Protein AF-A0A936E7T8-F1 (afdb_monomer_lite)

Secondary structure (DSSP, 8-state):
--SPPPP---TTHHHHHH-SSHHHHHHHHHHHHHHHHHHHHHHHHHHHHHHHTT--GGGG-HHHHHHH--HHHHHHHHHHHHHHTT-SSSS--TT--TTTS-S---HHHHTHHHHHHHHHHHHHHHHHHHHHHHTS---SSEEE-PPTT-TT--SSS-EEE---TT--HHHHHHHHHHHHHHHHHHHHHHHHHHHHH-TTTTTSPPGGG--TT--S---TTHHHHHHHHHHHHHHHHHTS-STT----BGGGTB-S---HHHHHHHHHHHHHHHHHHHHHHHHHHHHHHHHHHHTHHHHHHSS---TTTTS-GGG--HHHHHHHHHHHHHHTTTTTHHHHHHHHHHHHHHHTSPPSS---SSS--SSHHHHHHHHHHHHTSHHHHHHHTTS-----

pLDDT: mean 77.51, std 22.83, range [29.84, 98.88]

Radius of gyration: 27.58 Å; chains: 1; bounding box: 72×61×82 Å

Foldseek 3Di:
DPPDDDDDDDPCRVLLVPFACQLLLVLLVVLLVLLVVLLLLLLLLLLLLQLLQQAALVLLDQVNQVVVPQPLLVVSSVSSCQLCVLADSHPHQPLDDCVVPNRDADCLRSVRSVQSSVLVVLSVVLCVLSVDRNVDSQTPFDKDQDDPPPPPDDPDRIDTHGDHSRACQSLLVSLLSLLVSLLVSLVSLLVSLCQLQPCVNRNHQPHLLDDPPDPDPDNRCVVLSVLSVVLSVVSVVLSPRQQVDFPADDVNPPRGHRSSNSSSVSSLSSSVSSLSSSLSSNVSSVSSLVVCLVCVVVSLVVDPPDPPPVPDPPPDDPVVVVVVVVVSVVCVVSHCPSVCSSVVVLVVVLVPDDPPDDDDDDPDDRNCVSSPVSSCCVVPVCVVVVVVVVPPDDDD

Structure (mmCIF, N/CA/C/O backbone):
data_AF-A0A936E7T8-F1
#
_entry.id   AF-A0A936E7T8-F1
#
loop_
_atom_site.group_PDB
_atom_site.id
_atom_site.type_symbol
_atom_site.label_atom_id
_atom_site.label_alt_id
_atom_site.label_comp_id
_atom_site.label_asym_id
_atom_site.label_entity_id
_atom_site.label_seq_id
_atom_site.pdbx_PDB_ins_code
_atom_site.Cartn_x
_atom_site.Cartn_y
_atom_site.Cartn_z
_atom_site.occupancy
_atom_site.B_iso_or_equiv
_atom_site.auth_seq_id
_atom_site.auth_comp_id
_atom_site.auth_asym_id
_atom_site.auth_atom_id
_atom_site.pdbx_PDB_model_num
ATOM 1 N N . MET A 1 1 ? -20.276 34.354 10.161 1.00 55.53 1 MET A N 1
ATOM 2 C CA . MET A 1 1 ? -20.710 33.038 10.695 1.00 55.53 1 MET A CA 1
ATOM 3 C C . MET A 1 1 ? -21.726 32.450 9.723 1.00 55.53 1 MET A C 1
ATOM 5 O O . MET A 1 1 ? -22.569 33.206 9.267 1.00 55.53 1 MET A O 1
ATOM 9 N N . ARG A 1 2 ? -21.646 31.164 9.352 1.00 80.50 2 ARG A N 1
ATOM 10 C CA . ARG A 1 2 ? -22.436 30.546 8.255 1.00 80.50 2 ARG A CA 1
ATOM 11 C C . ARG A 1 2 ? -23.954 30.368 8.524 1.00 80.50 2 ARG A C 1
ATOM 13 O O . ARG A 1 2 ? -24.572 29.521 7.898 1.00 80.50 2 ARG A O 1
ATOM 20 N N . GLY A 1 3 ? -24.555 31.107 9.461 1.00 91.69 3 GLY A N 1
ATOM 21 C CA . GLY A 1 3 ? -25.994 31.015 9.768 1.00 91.69 3 GLY A CA 1
ATOM 22 C C . GLY A 1 3 ? -26.453 29.717 10.453 1.00 91.69 3 GLY A C 1
ATOM 23 O O . GLY A 1 3 ? -27.650 29.468 10.512 1.00 91.69 3 GLY A O 1
ATOM 24 N N . ILE A 1 4 ? -25.533 28.895 10.971 1.00 90.12 4 ILE A N 1
ATOM 25 C CA . ILE A 1 4 ? -25.863 27.648 11.682 1.00 90.12 4 ILE A CA 1
ATOM 26 C C . ILE A 1 4 ? -26.145 27.972 13.162 1.00 90.12 4 ILE A C 1
ATOM 28 O O . ILE A 1 4 ? -25.254 28.522 13.820 1.00 90.12 4 ILE A O 1
ATOM 32 N N . PRO A 1 5 ? -27.342 27.657 13.700 1.00 90.69 5 PRO A N 1
ATOM 33 C CA . PRO A 1 5 ? -27.671 27.884 15.107 1.00 90.69 5 PRO A CA 1
ATOM 34 C C . PRO A 1 5 ? -26.761 27.096 16.057 1.00 90.69 5 PRO A C 1
ATOM 36 O O . PRO A 1 5 ? -26.344 25.978 15.757 1.00 90.69 5 PRO A O 1
ATOM 39 N N . ARG A 1 6 ? -26.479 27.661 17.237 1.00 89.81 6 ARG A N 1
ATOM 40 C CA . ARG A 1 6 ? -25.717 26.965 18.282 1.00 89.81 6 ARG A CA 1
ATOM 41 C C . ARG A 1 6 ? -26.561 25.845 18.891 1.00 89.81 6 ARG A C 1
ATOM 43 O O . ARG A 1 6 ? -27.668 26.094 19.358 1.00 89.81 6 ARG A O 1
ATOM 50 N N . MET A 1 7 ? -25.988 24.648 18.965 1.00 89.44 7 MET A N 1
ATOM 51 C CA . MET A 1 7 ? -26.572 23.515 19.681 1.00 89.44 7 MET A CA 1
ATOM 52 C C . MET A 1 7 ? -26.259 23.610 21.183 1.00 89.44 7 MET A C 1
ATOM 54 O O . MET A 1 7 ? -25.117 23.885 21.564 1.00 89.44 7 MET A O 1
ATOM 58 N N . VAL A 1 8 ? -27.270 23.410 22.032 1.00 93.88 8 VAL A N 1
ATOM 59 C CA . VAL A 1 8 ? -27.113 23.274 23.489 1.00 93.88 8 VAL A CA 1
ATOM 60 C C . VAL A 1 8 ? -27.222 21.791 23.813 1.00 93.88 8 VAL A C 1
ATOM 62 O O . VAL A 1 8 ? -28.276 21.206 23.599 1.00 93.88 8 VAL A O 1
ATOM 65 N N . LEU A 1 9 ? -26.124 21.199 24.280 1.00 95.06 9 LEU A N 1
ATOM 66 C CA . LEU A 1 9 ? -26.034 19.759 24.515 1.00 95.06 9 LEU A CA 1
ATOM 67 C C . LEU A 1 9 ? -26.742 19.372 25.818 1.00 95.06 9 LEU A C 1
ATOM 69 O O . LEU A 1 9 ? -26.485 19.962 26.870 1.00 95.06 9 LEU A O 1
ATOM 73 N N . GLY A 1 10 ? -27.607 18.367 25.737 1.00 94.69 10 GLY A N 1
ATOM 74 C CA . GLY A 1 10 ? -28.240 17.701 26.863 1.00 94.69 10 GLY A CA 1
ATOM 75 C C . GLY A 1 10 ? -27.358 16.622 27.497 1.00 94.69 10 GLY A C 1
ATOM 76 O O . GLY A 1 10 ? -26.170 16.469 27.199 1.00 94.69 10 GLY A O 1
ATOM 77 N N . ALA A 1 11 ? -27.955 15.846 28.405 1.00 91.69 11 ALA A N 1
ATOM 78 C CA . ALA A 1 11 ? -27.269 14.725 29.041 1.00 91.69 11 ALA A CA 1
ATOM 79 C C . ALA A 1 11 ? -26.809 13.695 27.991 1.00 91.69 11 ALA A C 1
ATOM 81 O O . ALA A 1 11 ? -27.535 13.406 27.044 1.00 91.69 11 ALA A O 1
ATOM 82 N N . LYS A 1 12 ? -25.608 13.129 28.174 1.00 93.50 12 LYS A N 1
ATOM 83 C CA . LYS A 1 12 ? -24.923 12.182 27.266 1.00 93.50 12 LYS A CA 1
ATOM 84 C C . LYS A 1 12 ? -24.497 12.742 25.902 1.00 93.50 12 LYS A C 1
ATOM 86 O O . LYS A 1 12 ? -23.488 12.274 25.390 1.00 93.50 12 LYS A O 1
ATOM 91 N N . GLU A 1 13 ? -25.173 13.735 25.330 1.00 94.12 13 GLU A N 1
ATOM 92 C CA . GLU A 1 13 ? -24.903 14.199 23.956 1.00 94.12 13 GLU A CA 1
ATOM 93 C C . GLU A 1 13 ? -23.453 14.649 23.734 1.00 94.12 13 GLU A C 1
ATOM 95 O O . GLU A 1 13 ? -22.856 14.306 22.719 1.00 94.12 13 GLU A O 1
ATOM 100 N N . GLY A 1 14 ? -22.836 15.328 24.708 1.00 92.69 14 GLY A N 1
ATOM 101 C CA . GLY A 1 14 ? -21.415 15.690 24.617 1.00 92.69 14 GLY A CA 1
ATOM 102 C C . GLY A 1 14 ? -20.478 14.482 24.546 1.00 92.69 14 GLY A C 1
ATOM 103 O O . GLY A 1 14 ? -19.514 14.504 23.788 1.00 92.69 14 GLY A O 1
ATOM 104 N N . LEU A 1 15 ? -20.796 13.416 25.284 1.00 91.00 15 LEU A N 1
ATOM 105 C CA . LEU A 1 15 ? -20.034 12.170 25.267 1.00 91.00 15 LEU A CA 1
ATOM 106 C C . LEU A 1 15 ? -20.297 11.380 23.978 1.00 91.00 15 LEU A C 1
ATOM 108 O O . LEU A 1 15 ? -19.372 10.844 23.390 1.00 91.00 15 LEU A O 1
ATOM 112 N N . GLY A 1 16 ? -21.537 11.379 23.483 1.00 90.00 16 GLY A N 1
ATOM 113 C CA . GLY A 1 16 ? -21.876 10.772 22.193 1.00 90.00 16 GLY A CA 1
ATOM 114 C C . GLY A 1 16 ? -21.180 11.433 20.995 1.00 90.00 16 GLY A C 1
ATOM 115 O O . GLY A 1 16 ? -21.028 10.798 19.960 1.00 90.00 16 GLY A O 1
ATOM 116 N N . LEU A 1 17 ? -20.737 12.689 21.125 1.00 90.31 17 LEU A N 1
ATOM 117 C CA . LEU A 1 17 ? -20.002 13.399 20.073 1.00 90.31 17 LEU A CA 1
ATOM 118 C C . LEU A 1 17 ? -18.492 13.133 20.076 1.00 90.31 17 LEU A C 1
ATOM 120 O O . LEU A 1 17 ? -17.866 13.266 19.026 1.00 90.31 17 LEU A O 1
ATOM 124 N N . ASN A 1 18 ? -17.890 12.836 21.232 1.00 90.50 18 ASN A N 1
ATOM 125 C CA . ASN A 1 18 ? -16.430 12.767 21.370 1.00 90.50 18 ASN A CA 1
ATOM 126 C C . ASN A 1 18 ? -15.887 11.403 21.810 1.00 90.50 18 ASN A C 1
ATOM 128 O O . ASN A 1 18 ? -14.678 11.196 21.729 1.00 90.50 18 ASN A O 1
ATOM 132 N N . ASN A 1 19 ? -16.743 10.496 22.277 1.00 91.38 19 ASN A N 1
ATOM 133 C CA . ASN A 1 19 ? -16.338 9.192 22.774 1.00 91.38 19 ASN A CA 1
ATOM 134 C C . ASN A 1 19 ? -16.397 8.161 21.648 1.00 91.38 19 ASN A C 1
ATOM 136 O O . ASN A 1 19 ? -17.441 7.985 21.022 1.00 91.38 19 ASN A O 1
ATOM 140 N N . GLY A 1 20 ? -15.274 7.493 21.405 1.00 91.06 20 GLY A N 1
ATOM 141 C CA . GLY A 1 20 ? -15.114 6.521 20.333 1.00 91.06 20 GLY A CA 1
ATOM 142 C C . GLY A 1 20 ? -13.840 6.749 19.528 1.00 91.06 20 GLY A C 1
ATOM 143 O O . GLY A 1 20 ? -13.263 7.837 19.513 1.00 91.06 20 GLY A O 1
ATOM 144 N N . ALA A 1 21 ? -13.414 5.723 18.797 1.00 89.50 21 ALA A N 1
ATOM 145 C CA . ALA A 1 21 ? -12.250 5.800 17.915 1.00 89.50 21 ALA A CA 1
ATOM 146 C C . ALA A 1 21 ? -12.571 6.430 16.540 1.00 89.50 21 ALA A C 1
ATOM 148 O O . ALA A 1 21 ? -11.839 6.236 15.572 1.00 89.50 21 ALA A O 1
ATOM 149 N N . THR A 1 22 ? -13.652 7.212 16.441 1.00 92.06 22 THR A N 1
ATOM 150 C CA . THR A 1 22 ? -14.264 7.691 15.189 1.00 92.06 22 THR A CA 1
ATOM 151 C C . THR A 1 22 ? -13.294 8.466 14.296 1.00 92.06 22 THR A C 1
ATOM 153 O O . THR A 1 22 ? -13.295 8.287 13.079 1.00 92.06 22 THR A O 1
ATOM 156 N N . PHE A 1 23 ? -12.424 9.299 14.883 1.00 91.88 23 PHE A N 1
ATOM 157 C CA . PHE A 1 23 ? -11.390 10.017 14.129 1.00 91.88 23 PHE A CA 1
ATOM 158 C C . PHE A 1 23 ? -10.329 9.070 13.562 1.00 91.88 23 PHE A C 1
ATOM 160 O O . PHE A 1 23 ? -9.989 9.185 12.385 1.00 91.88 23 PHE A O 1
ATOM 167 N N . GLY A 1 24 ? -9.855 8.111 14.364 1.00 93.56 24 GLY A N 1
ATOM 168 C CA . GLY A 1 24 ? -8.923 7.077 13.912 1.00 93.56 24 GLY A CA 1
ATOM 169 C C . GLY A 1 24 ? -9.517 6.259 12.766 1.00 93.56 24 GLY A C 1
ATOM 170 O O . GLY A 1 24 ? -8.882 6.120 11.723 1.00 93.56 24 GLY A O 1
ATOM 171 N N . THR A 1 25 ? -10.772 5.819 12.901 1.00 96.25 25 THR A N 1
ATOM 172 C CA . THR A 1 25 ? -11.506 5.090 11.855 1.00 96.25 25 THR A CA 1
ATOM 173 C C . THR A 1 25 ? -11.640 5.906 10.571 1.00 96.25 25 THR A C 1
ATOM 175 O O . THR A 1 25 ? -11.408 5.381 9.483 1.00 96.25 25 THR A O 1
ATOM 178 N N . ALA A 1 26 ? -11.984 7.194 10.667 1.00 95.56 26 ALA A N 1
ATOM 179 C CA . ALA A 1 26 ? -12.134 8.062 9.500 1.00 95.56 26 ALA A CA 1
ATOM 180 C C . ALA A 1 26 ? -10.805 8.253 8.751 1.00 95.56 26 ALA A C 1
ATOM 182 O O . ALA A 1 26 ? -10.755 8.141 7.524 1.00 95.56 26 ALA A O 1
ATOM 183 N N . VAL A 1 27 ? -9.716 8.504 9.485 1.00 95.81 27 VAL A N 1
ATOM 184 C CA . VAL A 1 27 ? -8.368 8.627 8.916 1.00 95.81 27 VAL A CA 1
ATOM 185 C C . VAL A 1 27 ? -7.939 7.311 8.265 1.00 95.81 27 VAL A C 1
ATOM 187 O O . VAL A 1 27 ? -7.452 7.333 7.136 1.00 95.81 27 VAL A O 1
ATOM 190 N N . ALA A 1 28 ? -8.177 6.178 8.928 1.00 97.62 28 ALA A N 1
ATOM 191 C CA . ALA A 1 28 ? -7.857 4.848 8.419 1.00 97.62 28 ALA A CA 1
ATOM 192 C C . ALA A 1 28 ? -8.647 4.487 7.150 1.00 97.62 28 ALA A C 1
ATOM 194 O O . ALA A 1 28 ? -8.080 3.944 6.206 1.00 97.62 28 ALA A O 1
ATOM 195 N N . ALA A 1 29 ? -9.936 4.829 7.081 1.00 97.19 29 ALA A N 1
ATOM 196 C CA . ALA A 1 29 ? -10.766 4.584 5.902 1.00 97.19 29 ALA A CA 1
ATOM 197 C C . ALA A 1 29 ? -10.263 5.349 4.669 1.00 97.19 29 ALA A C 1
ATOM 199 O O . ALA A 1 29 ? -10.174 4.783 3.577 1.00 97.19 29 ALA A O 1
ATOM 200 N N . LEU A 1 30 ? -9.890 6.620 4.852 1.00 93.50 30 LEU A N 1
ATOM 201 C CA . LEU A 1 30 ? -9.292 7.434 3.793 1.00 93.50 30 LEU A CA 1
ATOM 202 C C . LEU A 1 30 ? -7.911 6.903 3.391 1.00 93.50 30 LEU A C 1
ATOM 204 O O . LEU A 1 30 ? -7.630 6.771 2.203 1.00 93.50 30 LEU A O 1
ATOM 208 N N . ALA A 1 31 ? -7.081 6.540 4.372 1.00 92.94 31 ALA A N 1
ATOM 209 C CA . ALA A 1 31 ? -5.768 5.949 4.137 1.00 92.94 31 ALA A CA 1
ATOM 210 C C . ALA A 1 31 ? -5.864 4.649 3.324 1.00 92.94 31 ALA A C 1
ATOM 212 O O . ALA A 1 31 ? -5.157 4.484 2.337 1.00 92.94 31 ALA A O 1
ATOM 213 N N . LEU A 1 32 ? -6.778 3.748 3.687 1.00 97.50 32 LEU A N 1
ATOM 214 C CA . LEU A 1 32 ? -7.019 2.505 2.958 1.00 97.50 32 LEU A CA 1
ATOM 215 C C . LEU A 1 32 ? -7.444 2.766 1.507 1.00 97.50 32 LEU A C 1
ATOM 217 O O . LEU A 1 32 ? -6.936 2.117 0.594 1.00 97.50 32 LEU A O 1
ATOM 221 N N . HIS A 1 33 ? -8.356 3.714 1.283 1.00 92.75 33 HIS A N 1
ATOM 222 C CA . HIS A 1 33 ? -8.770 4.088 -0.069 1.00 92.75 33 HIS A CA 1
ATOM 223 C C . HIS A 1 33 ? -7.583 4.586 -0.908 1.00 92.75 33 HIS A C 1
ATOM 225 O O . HIS A 1 33 ? -7.381 4.122 -2.034 1.00 92.75 33 HIS A O 1
ATOM 231 N N . ASP A 1 34 ? -6.766 5.478 -0.345 1.00 85.56 34 ASP A N 1
ATOM 232 C CA . ASP A 1 34 ? -5.572 5.994 -1.012 1.00 85.56 34 ASP A CA 1
ATOM 233 C C . ASP A 1 34 ? -4.535 4.882 -1.266 1.00 85.56 34 ASP A C 1
ATOM 235 O O . ASP A 1 34 ? -3.957 4.820 -2.349 1.00 85.56 34 ASP A O 1
ATOM 239 N N . ALA A 1 35 ? -4.340 3.960 -0.319 1.00 92.25 35 ALA A N 1
ATOM 240 C CA . ALA A 1 35 ? -3.409 2.835 -0.426 1.00 92.25 35 ALA A CA 1
ATOM 241 C C . ALA A 1 35 ? -3.776 1.857 -1.555 1.00 92.25 35 ALA A C 1
ATOM 243 O O . ALA A 1 35 ? -2.910 1.424 -2.320 1.00 92.25 35 ALA A O 1
ATOM 244 N N . GLU A 1 36 ? -5.059 1.528 -1.707 1.00 92.38 36 GLU A N 1
ATOM 245 C CA . GLU A 1 36 ? -5.522 0.684 -2.812 1.00 92.38 36 GLU A CA 1
ATOM 246 C C . GLU A 1 36 ? -5.363 1.369 -4.166 1.00 92.38 36 GLU A C 1
ATOM 248 O O . GLU A 1 36 ? -4.926 0.742 -5.132 1.00 92.38 36 GLU A O 1
ATOM 253 N N . ASN A 1 37 ? -5.690 2.662 -4.248 1.00 83.44 37 ASN A N 1
ATOM 254 C CA . ASN A 1 37 ? -5.455 3.439 -5.461 1.00 83.44 37 ASN A CA 1
ATOM 255 C C . ASN A 1 37 ? -3.967 3.460 -5.802 1.00 83.44 37 ASN A C 1
ATOM 257 O O . ASN A 1 37 ? -3.595 3.209 -6.948 1.00 83.44 37 ASN A O 1
ATOM 261 N N . LEU A 1 38 ? -3.114 3.687 -4.810 1.00 87.00 38 LEU A N 1
ATOM 262 C CA . LEU A 1 38 ? -1.671 3.691 -4.980 1.00 87.00 38 LEU A CA 1
ATOM 263 C C . LEU A 1 38 ? -1.135 2.330 -5.451 1.00 87.00 38 LEU A C 1
ATOM 265 O O . LEU A 1 38 ? -0.288 2.275 -6.341 1.00 87.00 38 LEU A O 1
ATOM 269 N N . THR A 1 39 ? -1.681 1.231 -4.929 1.00 93.06 39 THR A N 1
ATOM 270 C CA . THR A 1 39 ? -1.287 -0.131 -5.317 1.00 93.06 39 THR A CA 1
ATOM 271 C C . THR A 1 39 ? -1.651 -0.432 -6.773 1.00 93.06 39 THR A C 1
ATOM 273 O O . THR A 1 39 ? -0.838 -1.006 -7.494 1.00 93.06 39 THR A O 1
ATOM 276 N N . ARG A 1 40 ? -2.806 0.044 -7.267 1.00 86.81 40 ARG A N 1
ATOM 277 C CA . ARG A 1 40 ? -3.153 -0.038 -8.703 1.00 86.81 40 ARG A CA 1
ATOM 278 C C . ARG A 1 40 ? -2.137 0.701 -9.579 1.00 86.81 40 ARG A C 1
ATOM 280 O O . ARG A 1 40 ? -1.714 0.175 -10.604 1.00 86.81 40 ARG A O 1
ATOM 287 N N . HIS A 1 41 ? -1.710 1.897 -9.170 1.00 84.62 41 HIS A N 1
ATOM 288 C CA . HIS A 1 41 ? -0.697 2.663 -9.907 1.00 84.62 41 HIS A CA 1
ATOM 289 C C . HIS A 1 41 ? 0.669 1.974 -9.894 1.00 84.62 41 HIS A C 1
ATOM 291 O O . HIS A 1 41 ? 1.369 1.989 -10.903 1.00 84.62 41 HIS A O 1
ATOM 297 N N . ALA A 1 42 ? 1.034 1.326 -8.790 1.00 92.12 42 ALA A N 1
ATOM 298 C CA . ALA A 1 42 ? 2.268 0.558 -8.709 1.00 92.12 42 ALA A CA 1
ATOM 299 C C . ALA A 1 42 ? 2.263 -0.681 -9.623 1.00 92.12 42 ALA A C 1
ATOM 301 O O . ALA A 1 42 ? 3.311 -1.032 -10.156 1.00 92.12 42 ALA A O 1
ATOM 302 N N . GLU A 1 43 ? 1.113 -1.328 -9.852 1.00 92.31 43 GLU A N 1
ATOM 303 C CA . GLU A 1 43 ? 0.993 -2.414 -10.844 1.00 92.31 43 GLU A CA 1
ATOM 304 C C . GLU A 1 43 ? 1.195 -1.903 -12.275 1.00 92.31 43 GLU A C 1
ATOM 306 O O . GLU A 1 43 ? 1.845 -2.570 -13.079 1.00 92.31 43 GLU A O 1
ATOM 311 N N . ILE A 1 44 ? 0.699 -0.700 -12.582 1.00 87.69 44 ILE A N 1
ATOM 312 C CA . ILE A 1 44 ? 0.954 -0.038 -13.868 1.00 87.69 44 ILE A CA 1
ATOM 313 C C . ILE A 1 44 ? 2.442 0.314 -14.001 1.00 87.69 44 ILE A C 1
ATOM 315 O O . ILE A 1 44 ? 3.052 0.006 -15.023 1.00 87.69 44 ILE A O 1
ATOM 319 N N . GLY A 1 45 ? 3.048 0.904 -12.965 1.00 87.62 45 GLY A N 1
ATOM 320 C CA . GLY A 1 45 ? 4.484 1.196 -12.932 1.00 87.62 45 GLY A CA 1
ATOM 321 C C . GLY A 1 45 ? 5.329 -0.061 -13.131 1.00 87.62 45 GLY A C 1
ATOM 322 O O . GLY A 1 45 ? 6.234 -0.070 -13.964 1.00 87.62 45 GLY A O 1
ATOM 323 N N . ALA A 1 46 ? 4.964 -1.160 -12.467 1.00 95.88 46 ALA A N 1
ATOM 324 C CA . ALA A 1 46 ? 5.613 -2.452 -12.638 1.00 95.88 46 ALA A CA 1
ATOM 325 C C . ALA A 1 46 ? 5.484 -2.990 -14.071 1.00 95.88 46 ALA A C 1
ATOM 327 O O . ALA A 1 46 ? 6.477 -3.464 -14.616 1.00 95.88 46 ALA A O 1
ATOM 328 N N . ALA A 1 47 ? 4.308 -2.879 -14.698 1.00 90.94 47 ALA A N 1
ATOM 329 C CA . ALA A 1 47 ? 4.098 -3.268 -16.093 1.00 90.94 47 ALA A CA 1
ATOM 330 C C . ALA A 1 47 ? 4.954 -2.437 -17.062 1.00 90.94 47 ALA A C 1
ATOM 332 O O . ALA A 1 47 ? 5.618 -2.988 -17.938 1.00 90.94 47 ALA A O 1
ATOM 333 N N . MET A 1 48 ? 5.009 -1.117 -16.867 1.00 91.44 48 MET A N 1
ATOM 334 C CA . MET A 1 48 ? 5.863 -0.239 -17.671 1.00 91.44 48 MET A CA 1
ATOM 335 C C . MET A 1 48 ? 7.346 -0.558 -17.483 1.00 91.44 48 MET A C 1
ATOM 337 O O . MET A 1 48 ? 8.096 -0.583 -18.453 1.00 91.44 48 MET A O 1
ATOM 341 N N . CYS A 1 49 ? 7.776 -0.814 -16.246 1.00 95.12 49 CYS A N 1
ATOM 342 C CA . CYS A 1 49 ? 9.149 -1.211 -15.952 1.00 95.12 49 CYS A CA 1
ATOM 343 C C . CYS A 1 49 ? 9.492 -2.566 -16.571 1.00 95.12 49 CYS A C 1
ATOM 345 O O . CYS A 1 49 ? 10.611 -2.731 -17.046 1.00 95.12 49 CYS A O 1
ATOM 347 N N . LEU A 1 50 ? 8.548 -3.515 -16.578 1.00 92.19 50 LEU A N 1
ATOM 348 C CA . LEU A 1 50 ? 8.723 -4.822 -17.207 1.00 92.19 50 LEU A CA 1
ATOM 349 C C . LEU A 1 50 ? 9.063 -4.658 -18.691 1.00 92.19 50 LEU A C 1
ATOM 351 O O . LEU A 1 50 ? 10.033 -5.239 -19.154 1.00 92.19 50 LEU A O 1
ATOM 355 N N . GLU A 1 51 ? 8.343 -3.803 -19.416 1.00 88.00 51 GLU A N 1
ATOM 356 C CA . GLU A 1 51 ? 8.662 -3.515 -20.818 1.00 88.00 51 GLU A CA 1
ATOM 357 C C . GLU A 1 51 ? 9.928 -2.662 -20.991 1.00 88.00 51 GLU A C 1
ATOM 359 O O . GLU A 1 51 ? 10.770 -2.966 -21.831 1.00 88.00 51 GLU A O 1
ATOM 364 N N . ALA A 1 52 ? 10.115 -1.613 -20.188 1.00 89.94 52 ALA A N 1
ATOM 365 C CA . ALA A 1 52 ? 11.273 -0.720 -20.297 1.00 89.94 52 ALA A CA 1
ATOM 366 C C . ALA A 1 52 ? 12.614 -1.448 -20.093 1.00 89.94 52 ALA A C 1
ATOM 368 O O . ALA A 1 52 ? 13.627 -1.104 -20.719 1.00 89.94 52 ALA A O 1
ATOM 369 N N . LEU A 1 53 ? 12.602 -2.450 -19.211 1.00 91.12 53 LEU A N 1
ATOM 370 C CA . LEU A 1 53 ? 13.745 -3.283 -18.847 1.00 91.12 53 LEU A CA 1
ATOM 371 C C . LEU A 1 53 ? 13.802 -4.598 -19.634 1.00 91.12 53 LEU A C 1
ATOM 373 O O . LEU A 1 53 ? 14.664 -5.418 -19.345 1.00 91.12 53 LEU A O 1
ATOM 377 N N . LEU A 1 54 ? 12.934 -4.791 -20.633 1.00 87.38 54 LEU A N 1
ATOM 378 C CA . LEU A 1 54 ? 12.887 -6.002 -21.460 1.00 87.38 54 LEU A CA 1
ATOM 379 C C . LEU A 1 54 ? 12.711 -7.300 -20.645 1.00 87.38 54 LEU A C 1
ATOM 381 O O . LEU A 1 54 ? 13.286 -8.338 -20.973 1.00 87.38 54 LEU A O 1
ATOM 385 N N . GLY A 1 55 ? 11.953 -7.226 -19.550 1.00 87.81 55 GLY A N 1
ATOM 386 C CA . GLY A 1 55 ? 11.757 -8.324 -18.608 1.00 87.81 55 GLY A CA 1
ATOM 387 C C . GLY A 1 55 ? 10.797 -9.403 -19.110 1.00 87.81 55 GLY A C 1
ATOM 388 O O . GLY A 1 55 ? 10.048 -9.213 -20.069 1.00 87.81 55 GLY A O 1
ATOM 389 N N . PHE A 1 56 ? 10.809 -10.547 -18.435 1.00 87.50 56 PHE A N 1
ATOM 390 C CA . PHE A 1 56 ? 10.117 -11.773 -18.819 1.00 87.50 56 PHE A CA 1
ATOM 391 C C . PHE A 1 56 ? 8.729 -11.888 -18.173 1.00 87.50 56 PHE A C 1
ATOM 393 O O . PHE A 1 56 ? 8.566 -11.926 -16.948 1.00 87.50 56 PHE A O 1
ATOM 400 N N . ARG A 1 57 ? 7.709 -12.038 -19.017 1.00 88.81 57 ARG A N 1
ATOM 401 C CA . ARG A 1 57 ? 6.307 -12.299 -18.663 1.00 88.81 57 ARG A CA 1
ATOM 402 C C . ARG A 1 57 ? 6.108 -13.688 -18.063 1.00 88.81 57 ARG A C 1
ATOM 404 O O . ARG A 1 57 ? 5.134 -13.885 -17.339 1.00 88.81 57 ARG A O 1
ATOM 411 N N . ASP A 1 58 ? 7.038 -14.620 -18.275 1.00 88.75 58 ASP A N 1
ATOM 412 C CA . ASP A 1 58 ? 6.994 -15.988 -17.736 1.00 88.75 58 ASP A CA 1
ATOM 413 C C . ASP A 1 58 ? 6.737 -16.034 -16.222 1.00 88.75 58 ASP A C 1
ATOM 415 O O . ASP A 1 58 ? 5.958 -16.855 -15.730 1.00 88.75 58 ASP A O 1
ATOM 419 N N . ALA A 1 59 ? 7.318 -15.087 -15.477 1.00 91.12 59 ALA A N 1
ATOM 420 C CA . ALA A 1 59 ? 7.130 -14.948 -14.032 1.00 91.12 59 ALA A CA 1
ATOM 421 C C . ALA A 1 59 ? 5.672 -14.684 -13.611 1.00 91.12 59 ALA A C 1
ATOM 423 O O . ALA A 1 59 ? 5.313 -14.903 -12.451 1.00 91.12 59 ALA A O 1
ATOM 424 N N . PHE A 1 60 ? 4.837 -14.230 -14.545 1.00 94.75 60 PHE A N 1
ATOM 425 C CA . PHE A 1 60 ? 3.444 -13.851 -14.351 1.00 94.75 60 PHE A CA 1
ATOM 426 C C . PHE A 1 60 ? 2.472 -14.908 -14.898 1.00 94.75 60 PHE A C 1
ATOM 428 O O . PHE A 1 60 ? 1.265 -14.786 -14.694 1.00 94.75 60 PHE A O 1
ATOM 435 N N . LEU A 1 61 ? 2.957 -15.976 -15.545 1.00 93.44 61 LEU A N 1
ATOM 436 C CA . LEU A 1 61 ? 2.089 -16.978 -16.167 1.00 93.44 61 LEU A CA 1
ATOM 437 C C . LEU A 1 61 ? 1.122 -17.618 -15.153 1.00 93.44 61 LEU A C 1
ATOM 439 O O . LEU A 1 61 ? 1.544 -17.956 -14.040 1.00 93.44 61 LEU A O 1
ATOM 443 N N . PRO A 1 62 ? -0.147 -17.875 -15.537 1.00 95.94 62 PRO A N 1
ATOM 444 C CA . PRO A 1 62 ? -1.153 -18.441 -14.637 1.00 95.94 62 PRO A CA 1
ATOM 445 C C . PRO A 1 62 ? -0.725 -19.750 -13.966 1.00 95.94 62 PRO A C 1
ATOM 447 O O . PRO A 1 62 ? -1.002 -19.950 -12.788 1.00 95.94 62 PRO A O 1
ATOM 450 N N . HIS A 1 63 ? 0.009 -20.611 -14.680 1.00 95.19 63 HIS A N 1
ATOM 451 C CA . HIS A 1 63 ? 0.524 -21.877 -14.149 1.00 95.19 63 HIS A CA 1
ATOM 452 C C . HIS A 1 63 ? 1.470 -21.669 -12.956 1.00 95.19 63 HIS A C 1
ATOM 454 O O . HIS A 1 63 ? 1.358 -22.377 -11.958 1.00 95.19 63 HIS A O 1
ATOM 460 N N . VAL A 1 64 ? 2.355 -20.664 -13.023 1.00 94.00 64 VAL A N 1
ATOM 461 C CA . VAL A 1 64 ? 3.277 -20.316 -11.927 1.00 94.00 64 VAL A CA 1
ATOM 462 C C . VAL A 1 64 ? 2.492 -19.844 -10.704 1.00 94.00 64 VAL A C 1
ATOM 464 O O . VAL A 1 64 ? 2.806 -20.221 -9.574 1.00 94.00 64 VAL A O 1
ATOM 467 N N . GLN A 1 65 ? 1.443 -19.046 -10.918 1.00 97.81 65 GLN A N 1
ATOM 468 C CA . GLN A 1 65 ? 0.650 -18.500 -9.816 1.00 97.81 65 GLN A CA 1
ATOM 469 C C . GLN A 1 65 ? -0.244 -19.562 -9.166 1.00 97.81 65 GLN A C 1
ATOM 471 O O . GLN A 1 65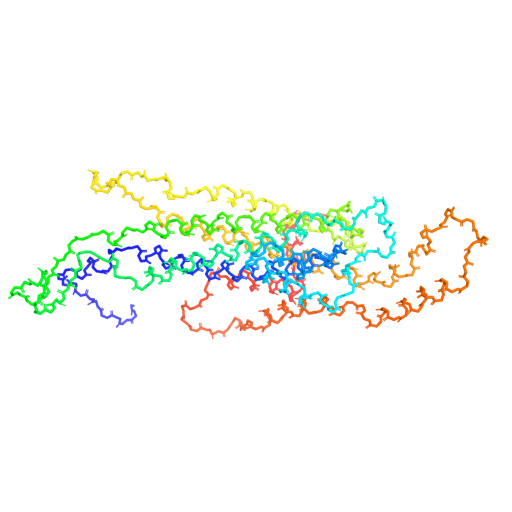 ? -0.326 -19.634 -7.939 1.00 97.81 65 GLN A O 1
ATOM 476 N N . ALA A 1 66 ? -0.876 -20.414 -9.979 1.00 96.88 66 ALA A N 1
ATOM 477 C CA . ALA A 1 66 ? -1.829 -21.427 -9.534 1.00 96.88 66 ALA A CA 1
ATOM 478 C C . ALA A 1 66 ? -1.198 -22.477 -8.609 1.00 96.88 66 ALA A C 1
ATOM 480 O O . ALA A 1 66 ? -1.840 -22.897 -7.651 1.00 96.88 66 ALA A O 1
ATOM 481 N N . VAL A 1 67 ? 0.067 -22.854 -8.836 1.00 97.56 67 VAL A N 1
ATOM 482 C CA . VAL A 1 67 ? 0.782 -23.813 -7.970 1.00 97.56 67 VAL A CA 1
ATOM 483 C C . VAL A 1 67 ? 0.970 -23.274 -6.546 1.00 97.56 67 VAL A C 1
ATOM 485 O O . VAL A 1 67 ? 1.008 -24.056 -5.598 1.00 97.56 67 VAL A O 1
ATOM 488 N N . ARG A 1 68 ? 1.063 -21.947 -6.368 1.00 97.12 68 ARG A N 1
ATOM 489 C CA . ARG A 1 68 ? 1.190 -21.320 -5.041 1.00 97.12 68 ARG A CA 1
ATOM 490 C C . ARG A 1 68 ? -0.159 -20.971 -4.403 1.00 97.12 68 ARG A C 1
ATOM 492 O O . ARG A 1 68 ? -0.246 -20.964 -3.179 1.00 97.12 68 ARG A O 1
ATOM 499 N N . GLY A 1 69 ? -1.185 -20.675 -5.203 1.00 94.75 69 GLY A N 1
ATOM 500 C CA . GLY A 1 69 ? -2.575 -20.534 -4.746 1.00 94.75 69 GLY A CA 1
ATOM 501 C C . GLY A 1 69 ? -2.899 -19.281 -3.922 1.00 94.75 69 GLY A C 1
ATOM 502 O O . GLY A 1 69 ? -3.927 -19.250 -3.252 1.00 94.75 69 GLY A O 1
ATOM 503 N N . GLN A 1 70 ? -2.044 -18.254 -3.942 1.00 98.06 70 GLN A N 1
ATOM 504 C CA . GLN A 1 70 ? -2.313 -16.979 -3.261 1.00 98.06 70 GLN A CA 1
ATOM 505 C C . GLN A 1 70 ? -3.213 -16.090 -4.133 1.00 98.06 70 GLN A C 1
ATOM 507 O O . GLN A 1 70 ? -2.880 -15.821 -5.290 1.00 98.06 70 GLN A O 1
ATOM 512 N N . ILE A 1 71 ? -4.342 -15.631 -3.583 1.00 98.06 71 ILE A N 1
ATOM 513 C CA . ILE A 1 71 ? -5.403 -14.943 -4.339 1.00 98.06 71 ILE A CA 1
ATOM 514 C C . ILE A 1 71 ? -4.891 -13.622 -4.916 1.00 98.06 71 ILE A C 1
ATOM 516 O O . ILE A 1 71 ? -4.975 -13.408 -6.130 1.00 98.06 71 ILE A O 1
ATOM 520 N N . GLY A 1 72 ? -4.311 -12.759 -4.076 1.00 98.19 72 GLY A N 1
ATOM 521 C CA . GLY A 1 72 ? -3.745 -11.492 -4.521 1.00 98.19 72 GLY A CA 1
ATOM 522 C C . GLY A 1 72 ? -2.638 -11.692 -5.554 1.00 98.19 72 GLY A C 1
ATOM 523 O O . GLY A 1 72 ? -2.591 -10.969 -6.546 1.00 98.19 72 GLY A O 1
ATOM 524 N N . GLN A 1 73 ? -1.797 -12.720 -5.382 1.00 98.50 73 GLN A N 1
ATOM 525 C CA . GLN A 1 73 ? -0.710 -13.036 -6.316 1.00 98.50 73 GLN A CA 1
ATOM 526 C C . GLN A 1 73 ? -1.229 -13.370 -7.715 1.00 98.50 73 GLN A C 1
ATOM 528 O O . GLN A 1 73 ? -0.744 -12.816 -8.702 1.00 98.50 73 GLN A O 1
ATOM 533 N N . MET A 1 74 ? -2.217 -14.262 -7.806 1.00 98.56 74 MET A N 1
ATOM 534 C CA . MET A 1 74 ? -2.836 -14.636 -9.079 1.00 98.56 74 MET A CA 1
ATOM 535 C C . MET A 1 74 ? -3.472 -13.416 -9.756 1.00 98.56 74 MET A C 1
ATOM 537 O O . MET A 1 74 ? -3.256 -13.187 -10.946 1.00 98.56 74 MET A O 1
ATOM 541 N N . ALA A 1 75 ? -4.194 -12.600 -8.985 1.00 98.19 75 ALA A N 1
ATOM 542 C CA . ALA A 1 75 ? -4.894 -11.432 -9.501 1.00 98.19 75 ALA A CA 1
ATOM 543 C C . ALA A 1 75 ? -3.934 -10.318 -9.967 1.00 98.19 75 ALA A C 1
ATOM 545 O O . ALA A 1 75 ? -4.160 -9.706 -11.011 1.00 98.19 75 ALA A O 1
ATOM 546 N N . THR A 1 76 ? -2.847 -10.060 -9.232 1.00 98.44 76 THR A N 1
ATOM 547 C CA . THR A 1 76 ? -1.799 -9.115 -9.653 1.00 98.44 76 THR A CA 1
ATOM 548 C C . THR A 1 76 ? -1.124 -9.587 -10.932 1.00 98.44 76 THR A C 1
ATOM 550 O O . THR A 1 76 ? -0.934 -8.784 -11.845 1.00 98.44 76 THR A O 1
ATOM 553 N N . ALA A 1 77 ? -0.794 -10.878 -11.037 1.00 97.88 77 ALA A N 1
ATOM 554 C CA . ALA A 1 77 ? -0.170 -11.410 -12.242 1.00 97.88 77 ALA A CA 1
ATOM 555 C C . ALA A 1 77 ? -1.054 -11.223 -13.481 1.00 97.88 77 ALA A C 1
ATOM 557 O O . ALA A 1 77 ? -0.584 -10.743 -14.510 1.00 97.88 77 ALA A O 1
ATOM 558 N N . GLU A 1 78 ? -2.346 -11.534 -13.355 1.00 96.06 78 GLU A N 1
ATOM 559 C CA . GLU A 1 78 ? -3.330 -11.346 -14.420 1.00 96.06 78 GLU A CA 1
ATOM 560 C C . GLU A 1 78 ? -3.440 -9.873 -14.842 1.00 96.06 78 GLU A C 1
ATOM 562 O O . GLU A 1 78 ? -3.462 -9.567 -16.035 1.00 96.06 78 GLU A O 1
ATOM 567 N N . ARG A 1 79 ? -3.502 -8.939 -13.882 1.00 92.12 79 ARG A N 1
ATOM 568 C CA . ARG A 1 79 ? -3.582 -7.499 -14.180 1.00 92.12 79 ARG A CA 1
ATOM 569 C C . ARG A 1 79 ? -2.336 -6.991 -14.896 1.00 92.12 79 ARG A C 1
ATOM 571 O O . ARG A 1 79 ? -2.476 -6.314 -15.910 1.00 92.12 79 ARG A O 1
ATOM 578 N N . VAL A 1 80 ? -1.144 -7.349 -14.415 1.00 90.31 80 VAL A N 1
ATOM 579 C CA . VAL A 1 80 ? 0.115 -6.930 -15.047 1.00 90.31 80 VAL A CA 1
ATOM 580 C C . VAL A 1 80 ? 0.243 -7.513 -16.453 1.00 90.31 80 VAL A C 1
ATOM 582 O O . VAL A 1 80 ? 0.536 -6.761 -17.377 1.00 90.31 80 VAL A O 1
ATOM 585 N N . LEU A 1 81 ? -0.062 -8.803 -16.653 1.00 89.50 81 LEU A N 1
ATOM 586 C CA . LEU A 1 81 ? -0.068 -9.408 -17.990 1.00 89.50 81 LEU A CA 1
ATOM 587 C C . LEU A 1 81 ? -1.016 -8.689 -18.944 1.00 89.50 81 LEU A C 1
ATOM 589 O O . LEU A 1 81 ? -0.639 -8.425 -20.079 1.00 89.50 81 LEU A O 1
ATOM 593 N N . ARG A 1 82 ? -2.213 -8.314 -18.483 1.00 86.50 82 ARG A N 1
ATOM 594 C CA . ARG A 1 82 ? -3.183 -7.566 -19.294 1.00 86.50 82 ARG A CA 1
ATOM 595 C C . ARG A 1 82 ? -2.627 -6.229 -19.785 1.00 86.50 82 ARG A C 1
ATOM 597 O O . ARG A 1 82 ? -2.939 -5.826 -20.898 1.00 86.50 82 ARG A O 1
ATOM 604 N N . PHE A 1 83 ? -1.799 -5.551 -18.986 1.00 83.56 83 PHE A N 1
ATOM 605 C CA . PHE A 1 83 ? -1.165 -4.294 -19.393 1.00 83.56 83 PHE A CA 1
ATOM 606 C C . PHE A 1 83 ? -0.092 -4.481 -20.472 1.00 83.56 83 PHE A C 1
ATOM 608 O O . PHE A 1 83 ? 0.111 -3.569 -21.266 1.00 83.56 83 PHE A O 1
ATOM 615 N N . VAL A 1 84 ? 0.567 -5.644 -20.523 1.00 81.62 84 VAL A N 1
ATOM 616 C CA . VAL A 1 84 ? 1.698 -5.921 -21.434 1.00 81.62 84 VAL A CA 1
ATOM 617 C C . VAL A 1 84 ? 1.384 -6.966 -22.513 1.00 81.62 84 VAL A C 1
ATOM 619 O O . VAL A 1 84 ? 2.281 -7.397 -23.239 1.00 81.62 84 VAL A O 1
ATOM 622 N N . GLN A 1 85 ? 0.130 -7.414 -22.620 1.00 77.88 85 GLN A N 1
ATOM 623 C CA . GLN A 1 85 ? -0.266 -8.534 -23.487 1.00 77.88 85 GLN A CA 1
ATOM 624 C C . GLN A 1 85 ? 0.013 -8.250 -24.972 1.00 77.88 85 GLN A C 1
ATOM 626 O O . GLN A 1 85 ? 0.524 -9.110 -25.680 1.00 77.88 85 GLN A O 1
ATOM 631 N N . ASP A 1 86 ? -0.241 -7.015 -25.410 1.00 74.94 86 ASP A N 1
ATOM 632 C CA . ASP A 1 86 ? -0.019 -6.560 -26.788 1.00 74.94 86 ASP A CA 1
ATOM 633 C C . ASP A 1 86 ? 1.393 -5.967 -26.967 1.00 74.94 86 ASP A C 1
ATOM 635 O O . ASP A 1 86 ? 1.722 -5.356 -27.986 1.00 74.94 86 ASP A O 1
ATOM 639 N N . GLY A 1 87 ? 2.214 -6.075 -25.919 1.00 70.12 87 GLY A N 1
ATOM 640 C CA . GLY A 1 87 ? 3.541 -5.496 -25.800 1.00 70.12 87 GLY A CA 1
ATOM 641 C C . GLY A 1 87 ? 4.577 -6.332 -26.522 1.00 70.12 87 GLY A C 1
ATOM 642 O O . GLY A 1 87 ? 4.538 -7.562 -26.484 1.00 70.12 87 GLY A O 1
ATOM 643 N N . THR A 1 88 ? 5.521 -5.654 -27.166 1.00 71.94 88 THR A N 1
ATOM 644 C CA . THR A 1 88 ? 6.627 -6.291 -27.898 1.00 71.94 88 THR A CA 1
ATOM 645 C C . THR A 1 88 ? 7.980 -6.048 -27.252 1.00 71.94 88 THR A C 1
ATOM 647 O O . THR A 1 88 ? 8.990 -6.468 -27.803 1.00 71.94 88 THR A O 1
ATOM 650 N N . LEU A 1 89 ? 8.018 -5.283 -26.159 1.00 78.56 89 LEU A N 1
ATOM 651 C CA . LEU A 1 89 ? 9.256 -4.961 -25.456 1.00 78.56 89 LEU A CA 1
ATOM 652 C C . LEU A 1 89 ? 9.557 -5.966 -24.336 1.00 78.56 89 LEU A C 1
ATOM 654 O O . LEU A 1 89 ? 10.704 -6.071 -23.931 1.00 78.56 89 LEU A O 1
ATOM 658 N N . ALA A 1 90 ? 8.559 -6.705 -23.845 1.00 77.00 90 ALA A N 1
ATOM 659 C CA . ALA A 1 90 ? 8.756 -7.779 -22.872 1.00 77.00 90 ALA A CA 1
ATOM 660 C C . ALA A 1 90 ? 9.181 -9.105 -23.541 1.00 77.00 90 ALA A C 1
ATOM 662 O O . ALA A 1 90 ? 9.013 -9.282 -24.746 1.00 77.00 90 ALA A O 1
ATOM 663 N N . ASP A 1 91 ? 9.663 -10.049 -22.730 1.00 74.88 91 ASP A N 1
ATOM 664 C CA . ASP A 1 91 ? 10.233 -11.357 -23.112 1.00 74.88 91 ASP A CA 1
ATOM 665 C C . ASP A 1 91 ? 11.562 -11.296 -23.865 1.00 74.88 91 ASP A C 1
ATOM 667 O O . ASP A 1 91 ? 11.940 -12.222 -24.585 1.00 74.88 91 ASP A O 1
ATOM 671 N N . GLY A 1 92 ? 12.321 -10.241 -23.588 1.00 63.00 92 GLY A N 1
ATOM 672 C CA . GLY A 1 92 ? 13.754 -10.231 -23.787 1.00 63.00 92 GLY A CA 1
ATOM 673 C C . GLY A 1 92 ? 14.273 -9.357 -24.916 1.00 63.00 92 GLY A C 1
ATOM 674 O O . GLY A 1 92 ? 13.566 -8.739 -25.709 1.00 63.00 92 GLY A O 1
ATOM 675 N N . ASP A 1 93 ? 15.598 -9.349 -24.925 1.00 56.94 93 ASP A N 1
ATOM 676 C CA . ASP A 1 93 ? 16.478 -8.980 -26.015 1.00 56.94 93 ASP A CA 1
ATOM 677 C C . ASP A 1 93 ? 16.724 -10.257 -26.838 1.00 56.94 93 ASP A C 1
ATOM 679 O O . ASP A 1 93 ? 17.215 -11.248 -26.288 1.00 56.94 93 ASP A O 1
ATOM 683 N N . LEU A 1 94 ? 16.379 -10.254 -28.133 1.00 45.59 94 LEU A N 1
ATOM 684 C CA . LEU A 1 94 ? 16.520 -11.405 -29.049 1.00 45.59 94 LEU A CA 1
ATOM 685 C C . LEU A 1 94 ? 17.964 -11.947 -29.147 1.00 45.59 94 LEU A C 1
ATOM 687 O O . LEU A 1 94 ? 18.189 -12.984 -29.769 1.00 45.59 94 LEU A O 1
ATOM 691 N N . HIS A 1 95 ? 18.931 -11.258 -28.537 1.00 47.44 95 HIS A N 1
ATOM 692 C CA . HIS A 1 95 ? 20.364 -11.541 -28.593 1.00 47.44 95 HIS A CA 1
ATOM 693 C C . HIS A 1 95 ? 20.942 -12.171 -27.314 1.00 47.44 95 HIS A C 1
ATOM 695 O O . HIS A 1 95 ? 22.156 -12.357 -27.223 1.00 47.44 95 HIS A O 1
ATOM 701 N N . ARG A 1 96 ? 20.116 -12.517 -26.314 1.00 59.16 96 ARG A N 1
ATOM 702 C CA . ARG A 1 96 ? 20.592 -13.147 -25.066 1.00 59.16 96 ARG A CA 1
ATOM 703 C C . ARG A 1 96 ? 20.697 -14.669 -25.168 1.00 59.16 96 ARG A C 1
ATOM 705 O O . ARG A 1 96 ? 19.693 -15.356 -25.319 1.00 59.16 96 ARG A O 1
ATOM 712 N N . ASP A 1 97 ? 21.912 -15.196 -24.999 1.00 58.72 97 ASP A N 1
ATOM 713 C CA . ASP A 1 97 ? 22.160 -16.636 -24.868 1.00 58.72 97 ASP A CA 1
ATOM 714 C C . ASP A 1 97 ? 21.658 -17.149 -23.498 1.00 58.72 97 ASP A C 1
ATOM 716 O O . ASP A 1 97 ? 22.212 -16.766 -22.458 1.00 58.72 97 ASP A O 1
ATOM 720 N N . PRO A 1 98 ? 20.650 -18.042 -23.462 1.00 57.91 98 PRO A N 1
ATOM 721 C CA . PRO A 1 98 ? 20.099 -18.580 -22.218 1.00 57.91 98 PRO A CA 1
ATOM 722 C C . PRO A 1 98 ? 21.114 -19.389 -21.392 1.00 57.91 98 PRO A C 1
ATOM 724 O O . PRO A 1 98 ? 20.867 -19.633 -20.211 1.00 57.91 98 PRO A O 1
ATOM 727 N N . ASN A 1 99 ? 22.258 -19.779 -21.969 1.00 57.06 99 ASN A N 1
ATOM 728 C CA . ASN A 1 99 ? 23.343 -20.449 -21.247 1.00 57.06 99 ASN A CA 1
ATOM 729 C C . ASN A 1 99 ? 24.238 -19.481 -20.456 1.00 57.06 99 ASN A C 1
ATOM 731 O O . ASN A 1 99 ? 24.896 -19.908 -19.507 1.00 57.06 99 ASN A O 1
ATOM 735 N N . THR A 1 100 ? 24.279 -18.195 -20.823 1.00 54.69 100 THR A N 1
ATOM 736 C CA . THR A 1 100 ? 25.133 -17.185 -20.169 1.00 54.69 100 THR A CA 1
ATOM 737 C C . THR A 1 100 ? 24.349 -16.223 -19.286 1.00 54.69 100 THR A C 1
ATOM 739 O O . THR A 1 100 ? 24.884 -15.753 -18.281 1.00 54.69 100 THR A O 1
ATOM 742 N N . LEU A 1 101 ? 23.072 -15.972 -19.594 1.00 57.69 101 LEU A N 1
ATOM 743 C CA . LEU A 1 101 ? 22.174 -15.242 -18.708 1.00 57.69 101 LEU A CA 1
ATOM 744 C C . LEU A 1 101 ? 20.769 -15.872 -18.724 1.00 57.69 101 LEU A C 1
ATOM 746 O O . LEU A 1 101 ? 20.002 -15.631 -19.658 1.00 57.69 101 LEU A O 1
ATOM 750 N N . PRO A 1 102 ? 20.413 -16.689 -17.715 1.00 61.44 102 PRO A N 1
ATOM 751 C CA . PRO A 1 102 ? 19.123 -17.367 -17.690 1.00 61.44 102 PRO A CA 1
ATOM 752 C C . PRO A 1 102 ? 17.963 -16.355 -17.618 1.00 61.44 102 PRO A C 1
ATOM 754 O O . PRO A 1 102 ? 18.154 -15.258 -17.085 1.00 61.44 102 PRO A O 1
ATOM 757 N N . PRO A 1 103 ? 16.756 -16.714 -18.103 1.00 67.12 103 PRO A N 1
ATOM 758 C CA . PRO A 1 103 ? 15.576 -15.844 -18.160 1.00 67.12 103 PRO A CA 1
ATOM 759 C C . PRO A 1 103 ? 14.986 -15.620 -16.761 1.00 67.12 103 PRO A C 1
ATOM 761 O O . PRO A 1 103 ? 13.933 -16.130 -16.383 1.00 67.12 103 PRO A O 1
ATOM 764 N N . GLN A 1 104 ? 15.734 -14.910 -15.928 1.00 75.19 104 GLN A N 1
ATOM 765 C CA . GLN A 1 104 ? 15.389 -14.607 -14.556 1.00 75.19 104 GLN A CA 1
ATOM 766 C C . GLN A 1 104 ? 15.651 -13.135 -14.307 1.00 75.19 104 GLN A C 1
ATOM 768 O O . GLN A 1 104 ? 16.778 -12.729 -14.024 1.00 75.19 104 GLN A O 1
ATOM 773 N N . ASP A 1 105 ? 14.586 -12.342 -14.333 1.00 88.25 105 ASP A N 1
ATOM 774 C CA . ASP A 1 105 ? 14.699 -10.964 -13.887 1.00 88.25 105 ASP A CA 1
ATOM 775 C C . ASP A 1 105 ? 15.043 -10.902 -12.402 1.00 88.25 105 ASP A C 1
ATOM 777 O O . ASP A 1 105 ? 14.805 -11.830 -11.608 1.00 88.25 105 ASP A O 1
ATOM 781 N N . ALA A 1 106 ? 15.561 -9.750 -12.006 1.00 91.81 106 ALA A N 1
ATOM 782 C CA . ALA A 1 106 ? 15.689 -9.418 -10.606 1.00 91.81 106 ALA A CA 1
ATOM 783 C C . ALA A 1 106 ? 14.329 -9.367 -9.909 1.00 91.81 106 ALA A C 1
ATOM 785 O O . ALA A 1 106 ? 13.279 -9.153 -10.520 1.00 91.81 106 ALA A O 1
ATOM 786 N N . TYR A 1 107 ? 14.359 -9.514 -8.587 1.00 96.38 107 TYR A N 1
ATOM 787 C CA . TYR A 1 107 ? 13.141 -9.677 -7.798 1.00 96.38 107 TYR A CA 1
ATOM 788 C C . TYR A 1 107 ? 12.190 -8.483 -7.892 1.00 96.38 107 TYR A C 1
ATOM 790 O O . TYR A 1 107 ? 10.985 -8.685 -7.957 1.00 96.38 107 TYR A O 1
ATOM 798 N N . SER A 1 108 ? 12.696 -7.254 -8.033 1.00 96.38 108 SER A N 1
ATOM 799 C CA . SER A 1 108 ? 11.840 -6.070 -8.196 1.00 96.38 108 SER A CA 1
ATOM 800 C C . SER A 1 108 ? 10.929 -6.104 -9.437 1.00 96.38 108 SER A C 1
ATOM 802 O O . SER A 1 108 ? 9.969 -5.334 -9.478 1.00 96.38 108 SER A O 1
ATOM 804 N N . LEU A 1 109 ? 11.187 -7.004 -10.397 1.00 95.19 109 LEU A N 1
ATOM 805 C CA . LEU A 1 109 ? 10.300 -7.349 -11.515 1.00 95.19 109 LEU A CA 1
ATOM 806 C C . LEU A 1 109 ? 9.656 -8.729 -11.324 1.00 95.19 109 LEU A C 1
ATOM 808 O O . LEU A 1 109 ? 8.434 -8.857 -11.317 1.00 95.19 109 LEU A O 1
ATOM 812 N N . ARG A 1 110 ? 10.472 -9.767 -11.116 1.00 95.94 110 ARG A N 1
ATOM 813 C CA . ARG A 1 110 ? 10.009 -11.162 -11.096 1.00 95.94 110 ARG A CA 1
ATOM 814 C C . ARG A 1 110 ? 9.078 -11.485 -9.933 1.00 95.94 110 ARG A C 1
ATOM 816 O O . ARG A 1 110 ? 8.228 -12.357 -10.075 1.00 95.94 110 ARG A O 1
ATOM 823 N N . THR A 1 111 ? 9.233 -10.806 -8.793 1.00 97.75 111 THR A N 1
ATOM 824 C CA . THR A 1 111 ? 8.398 -11.046 -7.610 1.00 97.75 111 THR A CA 1
ATOM 825 C C . THR A 1 111 ? 7.201 -10.102 -7.507 1.00 97.75 111 THR A C 1
ATOM 827 O O . THR A 1 111 ? 6.550 -10.073 -6.464 1.00 97.75 111 THR A O 1
ATOM 830 N N . VAL A 1 112 ? 6.893 -9.315 -8.551 1.00 98.56 112 VAL A N 1
ATOM 831 C CA . VAL A 1 112 ? 5.748 -8.381 -8.555 1.00 98.56 112 VAL A CA 1
ATOM 832 C C . VAL A 1 112 ? 4.439 -9.079 -8.174 1.00 98.56 112 VAL A C 1
ATOM 834 O O . VAL A 1 112 ? 3.784 -8.578 -7.257 1.00 98.56 112 VAL A O 1
ATOM 837 N N . PRO A 1 113 ? 4.071 -10.240 -8.757 1.00 98.56 113 PRO A N 1
ATOM 838 C CA . PRO A 1 113 ? 2.877 -10.966 -8.334 1.00 98.56 113 PRO A CA 1
ATOM 839 C C . PRO A 1 113 ? 2.888 -11.303 -6.846 1.00 98.56 113 PRO A C 1
ATOM 841 O O . PRO A 1 113 ? 1.912 -11.089 -6.142 1.00 98.56 113 PRO A O 1
ATOM 844 N N . GLN A 1 114 ? 4.003 -11.824 -6.346 1.00 98.62 114 GLN A N 1
ATOM 845 C CA . GLN A 1 114 ? 4.123 -12.337 -4.987 1.00 98.62 114 GLN A CA 1
ATOM 846 C C . GLN A 1 114 ? 4.068 -11.207 -3.957 1.00 98.62 114 GLN A C 1
ATOM 848 O O . GLN A 1 114 ? 3.426 -11.366 -2.924 1.00 98.62 114 GLN A O 1
ATOM 853 N N . THR A 1 115 ? 4.733 -10.086 -4.235 1.00 98.44 115 THR A N 1
ATOM 854 C CA . THR A 1 115 ? 4.830 -8.948 -3.317 1.00 98.44 115 THR A CA 1
ATOM 855 C C . THR A 1 115 ? 3.575 -8.080 -3.377 1.00 98.44 115 THR A C 1
ATOM 857 O O . THR A 1 115 ? 2.919 -7.898 -2.355 1.00 98.44 115 THR A O 1
ATOM 860 N N . ILE A 1 116 ? 3.185 -7.590 -4.561 1.00 98.75 116 ILE A N 1
ATOM 861 C CA . ILE A 1 116 ? 1.994 -6.732 -4.699 1.00 98.75 116 ILE A CA 1
ATOM 862 C C . ILE A 1 116 ? 0.707 -7.524 -4.436 1.00 98.75 116 ILE A C 1
ATOM 864 O O . ILE A 1 116 ? -0.234 -6.995 -3.848 1.00 98.75 116 ILE A O 1
ATOM 868 N N . GLY A 1 117 ? 0.685 -8.814 -4.768 1.00 98.69 117 GLY A N 1
ATOM 869 C CA . GLY A 1 117 ? -0.422 -9.689 -4.409 1.00 98.69 117 GLY A CA 1
ATOM 870 C C . GLY A 1 117 ? -0.615 -9.823 -2.898 1.00 98.69 117 GLY A C 1
ATOM 871 O O . GLY A 1 117 ? -1.730 -9.655 -2.413 1.00 98.69 117 GLY A O 1
ATOM 872 N N . ALA A 1 118 ? 0.465 -10.040 -2.140 1.00 98.69 118 ALA A N 1
ATOM 873 C CA . ALA A 1 118 ? 0.390 -10.080 -0.679 1.00 98.69 118 ALA A CA 1
ATOM 874 C C . ALA A 1 118 ? -0.070 -8.735 -0.088 1.00 98.69 118 ALA A C 1
ATOM 876 O O . ALA A 1 118 ? -0.855 -8.721 0.858 1.00 98.69 118 ALA A O 1
ATOM 877 N N . ILE A 1 119 ? 0.350 -7.611 -0.683 1.00 98.81 119 ILE A N 1
ATOM 878 C CA . ILE A 1 119 ? -0.135 -6.274 -0.311 1.00 98.81 119 ILE A CA 1
ATOM 879 C C . ILE A 1 119 ? -1.658 -6.188 -0.493 1.00 98.81 119 ILE A C 1
ATOM 881 O O . ILE A 1 119 ? -2.348 -5.760 0.429 1.00 98.81 119 ILE A O 1
ATOM 885 N N . TRP A 1 120 ? -2.207 -6.643 -1.625 1.00 98.69 120 TRP A N 1
ATOM 886 C CA . TRP A 1 120 ? -3.661 -6.683 -1.836 1.00 98.69 120 TRP A CA 1
ATOM 887 C C . TRP A 1 120 ? -4.395 -7.538 -0.803 1.00 98.69 120 TRP A C 1
ATOM 889 O O . TRP A 1 120 ? -5.426 -7.104 -0.287 1.00 98.69 120 TRP A O 1
ATOM 899 N N . ASP A 1 121 ? -3.865 -8.716 -0.477 1.00 98.69 121 ASP A N 1
ATOM 900 C CA . ASP A 1 121 ? -4.461 -9.599 0.528 1.00 98.69 121 ASP A CA 1
ATOM 901 C C . ASP A 1 121 ? -4.458 -8.934 1.921 1.00 98.69 121 ASP A C 1
ATOM 903 O O . ASP A 1 121 ? -5.456 -8.985 2.647 1.00 98.69 121 ASP A O 1
ATOM 907 N N . THR A 1 122 ? -3.388 -8.213 2.278 1.00 98.81 122 THR A N 1
ATOM 908 C CA . THR A 1 122 ? -3.341 -7.410 3.510 1.00 98.81 122 THR A CA 1
ATOM 909 C C . THR A 1 122 ? -4.319 -6.235 3.477 1.00 98.81 122 THR A C 1
ATOM 911 O O . THR A 1 122 ? -5.041 -6.023 4.451 1.00 98.81 122 THR A O 1
ATOM 914 N N . LEU A 1 123 ? -4.413 -5.487 2.373 1.00 98.75 123 LEU A N 1
ATOM 915 C CA . LEU A 1 123 ? -5.381 -4.390 2.249 1.00 98.75 123 LEU A CA 1
ATOM 916 C C . LEU A 1 123 ? -6.827 -4.898 2.339 1.00 98.75 123 LEU A C 1
ATOM 918 O O . LEU A 1 123 ? -7.671 -4.235 2.943 1.00 98.75 123 LEU A O 1
ATOM 922 N N . ALA A 1 124 ? -7.116 -6.099 1.830 1.00 98.62 124 ALA A N 1
ATOM 923 C CA . ALA A 1 124 ? -8.419 -6.740 1.990 1.00 98.62 124 ALA A CA 1
ATOM 924 C C . ALA A 1 124 ? -8.725 -7.074 3.462 1.00 98.62 124 ALA A C 1
ATOM 926 O O . ALA A 1 124 ? -9.847 -6.851 3.922 1.00 98.62 124 ALA A O 1
ATOM 927 N N . PHE A 1 125 ? -7.736 -7.549 4.224 1.00 98.62 125 PHE A N 1
ATOM 928 C CA . PHE A 1 125 ? -7.867 -7.741 5.672 1.00 98.62 125 PHE A CA 1
ATOM 929 C C . PHE A 1 125 ? -8.128 -6.415 6.409 1.00 98.62 125 PHE A C 1
ATOM 931 O O . PHE A 1 125 ? -9.083 -6.312 7.183 1.00 98.62 125 PHE A O 1
ATOM 938 N N . VAL A 1 126 ? -7.346 -5.373 6.112 1.00 98.75 126 VAL A N 1
ATOM 939 C CA . VAL A 1 126 ? -7.523 -4.021 6.673 1.00 98.75 126 VAL A CA 1
ATOM 940 C C . VAL A 1 126 ? -8.922 -3.488 6.364 1.00 98.75 126 VAL A C 1
ATOM 942 O O . VAL A 1 126 ? -9.622 -3.008 7.256 1.00 98.75 126 VAL A O 1
ATOM 945 N N . ARG A 1 127 ? -9.386 -3.654 5.122 1.00 98.69 127 ARG A N 1
ATOM 946 C CA . ARG A 1 127 ? -10.734 -3.277 4.688 1.00 98.69 127 ARG A CA 1
ATOM 947 C C . ARG A 1 127 ? -11.823 -3.916 5.530 1.00 98.69 127 ARG A C 1
ATOM 949 O O . ARG A 1 127 ? -12.776 -3.224 5.886 1.00 98.69 127 ARG A O 1
ATOM 956 N N . GLN A 1 128 ? -11.702 -5.198 5.862 1.00 98.44 128 GLN A N 1
ATOM 957 C CA . GLN A 1 128 ? -12.693 -5.877 6.697 1.00 98.44 128 GLN A CA 1
ATOM 958 C C . GLN A 1 128 ? -12.782 -5.254 8.094 1.00 98.44 128 GLN A C 1
ATOM 960 O O . GLN A 1 128 ? -13.891 -5.014 8.574 1.00 98.44 128 GLN A O 1
ATOM 965 N N . LEU A 1 129 ? -11.643 -4.961 8.730 1.00 98.12 129 LEU A N 1
ATOM 966 C CA . LEU A 1 129 ? -11.617 -4.348 10.061 1.00 98.12 129 LEU A CA 1
ATOM 967 C C . LEU A 1 129 ? -12.176 -2.925 10.041 1.00 98.12 129 LEU A C 1
ATOM 969 O O . LEU A 1 129 ? -13.109 -2.626 10.784 1.00 98.12 129 LEU A O 1
ATOM 973 N N . ILE A 1 130 ? -11.685 -2.076 9.137 1.00 98.12 130 ILE A N 1
ATOM 974 C CA . ILE A 1 130 ? -12.124 -0.678 9.057 1.00 98.12 130 ILE A CA 1
ATOM 975 C C . ILE A 1 130 ? -13.603 -0.572 8.665 1.00 98.12 130 ILE A C 1
ATOM 977 O O . ILE A 1 130 ? -14.316 0.276 9.192 1.00 98.12 130 ILE A O 1
ATOM 981 N N . THR A 1 131 ? -14.109 -1.463 7.807 1.00 97.94 131 THR A N 1
ATOM 982 C CA . THR A 1 131 ? -15.543 -1.487 7.464 1.00 97.94 131 THR A CA 1
ATOM 983 C C . THR A 1 131 ? -16.408 -1.815 8.680 1.00 97.94 131 THR A C 1
ATOM 985 O O . THR A 1 131 ? -17.467 -1.216 8.846 1.00 97.94 131 THR A O 1
ATOM 988 N N . ARG A 1 132 ? -15.979 -2.738 9.550 1.00 97.88 132 ARG A N 1
ATOM 989 C CA . ARG A 1 132 ? -16.714 -3.045 10.788 1.00 97.88 132 ARG A CA 1
ATOM 990 C C . ARG A 1 132 ? -16.711 -1.851 11.737 1.00 97.88 132 ARG A C 1
ATOM 992 O O . ARG A 1 132 ? -17.774 -1.479 12.216 1.00 97.88 132 ARG A O 1
ATOM 999 N N . GLU A 1 133 ? -15.557 -1.216 11.924 1.00 96.94 133 GLU A N 1
ATOM 1000 C CA . GLU A 1 133 ? -15.410 -0.027 12.776 1.00 96.94 133 GLU A CA 1
ATOM 1001 C C . GLU A 1 133 ? -16.243 1.164 12.285 1.00 96.94 133 GLU A C 1
ATOM 1003 O O . GLU A 1 133 ? -16.877 1.848 13.084 1.00 96.94 133 GLU A O 1
ATOM 1008 N N . LEU A 1 134 ? -16.318 1.387 10.968 1.00 96.00 134 LEU A N 1
ATOM 1009 C CA . LEU A 1 134 ? -17.160 2.438 10.379 1.00 96.00 134 LEU A CA 1
ATOM 1010 C C . LEU A 1 134 ? -18.653 2.260 10.686 1.00 96.00 134 LEU A C 1
ATOM 1012 O O . LEU A 1 134 ? -19.387 3.244 10.713 1.00 96.00 134 LEU A O 1
ATOM 1016 N N . ASN A 1 135 ? -19.103 1.020 10.886 1.00 96.62 135 ASN A N 1
ATOM 1017 C CA . ASN A 1 135 ? -20.504 0.679 11.133 1.00 96.62 135 ASN A CA 1
ATOM 1018 C C . ASN A 1 135 ? -20.780 0.339 12.610 1.00 96.62 135 ASN A C 1
ATOM 1020 O O . ASN A 1 135 ? -21.860 -0.159 12.931 1.00 96.62 135 ASN A O 1
ATOM 1024 N N . ALA A 1 136 ? -19.817 0.572 13.507 1.00 95.06 136 ALA A N 1
ATOM 1025 C CA . ALA A 1 136 ? -19.926 0.229 14.919 1.00 95.06 136 ALA A CA 1
ATOM 1026 C C . ALA A 1 136 ? -20.445 1.400 15.771 1.00 95.06 136 ALA A C 1
ATOM 1028 O O . ALA A 1 136 ? -20.146 2.567 15.521 1.00 95.06 136 ALA A O 1
ATOM 1029 N N . ALA A 1 137 ? -21.177 1.072 16.840 1.00 95.19 137 ALA A N 1
ATOM 1030 C CA . ALA A 1 137 ? -21.434 1.996 17.942 1.00 95.19 137 ALA A CA 1
ATOM 1031 C C . ALA A 1 137 ? -20.255 1.931 18.926 1.00 95.19 137 ALA A C 1
ATOM 1033 O O . ALA A 1 137 ? -20.123 0.968 19.692 1.00 95.19 137 ALA A O 1
ATOM 1034 N N . THR A 1 138 ? -19.375 2.932 18.850 1.00 95.19 138 THR A N 1
ATOM 1035 C CA . THR A 1 138 ? -18.113 2.992 19.607 1.00 95.19 138 THR A CA 1
ATOM 1036 C C . THR A 1 138 ? -18.143 3.970 20.779 1.00 95.19 138 THR A C 1
ATOM 1038 O O . THR A 1 138 ? -17.154 4.080 21.499 1.00 95.19 138 THR A O 1
ATOM 1041 N N . ASP A 1 139 ? -19.264 4.651 21.025 1.00 94.19 139 ASP A N 1
ATOM 1042 C CA . ASP A 1 139 ? -19.415 5.504 22.200 1.00 94.19 139 ASP A CA 1
ATOM 1043 C C . ASP A 1 139 ? -19.702 4.683 23.470 1.00 94.19 139 ASP A C 1
ATOM 1045 O O . ASP A 1 139 ? -19.926 3.470 23.449 1.00 94.19 139 ASP A O 1
ATOM 1049 N N . ASN A 1 140 ? -19.666 5.348 24.623 1.00 94.69 140 ASN A N 1
ATOM 1050 C CA . ASN A 1 140 ? -19.972 4.729 25.908 1.00 94.69 140 ASN A CA 1
ATOM 1051 C C . ASN A 1 140 ? -20.586 5.761 26.869 1.00 94.69 140 ASN A C 1
ATOM 1053 O O . ASN A 1 140 ? -20.101 6.893 26.889 1.00 94.69 140 ASN A O 1
ATOM 1057 N N . PRO A 1 141 ? -21.590 5.403 27.699 1.00 95.06 141 PRO A N 1
ATOM 1058 C CA . PRO A 1 141 ? -22.288 4.113 27.752 1.00 95.06 141 PRO A CA 1
ATOM 1059 C C . PRO A 1 141 ? -23.258 3.912 26.587 1.00 95.06 141 PRO A C 1
ATOM 1061 O O . PRO A 1 141 ? -23.855 4.871 26.099 1.00 95.06 141 PRO A O 1
ATOM 1064 N N . LEU A 1 142 ? -23.469 2.657 26.199 1.00 95.19 142 LEU A N 1
ATOM 1065 C CA . LEU A 1 142 ? -24.471 2.292 25.200 1.00 95.19 142 LEU A CA 1
ATOM 1066 C C . LEU A 1 142 ? -25.859 2.191 25.836 1.00 95.19 142 LEU A C 1
ATOM 1068 O O . LEU A 1 142 ? -25.997 1.833 27.009 1.00 95.19 142 LEU A O 1
ATOM 1072 N N . ILE A 1 143 ? -26.890 2.521 25.060 1.00 94.00 143 ILE A N 1
ATOM 1073 C CA . ILE A 1 143 ? -28.294 2.481 25.480 1.00 94.00 143 ILE A CA 1
ATOM 1074 C C . ILE A 1 143 ? -29.007 1.428 24.642 1.00 94.00 143 ILE A C 1
ATOM 1076 O O . ILE A 1 143 ? -29.017 1.524 23.419 1.00 94.00 143 ILE A O 1
ATOM 1080 N N . PHE A 1 144 ? -29.616 0.453 25.308 1.00 94.06 144 PHE A N 1
ATOM 1081 C CA . PHE A 1 144 ? -30.362 -0.621 24.669 1.00 94.06 144 PHE A CA 1
ATOM 1082 C C . PHE A 1 144 ? -31.824 -0.576 25.094 1.00 94.06 144 PHE A C 1
ATOM 1084 O O . PHE A 1 144 ? -32.130 -0.564 26.290 1.00 94.06 144 PHE A O 1
ATOM 1091 N N . ASP A 1 145 ? -32.707 -0.583 24.104 1.00 93.38 145 ASP A N 1
ATOM 1092 C CA . ASP A 1 145 ? -34.116 -0.918 24.274 1.00 93.38 145 ASP A CA 1
ATOM 1093 C C . ASP A 1 145 ? -34.248 -2.435 24.083 1.00 93.38 145 ASP A C 1
ATOM 1095 O O . ASP A 1 145 ? -34.137 -2.947 22.969 1.00 93.38 145 ASP A O 1
ATOM 1099 N N . LEU A 1 146 ? -34.314 -3.165 25.198 1.00 90.75 146 LEU A N 1
ATOM 1100 C CA . LEU A 1 146 ? -34.302 -4.628 25.204 1.00 90.75 146 LEU A CA 1
ATOM 1101 C C . LEU A 1 146 ? -35.741 -5.147 25.284 1.00 90.75 146 LEU A C 1
ATOM 1103 O O . LEU A 1 146 ? -36.483 -4.673 26.148 1.00 90.75 146 LEU A O 1
ATOM 1107 N N . PRO A 1 147 ? -36.140 -6.133 24.463 1.00 89.88 147 PRO A N 1
ATOM 1108 C CA . PRO A 1 147 ? -37.502 -6.653 24.471 1.00 89.88 147 PRO A CA 1
ATOM 1109 C C . PRO A 1 147 ? -37.833 -7.378 25.782 1.00 89.88 147 PRO A C 1
ATOM 1111 O O . PRO A 1 147 ? -36.955 -7.903 26.472 1.00 89.88 147 PRO A O 1
ATOM 1114 N N . GLU A 1 148 ? -39.122 -7.439 26.111 1.00 87.56 148 GLU A N 1
ATOM 1115 C CA . GLU A 1 148 ? -39.612 -8.227 27.241 1.00 87.56 148 GLU A CA 1
ATOM 1116 C C . GLU A 1 148 ? -39.258 -9.713 27.037 1.00 87.56 148 GLU A C 1
ATOM 1118 O O . GLU A 1 148 ? -39.457 -10.272 25.958 1.00 87.56 148 GLU A O 1
ATOM 1123 N N . GLY A 1 149 ? -38.676 -10.341 28.062 1.00 88.50 149 GLY A N 1
ATOM 1124 C CA . GLY A 1 149 ? -38.122 -11.698 27.982 1.00 88.50 149 GLY A CA 1
ATOM 1125 C C . GLY A 1 149 ? -36.613 -11.770 27.706 1.00 88.50 149 GLY A C 1
ATOM 1126 O O . GLY A 1 149 ? -36.035 -12.843 27.879 1.00 88.50 149 GLY A O 1
ATOM 1127 N N . ASP A 1 150 ? -35.948 -10.661 27.354 1.00 91.31 150 ASP A N 1
ATOM 1128 C CA . ASP A 1 150 ? -34.481 -10.607 27.348 1.00 91.31 150 ASP A CA 1
ATOM 1129 C C . ASP A 1 150 ? -33.946 -10.728 28.796 1.00 91.31 150 ASP A C 1
ATOM 1131 O O . ASP A 1 150 ? -34.418 -10.001 29.677 1.00 91.31 150 ASP A O 1
ATOM 1135 N N . PRO A 1 151 ? -32.957 -11.600 29.090 1.00 89.50 151 PRO A N 1
ATOM 1136 C CA . PRO A 1 151 ? -32.406 -11.764 30.442 1.00 89.50 151 PRO A CA 1
ATOM 1137 C C . PRO A 1 151 ? -31.838 -10.478 31.058 1.00 89.50 151 PRO A C 1
ATOM 1139 O O . PRO A 1 151 ? -31.675 -10.379 32.275 1.00 89.50 151 PRO A O 1
ATOM 1142 N N . LEU A 1 152 ? -31.486 -9.500 30.223 1.00 87.50 152 LEU A N 1
ATOM 1143 C CA . LEU A 1 152 ? -30.967 -8.203 30.624 1.00 87.50 152 LEU A CA 1
ATOM 1144 C C . LEU A 1 152 ? -32.045 -7.114 30.659 1.00 87.50 152 LEU A C 1
ATOM 1146 O O . LEU A 1 152 ? -31.705 -6.014 31.109 1.00 87.50 152 LEU A O 1
ATOM 1150 N N . HIS A 1 153 ? -33.286 -7.393 30.243 1.00 89.00 153 HIS A N 1
ATOM 1151 C CA . HIS A 1 153 ? -34.410 -6.460 30.315 1.00 89.00 153 HIS A CA 1
ATOM 1152 C C . HIS A 1 153 ? -34.611 -5.948 31.749 1.00 89.00 153 HIS A C 1
ATOM 1154 O O . HIS A 1 153 ? -34.431 -6.668 32.733 1.00 89.00 153 HIS A O 1
ATOM 1160 N N . LEU A 1 154 ? -34.966 -4.671 31.877 1.00 86.00 154 LEU A N 1
ATOM 1161 C CA . LEU A 1 154 ? -35.276 -4.036 33.156 1.00 86.00 154 LEU A CA 1
ATOM 1162 C C . LEU A 1 154 ? -36.703 -3.481 33.090 1.00 86.00 154 LEU A C 1
ATOM 1164 O O . LEU A 1 154 ? -37.105 -3.066 32.012 1.00 86.00 154 LEU A O 1
ATOM 1168 N N . PRO A 1 155 ? -37.422 -3.324 34.220 1.00 85.25 155 PRO A N 1
ATOM 1169 C CA . PRO A 1 155 ? -38.773 -2.735 34.242 1.00 85.25 155 PRO A CA 1
ATOM 1170 C C . PRO A 1 155 ? -38.874 -1.265 33.778 1.00 85.25 155 PRO A C 1
ATOM 1172 O O . PRO A 1 155 ? -39.909 -0.627 33.949 1.00 85.25 155 PRO A O 1
ATOM 1175 N N . ARG A 1 156 ? -37.786 -0.684 33.263 1.00 85.00 156 ARG A N 1
ATOM 1176 C CA .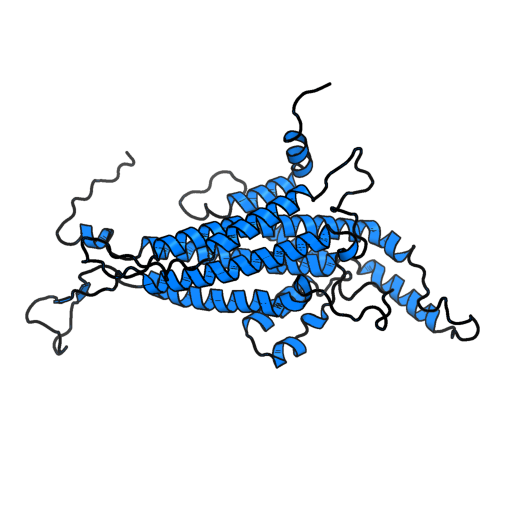 ARG A 1 156 ? -37.679 0.693 32.770 1.00 85.00 156 ARG A CA 1
ATOM 1177 C C . ARG A 1 156 ? -37.424 0.674 31.263 1.00 85.00 156 ARG A C 1
ATOM 1179 O O . ARG A 1 156 ? -36.859 -0.284 30.757 1.00 85.00 156 ARG A O 1
ATOM 1186 N N . ALA A 1 157 ? -37.745 1.776 30.589 1.00 83.75 157 ALA A N 1
ATOM 1187 C CA . ALA A 1 157 ? -37.757 1.876 29.125 1.00 83.75 157 ALA A CA 1
ATOM 1188 C C . ALA A 1 157 ? -36.444 1.508 28.406 1.00 83.75 157 ALA A C 1
ATOM 1190 O O . ALA A 1 157 ? -36.472 1.194 27.228 1.00 83.75 157 ALA A O 1
ATOM 1191 N N . TYR A 1 158 ? -35.290 1.587 29.070 1.00 89.81 158 TYR A N 1
ATOM 1192 C CA . TYR A 1 158 ? -34.007 1.242 28.463 1.00 89.81 158 TYR A CA 1
ATOM 1193 C C . TYR A 1 158 ? -32.985 0.797 29.509 1.00 89.81 158 TYR A C 1
ATOM 1195 O O . TYR A 1 158 ? -33.064 1.120 30.704 1.00 89.81 158 TYR A O 1
ATOM 1203 N N . LYS A 1 159 ? -31.955 0.093 29.042 1.00 92.50 159 LYS A N 1
ATOM 1204 C CA . LYS A 1 159 ? -30.777 -0.263 29.827 1.00 92.50 159 LYS A CA 1
ATOM 1205 C C . LYS A 1 159 ? -29.550 0.464 29.305 1.00 92.50 159 LYS A C 1
ATOM 1207 O O . LYS A 1 159 ? -29.192 0.348 28.140 1.00 92.50 159 LYS A O 1
ATOM 1212 N N . THR A 1 160 ? -28.881 1.185 30.196 1.00 92.50 160 THR A N 1
ATOM 1213 C CA . THR A 1 160 ? -27.553 1.737 29.938 1.00 92.50 160 THR A CA 1
ATOM 1214 C C . THR A 1 160 ? -26.493 0.714 30.337 1.00 92.50 160 THR A C 1
ATOM 1216 O O . THR A 1 160 ? -26.537 0.178 31.447 1.00 92.50 160 THR A O 1
ATOM 1219 N N . ILE A 1 161 ? -25.552 0.426 29.442 1.0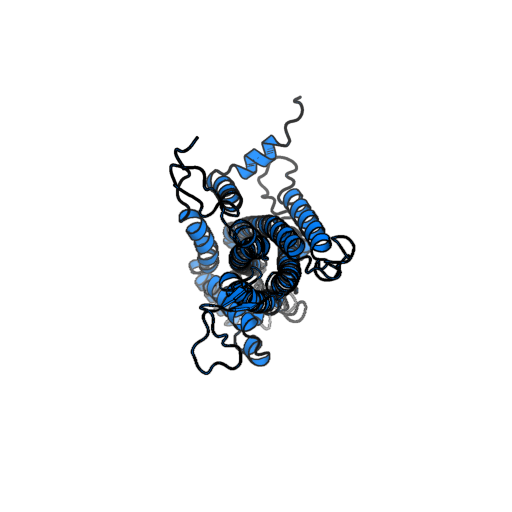0 93.75 161 ILE A N 1
ATOM 1220 C CA . ILE A 1 161 ? -24.468 -0.536 29.665 1.00 93.75 161 ILE A CA 1
ATOM 1221 C C . ILE A 1 161 ? -23.136 0.181 29.451 1.00 93.75 161 ILE A C 1
ATOM 1223 O O . ILE A 1 161 ? -22.907 0.774 28.398 1.00 93.75 161 ILE A O 1
ATOM 1227 N N . SER A 1 162 ? -22.268 0.134 30.465 1.00 95.19 162 SER A N 1
ATOM 1228 C CA . SER A 1 162 ? -20.889 0.611 30.347 1.00 95.19 162 SER A CA 1
ATOM 1229 C C . SER A 1 162 ? -20.013 -0.507 29.785 1.00 95.19 162 SER A C 1
ATOM 1231 O O . SER A 1 162 ? -19.985 -1.600 30.345 1.00 95.19 162 SER A O 1
ATOM 1233 N N . GLY A 1 163 ? -19.292 -0.221 28.707 1.00 95.00 163 GLY A N 1
ATOM 1234 C CA . GLY A 1 163 ? -18.359 -1.117 28.031 1.00 95.00 163 GLY A CA 1
ATOM 1235 C C . GLY A 1 163 ? -17.124 -0.368 27.526 1.00 95.00 163 GLY A C 1
ATOM 1236 O O . GLY A 1 163 ? -16.871 0.764 27.932 1.00 95.00 163 GLY A O 1
ATOM 1237 N N . GLY A 1 164 ? -16.358 -1.019 26.649 1.00 95.62 164 GLY A N 1
ATOM 1238 C CA . GLY A 1 164 ? -15.078 -0.523 26.127 1.00 95.62 164 GLY A CA 1
ATOM 1239 C C . GLY A 1 164 ? -15.035 -0.346 24.608 1.00 95.62 164 GLY A C 1
ATOM 1240 O O . GLY A 1 164 ? -13.948 -0.357 24.042 1.00 95.62 164 GLY A O 1
ATOM 1241 N N . ASN A 1 165 ? -16.184 -0.207 23.932 1.00 96.38 165 ASN A N 1
ATOM 1242 C CA . ASN A 1 165 ? -16.241 -0.125 22.462 1.00 96.38 165 ASN A CA 1
ATOM 1243 C C . ASN A 1 165 ? -15.506 1.095 21.874 1.00 96.38 165 ASN A C 1
ATOM 1245 O O . ASN A 1 165 ? -15.257 1.132 20.674 1.00 96.38 165 ASN A O 1
ATOM 1249 N N . PHE A 1 166 ? -15.130 2.074 22.700 1.00 95.12 166 PHE A N 1
ATOM 1250 C CA . PHE A 1 166 ? -14.294 3.202 22.288 1.00 95.12 166 PHE A CA 1
ATOM 1251 C C . PHE A 1 166 ? -12.833 2.816 22.025 1.00 95.12 166 PHE A C 1
ATOM 1253 O O . PHE A 1 166 ? -12.075 3.612 21.471 1.00 95.12 166 PHE A O 1
ATOM 1260 N N . HIS A 1 167 ? -12.410 1.617 22.433 1.00 96.44 167 HIS A N 1
ATOM 1261 C CA . HIS A 1 167 ? -11.022 1.188 22.350 1.00 96.44 167 HIS A CA 1
ATOM 1262 C C . HIS A 1 167 ? -10.634 0.770 20.921 1.00 96.44 167 HIS A C 1
ATOM 1264 O O . HIS A 1 167 ? -10.931 -0.333 20.469 1.00 96.44 167 HIS A O 1
ATOM 1270 N N . GLY A 1 168 ? -9.898 1.632 20.216 1.00 96.56 168 GLY A N 1
ATOM 1271 C CA . GLY A 1 168 ? -9.571 1.478 18.791 1.00 96.56 168 GLY A CA 1
ATOM 1272 C C . GLY A 1 168 ? -8.522 0.419 18.418 1.00 96.56 168 GLY A C 1
ATOM 1273 O O . GLY A 1 168 ? -7.878 0.563 17.383 1.00 96.56 168 GLY A O 1
ATOM 1274 N N . THR A 1 169 ? -8.298 -0.631 19.216 1.00 96.94 169 THR A N 1
ATOM 1275 C CA . THR A 1 169 ? -7.261 -1.654 18.928 1.00 96.94 169 THR A CA 1
ATOM 1276 C C . THR A 1 169 ? -7.343 -2.235 17.514 1.00 96.94 169 THR A C 1
ATOM 1278 O O . THR A 1 169 ? -6.298 -2.316 16.866 1.00 96.94 169 THR A O 1
ATOM 1281 N N . PRO A 1 170 ? -8.533 -2.593 16.983 1.00 97.50 170 PRO A N 1
ATOM 1282 C CA . PRO A 1 170 ? -8.632 -3.113 15.621 1.00 97.50 170 PRO A CA 1
ATOM 1283 C C . PRO A 1 170 ? -8.085 -2.144 14.567 1.00 97.50 170 PRO A C 1
ATOM 1285 O O . PRO A 1 170 ? -7.455 -2.581 13.607 1.00 97.50 170 PRO A O 1
ATOM 1288 N N . ILE A 1 171 ? -8.274 -0.835 14.767 1.00 98.25 171 ILE A N 1
ATOM 1289 C CA . ILE A 1 171 ? -7.767 0.220 13.879 1.00 98.25 171 ILE A CA 1
ATOM 1290 C C . ILE A 1 171 ? -6.244 0.307 13.980 1.00 98.25 171 ILE A C 1
ATOM 1292 O O . ILE A 1 171 ? -5.583 0.390 12.949 1.00 98.25 171 ILE A O 1
ATOM 1296 N N . GLY A 1 172 ? -5.691 0.248 15.198 1.00 98.00 172 GLY A N 1
ATOM 1297 C CA . GLY A 1 172 ? -4.243 0.262 15.426 1.00 98.00 172 GLY A CA 1
ATOM 1298 C C . GLY A 1 172 ? -3.539 -0.864 14.672 1.00 98.00 172 GLY A C 1
ATOM 1299 O O . GLY A 1 172 ? -2.672 -0.604 13.845 1.00 98.00 172 GLY A O 1
ATOM 1300 N N . TYR A 1 173 ? -3.998 -2.106 14.852 1.00 98.50 173 TYR A N 1
ATOM 1301 C CA . TYR A 1 173 ? -3.437 -3.255 14.135 1.00 98.50 173 TYR A CA 1
ATOM 1302 C C . TYR A 1 173 ? -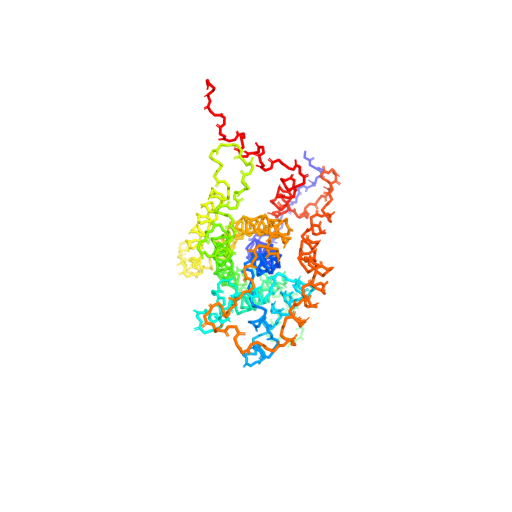3.608 -3.138 12.622 1.00 98.50 173 TYR A C 1
ATOM 1304 O O . TYR A 1 173 ? -2.663 -3.376 11.873 1.00 98.50 173 TYR A O 1
ATOM 1312 N N . ALA A 1 174 ? -4.799 -2.753 12.157 1.00 98.62 174 ALA A N 1
ATOM 1313 C CA . ALA A 1 174 ? -5.062 -2.600 10.732 1.00 98.62 174 ALA A CA 1
ATOM 1314 C C . ALA A 1 174 ? -4.117 -1.573 10.084 1.00 98.62 174 ALA A C 1
ATOM 1316 O O . ALA A 1 174 ? -3.573 -1.822 9.007 1.00 98.62 174 ALA A O 1
ATOM 1317 N N . MET A 1 175 ? -3.889 -0.440 10.749 1.00 98.69 175 MET A N 1
ATOM 1318 C CA . MET A 1 175 ? -3.022 0.612 10.231 1.00 98.69 175 MET A CA 1
ATOM 1319 C C . MET A 1 175 ? -1.536 0.267 10.333 1.00 98.69 175 MET A C 1
ATOM 1321 O O . MET A 1 175 ? -0.806 0.594 9.403 1.00 98.69 175 MET A O 1
ATOM 1325 N N . ASP A 1 176 ? -1.096 -0.468 11.356 1.00 98.81 176 ASP A N 1
ATOM 1326 C CA . ASP A 1 176 ? 0.279 -0.980 11.418 1.00 98.81 176 ASP A CA 1
ATOM 1327 C C . ASP A 1 176 ? 0.562 -1.962 10.270 1.00 98.81 176 ASP A C 1
ATOM 1329 O O . ASP A 1 176 ? 1.576 -1.841 9.579 1.00 98.81 176 ASP A O 1
ATOM 1333 N N . PHE A 1 177 ? -0.361 -2.890 9.985 1.00 98.88 177 PHE A N 1
ATOM 1334 C CA . PHE A 1 177 ? -0.219 -3.788 8.835 1.00 98.88 177 PHE A CA 1
ATOM 1335 C C . PHE A 1 177 ? -0.204 -3.029 7.507 1.00 98.88 177 PHE A C 1
ATOM 1337 O O . PHE A 1 177 ? 0.624 -3.334 6.650 1.00 98.88 177 PHE A O 1
ATOM 1344 N N . LEU A 1 178 ? -1.073 -2.024 7.339 1.00 98.75 178 LEU A N 1
ATOM 1345 C CA . LEU A 1 178 ? -1.065 -1.158 6.157 1.00 98.75 178 LEU A CA 1
ATOM 1346 C C . LEU A 1 178 ? 0.290 -0.451 6.000 1.00 98.75 178 LEU A C 1
ATOM 1348 O O . LEU A 1 178 ? 0.869 -0.467 4.914 1.00 98.75 178 LEU A O 1
ATOM 1352 N N . SER A 1 179 ? 0.804 0.147 7.075 1.00 98.81 179 SER A N 1
ATOM 1353 C CA . SER A 1 179 ? 2.082 0.867 7.098 1.00 98.81 179 SER A CA 1
ATOM 1354 C C . SER A 1 179 ? 3.248 -0.015 6.653 1.00 98.81 179 SER A C 1
ATOM 1356 O O . SER A 1 179 ? 4.063 0.409 5.827 1.00 98.81 179 SER A O 1
ATOM 1358 N N . ILE A 1 180 ? 3.292 -1.262 7.132 1.00 98.88 180 ILE A N 1
ATOM 1359 C CA . ILE A 1 180 ? 4.301 -2.253 6.742 1.00 98.88 180 ILE A CA 1
ATOM 1360 C C . ILE A 1 180 ? 4.230 -2.522 5.234 1.00 98.88 180 ILE A C 1
ATOM 1362 O O . ILE A 1 180 ? 5.218 -2.347 4.519 1.00 98.88 180 ILE A O 1
ATOM 1366 N N . VAL A 1 181 ? 3.057 -2.899 4.721 1.00 98.81 181 VAL A N 1
ATOM 1367 C CA . VAL A 1 181 ? 2.942 -3.372 3.332 1.00 98.81 181 VAL A CA 1
ATOM 1368 C C . VAL A 1 181 ? 3.068 -2.246 2.297 1.00 98.81 181 VAL A C 1
ATOM 1370 O O . VAL A 1 181 ? 3.610 -2.461 1.214 1.00 98.81 181 VAL A O 1
ATOM 1373 N N . ILE A 1 182 ? 2.655 -1.015 2.625 1.00 98.81 182 ILE A N 1
ATOM 1374 C CA . ILE A 1 182 ? 2.855 0.151 1.745 1.00 98.81 182 ILE A CA 1
ATOM 1375 C C . ILE A 1 182 ? 4.315 0.626 1.752 1.00 98.81 182 ILE A C 1
ATOM 1377 O O . ILE A 1 182 ? 4.815 1.100 0.728 1.00 98.81 182 ILE A O 1
ATOM 1381 N N . THR A 1 183 ? 5.039 0.439 2.857 1.00 98.81 183 THR A N 1
ATOM 1382 C CA . THR A 1 183 ? 6.492 0.674 2.898 1.00 98.81 183 THR A CA 1
ATOM 1383 C C . THR A 1 183 ? 7.247 -0.304 1.995 1.00 98.81 183 THR A C 1
ATOM 1385 O O . THR A 1 183 ? 8.165 0.105 1.274 1.00 98.81 183 THR A O 1
ATOM 1388 N N . ASP A 1 184 ? 6.829 -1.571 1.966 1.00 98.19 184 ASP A N 1
ATOM 1389 C CA . ASP A 1 184 ? 7.358 -2.576 1.037 1.00 98.19 184 ASP A CA 1
ATOM 1390 C C . ASP A 1 184 ? 7.038 -2.230 -0.423 1.00 98.19 184 ASP A C 1
ATOM 1392 O O . ASP A 1 184 ? 7.923 -2.305 -1.280 1.00 98.19 184 ASP A O 1
ATOM 1396 N N . LEU A 1 185 ? 5.816 -1.762 -0.707 1.00 98.75 185 LEU A N 1
ATOM 1397 C CA . LEU A 1 185 ? 5.426 -1.303 -2.043 1.00 98.75 185 LEU A CA 1
ATOM 1398 C C . LEU A 1 185 ? 6.344 -0.177 -2.547 1.00 98.75 185 LEU A C 1
ATOM 1400 O O . LEU A 1 185 ? 6.863 -0.248 -3.664 1.00 98.75 185 LEU A O 1
ATOM 1404 N N . ALA A 1 186 ? 6.584 0.837 -1.708 1.00 98.44 186 ALA A N 1
ATOM 1405 C CA . ALA A 1 186 ? 7.476 1.951 -2.022 1.00 98.44 186 ALA A CA 1
ATOM 1406 C C . ALA A 1 186 ? 8.928 1.484 -2.206 1.00 98.44 186 ALA A C 1
ATOM 1408 O O . ALA A 1 186 ? 9.603 1.896 -3.147 1.00 98.44 186 ALA A O 1
ATOM 1409 N N . SER A 1 187 ? 9.405 0.577 -1.349 1.00 98.50 187 SER A N 1
ATOM 1410 C CA . SER A 1 187 ? 10.756 0.015 -1.453 1.00 98.50 187 SER A CA 1
ATOM 1411 C C . SER A 1 187 ? 10.952 -0.757 -2.761 1.00 98.50 187 SER A C 1
ATOM 1413 O O . SER A 1 187 ? 11.971 -0.597 -3.431 1.00 98.50 187 SER A O 1
ATOM 1415 N N . MET A 1 188 ? 9.969 -1.567 -3.166 1.00 98.69 188 MET A N 1
ATOM 1416 C CA . MET A 1 188 ? 10.013 -2.310 -4.426 1.00 98.69 188 MET A CA 1
ATOM 1417 C C . MET A 1 188 ? 9.982 -1.378 -5.647 1.00 98.69 188 MET A C 1
ATOM 1419 O O . MET A 1 188 ? 10.734 -1.594 -6.600 1.00 98.69 188 MET A O 1
ATOM 1423 N N . SER A 1 189 ? 9.143 -0.339 -5.597 1.00 98.56 189 SER A N 1
ATOM 1424 C CA . SER A 1 189 ? 9.057 0.724 -6.606 1.00 98.56 189 SER A CA 1
ATOM 1425 C C . SER A 1 189 ? 10.398 1.441 -6.782 1.00 98.56 189 SER A C 1
ATOM 1427 O O . SER A 1 189 ? 10.916 1.534 -7.895 1.00 98.56 189 SER A O 1
ATOM 1429 N N . GLU A 1 190 ? 11.049 1.831 -5.685 1.00 98.50 190 GLU A N 1
ATOM 1430 C CA . GLU A 1 190 ? 12.362 2.477 -5.742 1.00 98.50 190 GLU A CA 1
ATOM 1431 C C . GLU A 1 190 ? 13.445 1.559 -6.322 1.00 98.50 190 GLU A C 1
ATOM 1433 O O . GLU A 1 190 ? 14.263 2.007 -7.127 1.00 98.50 190 GLU A O 1
ATOM 1438 N N . ARG A 1 191 ? 13.415 0.251 -6.036 1.00 98.38 191 ARG A N 1
ATOM 1439 C CA . ARG A 1 191 ? 14.324 -0.698 -6.697 1.00 98.38 191 ARG A CA 1
ATOM 1440 C C . ARG A 1 191 ? 14.103 -0.769 -8.209 1.00 98.38 191 ARG A C 1
ATOM 1442 O O . ARG A 1 191 ? 15.071 -1.002 -8.931 1.00 98.38 191 ARG A O 1
ATOM 1449 N N . ARG A 1 192 ? 12.880 -0.571 -8.715 1.00 98.38 192 ARG A N 1
ATOM 1450 C CA . ARG A 1 192 ? 12.631 -0.454 -10.165 1.00 98.38 192 ARG A CA 1
ATOM 1451 C C . ARG A 1 192 ? 13.118 0.885 -10.724 1.00 98.38 192 ARG A C 1
ATOM 1453 O O . ARG A 1 192 ? 13.757 0.874 -11.772 1.00 98.38 192 ARG A O 1
ATOM 1460 N N . ILE A 1 193 ? 12.947 1.995 -9.995 1.00 98.06 193 ILE A N 1
ATOM 1461 C CA . ILE A 1 193 ? 13.555 3.297 -10.345 1.00 98.06 193 ILE A CA 1
ATOM 1462 C C . ILE A 1 193 ? 15.065 3.139 -10.530 1.00 98.06 193 ILE A C 1
ATOM 1464 O O . ILE A 1 193 ? 15.589 3.501 -11.581 1.00 98.06 193 ILE A O 1
ATOM 1468 N N . TYR A 1 194 ? 15.750 2.554 -9.542 1.00 97.12 194 TYR A N 1
ATOM 1469 C CA . TYR A 1 194 ? 17.193 2.321 -9.590 1.00 97.12 194 TYR A CA 1
ATOM 1470 C C . TYR A 1 194 ? 17.610 1.546 -10.847 1.00 97.12 194 TYR A C 1
ATOM 1472 O O . TYR A 1 194 ? 18.569 1.927 -11.513 1.00 97.12 194 TYR A O 1
ATOM 1480 N N . ARG A 1 195 ? 16.868 0.495 -11.214 1.00 95.19 195 ARG A N 1
ATOM 1481 C CA . ARG A 1 195 ? 17.155 -0.297 -12.420 1.00 95.19 195 ARG A CA 1
ATOM 1482 C C . ARG A 1 195 ? 17.039 0.500 -13.708 1.00 95.19 195 ARG A C 1
ATOM 1484 O O . ARG A 1 195 ? 17.876 0.340 -14.583 1.00 95.19 195 ARG A O 1
ATOM 1491 N N . LEU A 1 196 ? 16.029 1.360 -13.820 1.00 95.38 196 LEU A N 1
ATOM 1492 C CA . LEU A 1 196 ? 15.830 2.182 -15.014 1.00 95.38 196 LEU A CA 1
ATOM 1493 C C . LEU A 1 196 ? 16.965 3.192 -15.212 1.00 95.38 196 LEU A C 1
ATOM 1495 O O . LEU A 1 196 ? 17.376 3.435 -16.342 1.00 95.38 196 LEU A O 1
ATOM 1499 N N . VAL A 1 197 ? 17.479 3.767 -14.122 1.00 92.06 197 VAL A N 1
ATOM 1500 C CA . VAL A 1 197 ? 18.502 4.826 -14.177 1.00 92.06 197 VAL A CA 1
ATOM 1501 C C . VAL A 1 197 ? 19.942 4.299 -14.147 1.00 92.06 197 VAL A C 1
ATOM 1503 O O . VAL A 1 197 ? 20.872 5.037 -14.473 1.00 92.06 197 VAL A O 1
ATOM 1506 N N . SER A 1 198 ? 20.144 3.037 -13.758 1.00 89.25 198 SER A N 1
ATOM 1507 C CA . SER A 1 198 ? 21.460 2.410 -13.602 1.00 89.25 198 SER A CA 1
ATOM 1508 C C . SER A 1 198 ? 21.862 1.636 -14.859 1.00 89.25 198 SER A C 1
ATOM 1510 O O . SER A 1 198 ? 21.310 0.577 -15.141 1.00 89.25 198 SER A O 1
ATOM 1512 N N . GLN A 1 199 ? 22.859 2.131 -15.598 1.00 81.75 199 GLN A N 1
ATOM 1513 C CA . GLN A 1 199 ? 23.291 1.564 -16.887 1.00 81.75 199 GLN A CA 1
ATOM 1514 C C . GLN A 1 199 ? 23.579 0.042 -16.871 1.00 81.75 199 GLN A C 1
ATOM 1516 O O . GLN A 1 199 ? 23.143 -0.638 -17.801 1.00 81.75 199 GLN A O 1
ATOM 1521 N N . PRO A 1 200 ? 24.245 -0.539 -15.849 1.00 80.94 200 PRO A N 1
ATOM 1522 C CA . PRO A 1 200 ? 24.467 -1.990 -15.795 1.00 80.94 200 PRO A CA 1
ATOM 1523 C C . PRO A 1 200 ? 23.177 -2.812 -15.649 1.00 80.94 200 PRO A C 1
ATOM 1525 O O . PRO A 1 200 ? 23.134 -3.974 -16.040 1.00 80.94 200 PRO A O 1
ATOM 1528 N N . GLU A 1 201 ? 22.129 -2.216 -15.082 1.00 83.81 201 GLU A N 1
ATOM 1529 C CA . GLU A 1 201 ? 20.875 -2.885 -14.719 1.00 83.81 201 GLU A CA 1
ATOM 1530 C C . GLU A 1 201 ? 19.725 -2.576 -15.686 1.00 83.81 201 GLU A C 1
ATOM 1532 O O . GLU A 1 201 ? 18.664 -3.195 -15.597 1.00 83.81 201 GLU A O 1
ATOM 1537 N N . SER A 1 202 ? 19.922 -1.601 -16.576 1.00 82.75 202 SER A N 1
ATOM 1538 C CA . SER A 1 202 ? 18.873 -0.994 -17.391 1.00 82.75 202 SER A CA 1
ATOM 1539 C C . SER A 1 202 ? 18.716 -1.627 -18.771 1.00 82.75 202 SER A C 1
ATOM 1541 O O . SER A 1 202 ? 17.853 -1.215 -19.542 1.00 82.75 202 SER A O 1
ATOM 1543 N N . HIS A 1 203 ? 19.553 -2.614 -19.105 1.00 83.75 203 HIS A N 1
ATOM 1544 C CA . HIS A 1 203 ? 19.582 -3.281 -20.411 1.00 83.75 203 HIS A CA 1
ATOM 1545 C C . HIS A 1 203 ? 19.816 -2.303 -21.577 1.00 83.75 203 HIS A C 1
ATOM 1547 O O . HIS A 1 203 ? 19.136 -2.358 -22.601 1.00 83.75 203 HIS A O 1
ATOM 1553 N N . GLY A 1 204 ? 20.750 -1.364 -21.411 1.00 82.00 204 GLY A N 1
ATOM 1554 C CA . GLY A 1 204 ? 21.154 -0.436 -22.472 1.00 82.00 204 GLY A CA 1
ATOM 1555 C C . GLY A 1 204 ? 20.365 0.872 -22.537 1.00 82.00 204 GLY A C 1
ATOM 1556 O O . GLY A 1 204 ? 20.507 1.589 -23.521 1.00 82.00 204 GLY A O 1
ATOM 1557 N N . LEU A 1 205 ? 19.562 1.208 -21.517 1.00 87.44 205 LEU A N 1
ATOM 1558 C CA . LEU A 1 205 ? 19.067 2.583 -21.370 1.00 87.44 205 LEU A CA 1
ATOM 1559 C C . LEU A 1 205 ? 20.236 3.522 -21.028 1.00 87.44 205 LEU A C 1
ATOM 1561 O O . LEU A 1 205 ? 21.173 3.099 -20.337 1.00 87.44 205 LEU A O 1
ATOM 1565 N N . PRO A 1 206 ? 20.172 4.799 -21.444 1.00 88.75 206 PRO A N 1
ATOM 1566 C CA . PRO A 1 206 ? 21.196 5.769 -21.099 1.00 88.75 206 PRO A CA 1
ATOM 1567 C C . PRO A 1 206 ? 21.259 5.976 -19.579 1.00 88.75 206 PRO A C 1
ATOM 1569 O O . PRO A 1 206 ? 20.228 5.910 -18.894 1.00 88.75 206 PRO A O 1
ATOM 1572 N N . PRO A 1 207 ? 22.457 6.242 -19.027 1.00 89.19 207 PRO A N 1
ATOM 1573 C CA . PRO A 1 207 ? 22.617 6.484 -17.600 1.00 89.19 207 PRO A CA 1
ATOM 1574 C C . PRO A 1 207 ? 21.727 7.649 -17.164 1.00 89.19 207 PRO A C 1
ATOM 1576 O O . PRO A 1 207 ? 21.646 8.676 -17.836 1.00 89.19 207 PRO A O 1
ATOM 1579 N N . MET A 1 208 ? 21.036 7.478 -16.037 1.00 88.50 208 MET A N 1
ATOM 1580 C CA . MET A 1 208 ? 20.100 8.467 -15.491 1.00 88.50 208 MET A CA 1
ATOM 1581 C C . MET A 1 208 ? 18.981 8.896 -16.455 1.00 88.50 208 MET A C 1
ATOM 1583 O O . MET A 1 208 ? 18.342 9.919 -16.213 1.00 88.50 208 MET A O 1
ATOM 1587 N N . LEU A 1 209 ? 18.711 8.118 -17.511 1.00 87.88 209 LEU A N 1
ATOM 1588 C CA . LEU A 1 209 ? 17.727 8.434 -18.553 1.00 87.88 209 LEU A CA 1
ATOM 1589 C C . LEU A 1 209 ? 17.989 9.784 -19.248 1.00 87.88 209 LEU A C 1
ATOM 1591 O O . LEU A 1 209 ? 17.059 10.510 -19.590 1.00 87.88 209 LEU A O 1
ATOM 1595 N N . ILE A 1 210 ? 19.265 10.132 -19.427 1.00 83.31 210 ILE A N 1
ATOM 1596 C CA . ILE A 1 210 ? 19.699 11.344 -20.132 1.00 83.31 210 ILE A CA 1
ATOM 1597 C C . ILE A 1 210 ? 19.619 11.114 -21.650 1.00 83.31 210 ILE A C 1
ATOM 1599 O O . ILE A 1 210 ? 20.207 10.162 -22.158 1.00 83.31 210 ILE A O 1
ATOM 1603 N N . GLU A 1 211 ? 18.924 11.987 -22.384 1.00 70.62 211 GLU A N 1
ATOM 1604 C CA . GLU A 1 211 ? 18.962 11.997 -23.856 1.00 70.62 211 GLU A CA 1
ATOM 1605 C C . GLU A 1 211 ? 20.280 12.633 -24.350 1.00 70.62 211 GLU A C 1
ATOM 1607 O O . GLU A 1 211 ? 20.713 13.654 -23.813 1.00 70.62 211 GLU A O 1
ATOM 1612 N N . GLU A 1 212 ? 20.921 12.044 -25.370 1.00 60.47 212 GLU A N 1
ATOM 1613 C CA . GLU A 1 212 ? 22.236 12.474 -25.904 1.00 60.47 212 GLU A CA 1
ATOM 1614 C C . GLU A 1 212 ? 22.262 13.931 -26.407 1.00 60.47 212 GLU A C 1
ATOM 1616 O O . GLU A 1 212 ? 23.318 14.554 -26.468 1.00 60.47 212 GLU A O 1
ATOM 1621 N N . GLU A 1 213 ? 21.099 14.494 -26.732 1.00 56.56 213 GLU A N 1
ATOM 1622 C CA . GLU A 1 213 ? 20.928 15.840 -27.295 1.00 56.56 213 GLU A CA 1
ATOM 1623 C C . GLU A 1 213 ? 20.899 16.953 -26.227 1.00 56.56 213 GLU A C 1
ATOM 1625 O O . GLU A 1 213 ? 20.807 18.142 -26.551 1.00 56.56 213 GLU A O 1
ATOM 1630 N N . ALA A 1 214 ? 20.968 16.601 -24.941 1.00 55.91 214 ALA A N 1
ATOM 1631 C CA . ALA A 1 214 ? 20.930 17.566 -23.851 1.00 55.91 214 ALA A CA 1
ATOM 1632 C C . ALA A 1 214 ? 22.275 18.309 -23.708 1.00 55.91 214 ALA A C 1
ATOM 1634 O O . ALA A 1 214 ? 23.233 17.807 -23.121 1.00 55.91 214 ALA A O 1
ATOM 1635 N N . PHE A 1 215 ? 22.337 19.545 -24.216 1.00 44.47 215 PHE A N 1
ATOM 1636 C CA . PHE A 1 215 ? 23.475 20.454 -24.030 1.00 44.47 215 PHE A CA 1
ATOM 1637 C C . PHE A 1 215 ? 23.749 20.720 -22.530 1.00 44.47 215 PHE A C 1
ATOM 1639 O O . PHE A 1 215 ? 22.901 21.276 -21.830 1.00 44.47 215 PHE A O 1
ATOM 1646 N N . GLY A 1 216 ? 24.946 20.363 -22.041 1.00 54.94 216 GLY A N 1
ATOM 1647 C CA . GLY A 1 216 ? 25.406 20.566 -20.654 1.00 54.94 216 GLY A CA 1
ATOM 1648 C C . GLY A 1 216 ? 25.827 19.263 -19.953 1.00 54.94 216 GLY A C 1
ATOM 1649 O O . GLY A 1 216 ? 26.043 18.251 -20.609 1.00 54.94 216 GLY A O 1
ATOM 1650 N N . GLN A 1 217 ? 25.942 19.274 -18.616 1.00 54.25 217 GLN A N 1
ATOM 1651 C CA . GLN A 1 217 ? 25.976 18.057 -17.779 1.00 54.25 217 GLN A CA 1
ATOM 1652 C C . GLN A 1 217 ? 24.587 17.835 -17.146 1.00 54.25 217 GLN A C 1
ATOM 1654 O O . GLN A 1 217 ? 24.382 18.157 -15.973 1.00 54.25 217 GLN A O 1
ATOM 1659 N N . PRO A 1 218 ? 23.586 17.350 -17.899 1.00 67.75 218 PRO A N 1
ATOM 1660 C CA . PRO A 1 218 ? 22.271 17.063 -17.335 1.00 67.75 218 PRO A CA 1
ATOM 1661 C C . PRO A 1 218 ? 22.385 15.959 -16.273 1.00 67.75 218 PRO A C 1
ATOM 1663 O O . PRO A 1 218 ? 22.990 14.921 -16.506 1.00 67.75 218 PRO A O 1
ATOM 1666 N N . SER A 1 219 ? 21.778 16.153 -15.098 1.00 71.50 219 SER A N 1
ATOM 1667 C CA . SER A 1 219 ? 21.719 15.106 -14.058 1.00 71.50 219 SER A CA 1
ATOM 1668 C C . SER A 1 219 ? 20.607 14.072 -14.302 1.00 71.50 219 SER A C 1
ATOM 1670 O O . SER A 1 219 ? 20.491 13.108 -13.547 1.00 71.50 219 SER A O 1
ATOM 1672 N N . GLY A 1 220 ? 19.774 14.260 -15.334 1.00 83.38 220 GLY A N 1
ATOM 1673 C CA . GLY A 1 220 ? 18.659 13.368 -15.664 1.00 83.38 220 GLY A CA 1
ATOM 1674 C C . GLY A 1 220 ? 17.773 13.056 -14.453 1.00 83.38 220 GLY A C 1
ATOM 1675 O O . GLY A 1 220 ? 17.416 13.939 -13.671 1.00 83.38 220 GLY A O 1
ATOM 1676 N N . MET A 1 221 ? 17.468 11.774 -14.266 1.00 85.56 221 MET A N 1
ATOM 1677 C CA . MET A 1 221 ? 16.660 11.253 -13.160 1.00 85.56 221 MET A CA 1
ATOM 1678 C C . MET A 1 221 ? 17.450 10.965 -11.871 1.00 85.56 221 MET A C 1
ATOM 1680 O O . MET A 1 221 ? 16.902 10.371 -10.941 1.00 85.56 221 MET A O 1
ATOM 1684 N N . MET A 1 222 ? 18.702 11.424 -11.765 1.00 83.69 222 MET A N 1
ATOM 1685 C CA . MET A 1 222 ? 19.543 11.229 -10.576 1.00 83.69 222 MET A CA 1
ATOM 1686 C C . MET A 1 222 ? 18.918 11.829 -9.307 1.00 83.69 222 MET A C 1
ATOM 1688 O O . MET A 1 222 ? 18.718 11.124 -8.321 1.00 83.69 222 MET A O 1
ATOM 1692 N N . ILE A 1 223 ? 18.559 13.119 -9.329 1.00 83.81 223 ILE A N 1
ATOM 1693 C CA . ILE A 1 223 ? 17.972 13.795 -8.158 1.00 83.81 223 ILE A CA 1
ATOM 1694 C C . ILE A 1 223 ? 16.605 13.199 -7.782 1.00 83.81 223 ILE A C 1
ATOM 1696 O O . ILE A 1 223 ? 16.400 12.905 -6.602 1.00 83.81 223 ILE A O 1
ATOM 1700 N N . PRO A 1 224 ? 15.681 12.937 -8.729 1.00 84.44 224 PRO A N 1
ATOM 1701 C CA . PRO A 1 224 ? 14.470 12.177 -8.428 1.00 84.44 224 PRO A CA 1
ATOM 1702 C C . PRO A 1 224 ? 14.735 10.817 -7.761 1.00 84.44 224 PRO A C 1
ATOM 1704 O O . PRO A 1 224 ? 14.039 10.471 -6.808 1.00 84.44 224 PRO A O 1
ATOM 1707 N N . GLN A 1 225 ? 15.753 10.060 -8.183 1.00 89.31 225 GLN A N 1
ATOM 1708 C CA . GLN A 1 225 ? 16.091 8.786 -7.536 1.00 89.31 225 GLN A CA 1
ATOM 1709 C C . GLN A 1 225 ? 16.596 8.972 -6.091 1.00 89.31 225 GLN A C 1
ATOM 1711 O O . GLN A 1 225 ? 16.231 8.178 -5.216 1.00 89.31 225 GLN A O 1
ATOM 1716 N N . TYR A 1 226 ? 17.345 10.042 -5.797 1.00 86.50 226 TYR A N 1
ATOM 1717 C CA . TYR A 1 226 ? 17.724 10.391 -4.419 1.00 86.50 226 TYR A CA 1
ATOM 1718 C C . TYR A 1 226 ? 16.504 10.710 -3.558 1.00 86.50 226 TYR A C 1
ATOM 1720 O O . TYR A 1 226 ? 16.399 10.222 -2.432 1.00 86.50 226 TYR A O 1
ATOM 1728 N N . VAL A 1 227 ? 15.556 11.484 -4.098 1.00 83.56 227 VAL A N 1
ATOM 1729 C CA . VAL A 1 227 ? 14.296 11.799 -3.412 1.00 83.56 227 VAL A CA 1
ATOM 1730 C C . VAL A 1 227 ? 13.520 10.518 -3.117 1.00 83.56 227 VAL A C 1
ATOM 1732 O O . VAL A 1 227 ? 13.123 10.306 -1.974 1.00 83.56 227 VAL A O 1
ATOM 1735 N N . ALA A 1 228 ? 13.361 9.628 -4.100 1.00 85.38 228 ALA A N 1
ATOM 1736 C CA . ALA A 1 228 ? 12.692 8.345 -3.894 1.00 85.38 228 ALA A CA 1
ATOM 1737 C C . ALA A 1 228 ? 13.367 7.523 -2.780 1.00 85.38 228 ALA A C 1
ATOM 1739 O O . ALA A 1 228 ? 12.690 7.038 -1.873 1.00 85.38 228 ALA A O 1
ATOM 1740 N N . SER A 1 229 ? 14.701 7.441 -2.790 1.00 94.06 229 SER A N 1
ATOM 1741 C CA . SER A 1 229 ? 15.482 6.731 -1.767 1.00 94.06 229 SER A CA 1
ATOM 1742 C C . SER A 1 229 ? 15.281 7.314 -0.364 1.00 94.06 229 SER A C 1
ATOM 1744 O O . SER A 1 229 ? 15.062 6.569 0.594 1.00 94.06 229 SER A O 1
ATOM 1746 N N . ALA A 1 230 ? 15.320 8.644 -0.232 1.00 90.31 230 ALA A N 1
ATOM 1747 C CA . ALA A 1 230 ? 15.126 9.333 1.042 1.00 90.31 230 ALA A CA 1
ATOM 1748 C C . ALA A 1 230 ? 13.707 9.127 1.594 1.00 90.31 230 ALA A C 1
ATOM 1750 O O . ALA A 1 230 ? 13.535 8.854 2.782 1.00 90.31 230 ALA A O 1
ATOM 1751 N N . LEU A 1 231 ? 12.693 9.192 0.728 1.00 85.62 231 LEU A N 1
ATOM 1752 C CA . LEU A 1 231 ? 11.298 8.974 1.108 1.00 85.62 231 LEU A CA 1
ATOM 1753 C C . LEU A 1 231 ? 11.039 7.529 1.544 1.00 85.62 231 LEU A C 1
ATOM 1755 O O . LEU A 1 231 ? 10.399 7.311 2.569 1.00 85.62 231 LEU A O 1
ATOM 1759 N N . VAL A 1 232 ? 11.594 6.543 0.833 1.00 98.38 232 VAL A N 1
ATOM 1760 C CA . VAL A 1 232 ? 11.542 5.135 1.260 1.00 98.38 232 VAL A CA 1
ATOM 1761 C C . VAL A 1 232 ? 12.231 4.945 2.611 1.00 98.38 232 VAL A C 1
ATOM 1763 O O . VAL A 1 232 ? 11.730 4.210 3.461 1.00 98.38 232 VAL A O 1
ATOM 1766 N N . SER A 1 233 ? 13.367 5.612 2.841 1.00 97.94 233 SER A N 1
ATOM 1767 C CA . SER A 1 233 ? 14.041 5.569 4.141 1.00 97.94 233 SER A CA 1
ATOM 1768 C C . SER A 1 233 ? 13.160 6.125 5.261 1.00 97.94 233 SER A C 1
ATOM 1770 O O . SER A 1 233 ? 13.119 5.531 6.335 1.00 97.94 233 SER A O 1
ATOM 1772 N N . ALA A 1 234 ? 12.430 7.216 5.014 1.00 96.31 234 ALA A N 1
ATOM 1773 C CA . ALA A 1 234 ? 11.482 7.766 5.980 1.00 96.31 234 ALA A CA 1
ATOM 1774 C C . ALA A 1 234 ? 10.327 6.791 6.270 1.00 96.31 234 ALA A C 1
ATOM 1776 O O . ALA A 1 234 ? 9.985 6.584 7.434 1.00 96.31 234 ALA A O 1
ATOM 1777 N N . CYS A 1 235 ? 9.777 6.129 5.241 1.00 98.06 235 CYS A N 1
ATOM 1778 C CA . CYS A 1 235 ? 8.740 5.109 5.426 1.00 98.06 235 CYS A CA 1
ATOM 1779 C C . CYS A 1 235 ? 9.200 3.977 6.353 1.00 98.06 235 CYS A C 1
ATOM 1781 O O . CYS A 1 235 ? 8.449 3.571 7.231 1.00 98.06 235 CYS A O 1
ATOM 1783 N N . LYS A 1 236 ? 10.445 3.502 6.214 1.00 98.19 236 LYS A N 1
ATOM 1784 C CA . LYS A 1 236 ? 10.989 2.415 7.051 1.00 98.19 236 LYS A CA 1
ATOM 1785 C C . LYS A 1 236 ? 11.009 2.758 8.538 1.00 98.19 236 LYS A C 1
ATOM 1787 O O . LYS A 1 236 ? 10.763 1.881 9.356 1.00 98.19 236 LYS A O 1
ATOM 1792 N N . THR A 1 237 ? 11.291 4.012 8.889 1.00 97.25 237 THR A N 1
ATOM 1793 C CA . THR A 1 237 ? 11.225 4.468 10.284 1.00 97.25 237 THR A CA 1
ATOM 1794 C C . THR A 1 237 ? 9.782 4.564 10.771 1.00 97.25 237 THR A C 1
ATOM 1796 O O . THR A 1 237 ? 9.484 4.118 11.872 1.00 97.25 237 THR A O 1
ATOM 1799 N N . LEU A 1 238 ? 8.883 5.102 9.943 1.00 97.31 238 LEU A N 1
ATOM 1800 C CA . LEU A 1 238 ? 7.461 5.251 10.273 1.00 97.31 238 LEU A CA 1
ATOM 1801 C C . LEU A 1 238 ? 6.706 3.915 10.343 1.00 97.31 238 LEU A C 1
ATOM 1803 O O . LEU A 1 238 ? 5.639 3.856 10.935 1.00 97.31 238 LEU A O 1
ATOM 1807 N N . ALA A 1 239 ? 7.226 2.854 9.723 1.00 97.94 239 ALA A N 1
ATOM 1808 C CA . ALA A 1 239 ? 6.586 1.541 9.683 1.00 97.94 239 ALA A CA 1
ATOM 1809 C C . ALA A 1 239 ? 6.783 0.712 10.963 1.00 97.94 239 ALA A C 1
ATOM 1811 O O . ALA A 1 239 ? 6.310 -0.424 11.024 1.00 97.94 239 ALA A O 1
ATOM 1812 N N . HIS A 1 240 ? 7.487 1.238 11.971 1.00 97.75 240 HIS A N 1
ATOM 1813 C CA . HIS A 1 240 ? 7.487 0.616 13.290 1.00 97.75 240 HIS A CA 1
ATOM 1814 C C . HIS A 1 240 ? 6.055 0.643 13.858 1.00 97.75 240 HIS A C 1
ATOM 1816 O O . HIS A 1 240 ? 5.476 1.726 13.906 1.00 97.75 240 HIS A O 1
ATOM 1822 N N . PRO A 1 241 ? 5.488 -0.497 14.302 1.00 97.94 241 PRO A N 1
ATOM 1823 C CA . PRO A 1 241 ? 4.110 -0.544 14.787 1.00 97.94 241 PRO A CA 1
ATOM 1824 C C . PRO A 1 241 ? 3.856 0.441 15.934 1.00 97.94 241 PRO A C 1
ATOM 1826 O O . PRO A 1 241 ? 4.620 0.470 16.899 1.00 97.94 241 PRO A O 1
ATOM 1829 N N . ASP A 1 242 ? 2.778 1.218 15.856 1.00 97.50 242 ASP A N 1
ATOM 1830 C CA . ASP A 1 242 ? 2.352 2.111 16.940 1.00 97.50 242 ASP A CA 1
ATOM 1831 C C . ASP A 1 242 ? 1.582 1.342 18.020 1.00 97.50 242 ASP A C 1
ATOM 1833 O O . ASP A 1 242 ? 1.644 1.669 19.204 1.00 97.50 242 ASP A O 1
ATOM 1837 N N . SER A 1 243 ? 0.867 0.280 17.637 1.00 96.69 243 SER A N 1
ATOM 1838 C CA . SER A 1 243 ? 0.000 -0.481 18.548 1.00 96.69 243 SER A CA 1
ATOM 1839 C C . SER A 1 243 ? 0.741 -1.282 19.625 1.00 96.69 243 SER A C 1
ATOM 1841 O O . SER A 1 243 ? 0.103 -1.814 20.536 1.00 96.69 243 SER A O 1
ATOM 1843 N N . VAL A 1 244 ? 2.071 -1.378 19.538 1.00 95.94 244 VAL A N 1
ATOM 1844 C CA . VAL A 1 244 ? 2.913 -2.043 20.547 1.00 95.94 244 VAL A CA 1
ATOM 1845 C C . VAL A 1 244 ? 3.418 -1.084 21.629 1.00 95.94 244 VAL A C 1
ATOM 1847 O O . VAL A 1 244 ? 4.030 -1.543 22.590 1.00 95.94 244 VAL A O 1
ATOM 1850 N N . ASP A 1 245 ? 3.152 0.219 21.501 1.00 91.00 245 ASP A N 1
ATOM 1851 C CA . ASP A 1 245 ? 3.688 1.273 22.374 1.00 91.00 245 ASP A CA 1
ATOM 1852 C C . ASP A 1 245 ? 2.613 1.879 23.299 1.00 91.00 245 ASP A C 1
ATOM 1854 O O . ASP A 1 245 ? 2.404 3.090 23.369 1.00 91.00 245 ASP A O 1
ATOM 1858 N N . SER A 1 246 ? 1.863 1.021 23.998 1.00 92.88 246 SER A N 1
ATOM 1859 C CA . SER A 1 246 ? 0.854 1.469 24.969 1.00 92.88 246 SER A CA 1
ATOM 1860 C C . SER A 1 246 ? 1.510 2.011 26.242 1.00 92.88 246 SER A C 1
ATOM 1862 O O . SER A 1 246 ? 2.269 1.305 26.906 1.00 92.88 246 SER A O 1
ATOM 1864 N N . ILE A 1 247 ? 1.120 3.220 26.657 1.00 89.19 247 ILE A N 1
ATOM 1865 C CA . ILE A 1 247 ? 1.567 3.855 27.905 1.00 89.19 247 ILE A CA 1
ATOM 1866 C C . ILE A 1 247 ? 0.342 4.310 28.717 1.00 89.19 247 ILE A C 1
ATOM 1868 O O . ILE A 1 247 ? -0.522 4.983 28.155 1.00 89.19 247 ILE A O 1
ATOM 1872 N N . PRO A 1 248 ? 0.265 3.999 30.030 1.00 89.75 248 PRO A N 1
ATOM 1873 C CA . PRO A 1 248 ? -0.842 4.426 30.879 1.00 89.75 248 PRO A CA 1
ATOM 1874 C C . PRO A 1 248 ? -1.061 5.945 30.904 1.00 89.75 248 PRO A C 1
ATOM 1876 O O . PRO A 1 248 ? -0.140 6.720 31.176 1.00 89.75 248 PRO A O 1
ATOM 1879 N N . THR A 1 249 ? -2.309 6.367 30.728 1.00 87.62 249 THR A N 1
ATOM 1880 C CA . THR A 1 249 ? -2.766 7.759 30.818 1.00 87.62 249 THR A CA 1
ATOM 1881 C C . THR A 1 249 ? -3.861 7.922 31.875 1.00 87.62 249 THR A C 1
ATOM 1883 O O . THR A 1 249 ? -4.240 6.993 32.597 1.00 87.62 249 THR A O 1
ATOM 1886 N N . SER A 1 250 ? -4.332 9.163 32.053 1.00 88.88 250 SER A N 1
ATOM 1887 C CA . SER A 1 250 ? -5.444 9.500 32.951 1.00 88.88 250 SER A CA 1
ATOM 1888 C C . SER A 1 250 ? -5.282 8.951 34.384 1.00 88.88 250 SER A C 1
ATOM 1890 O O . SER A 1 250 ? -6.198 8.342 34.942 1.00 88.88 250 SER A O 1
ATOM 1892 N N . ALA A 1 251 ? -4.099 9.148 34.982 1.00 89.56 251 ALA A N 1
ATOM 1893 C CA . ALA A 1 251 ? -3.760 8.675 36.332 1.00 89.56 251 ALA A CA 1
ATOM 1894 C C . ALA A 1 251 ? -4.001 7.161 36.547 1.00 89.56 251 ALA A C 1
ATOM 1896 O O . ALA A 1 251 ? -4.432 6.743 37.621 1.00 89.56 251 ALA A O 1
ATOM 1897 N N . GLY A 1 252 ? -3.749 6.346 35.514 1.00 88.56 252 GLY A N 1
ATOM 1898 C CA . GLY A 1 252 ? -3.905 4.889 35.555 1.00 88.56 252 GLY A CA 1
ATOM 1899 C C . GLY A 1 252 ? -5.336 4.400 35.326 1.00 88.56 252 GLY A C 1
ATOM 1900 O O . GLY A 1 252 ? -5.620 3.232 35.560 1.00 88.56 252 GLY A O 1
ATOM 1901 N N . ARG A 1 253 ? -6.255 5.280 34.903 1.00 88.62 253 ARG A N 1
ATOM 1902 C CA . ARG A 1 253 ? -7.602 4.879 34.457 1.00 88.62 253 ARG A CA 1
ATOM 1903 C C . ARG A 1 253 ? -7.609 4.337 33.034 1.00 88.62 253 ARG A C 1
ATOM 1905 O O . ARG A 1 253 ? -8.409 3.462 32.736 1.00 88.62 253 ARG A O 1
ATOM 1912 N N . GLU A 1 254 ? -6.743 4.879 32.189 1.00 91.56 254 GLU A N 1
ATOM 1913 C CA . GLU A 1 254 ? -6.479 4.401 30.834 1.00 91.56 254 GLU A CA 1
ATOM 1914 C C . GLU A 1 254 ? -5.124 3.691 30.869 1.00 91.56 254 GLU A C 1
ATOM 1916 O O . GLU A 1 254 ? -4.111 4.216 30.423 1.00 91.56 254 GLU A O 1
ATOM 1921 N N . ASP A 1 255 ? -5.075 2.541 31.534 1.00 92.56 255 ASP A N 1
ATOM 1922 C CA . ASP A 1 255 ? -3.851 1.772 31.779 1.00 92.56 255 ASP A CA 1
ATOM 1923 C C . ASP A 1 255 ? -3.368 0.974 30.558 1.00 92.56 255 ASP A C 1
ATOM 1925 O O . ASP A 1 255 ? -2.205 0.574 30.501 1.00 92.56 255 ASP A O 1
ATOM 1929 N N . PHE A 1 256 ? -4.235 0.802 29.561 1.00 94.00 256 PHE A N 1
ATOM 1930 C CA . PHE A 1 256 ? -3.918 0.219 28.266 1.00 94.00 256 PHE A CA 1
ATOM 1931 C C . PHE A 1 256 ? -4.631 0.996 27.155 1.00 94.00 256 PHE A C 1
ATOM 1933 O O . PHE A 1 256 ? -5.841 1.213 27.231 1.00 94.00 256 PHE A O 1
ATOM 1940 N N . VAL A 1 257 ? -3.888 1.429 26.133 1.00 94.69 257 VAL A N 1
ATOM 1941 C CA . VAL A 1 257 ? -4.404 2.269 25.042 1.00 94.69 257 VAL A CA 1
ATOM 1942 C C . VAL A 1 257 ? -4.024 1.710 23.674 1.00 94.69 257 VAL A C 1
ATOM 1944 O O . VAL A 1 257 ? -2.958 1.140 23.476 1.00 94.69 257 VAL A O 1
ATOM 1947 N N . SER A 1 258 ? -4.910 1.891 22.694 1.00 95.06 258 SER A N 1
ATOM 1948 C CA . SER A 1 258 ? -4.753 1.297 21.354 1.00 95.06 258 SER A CA 1
ATOM 1949 C C . SER A 1 258 ? -3.674 1.917 20.463 1.00 95.06 258 SER A C 1
ATOM 1951 O O . SER A 1 258 ? -3.335 1.317 19.447 1.00 95.06 258 SER A O 1
ATOM 1953 N N . MET A 1 259 ? -3.243 3.151 20.753 1.00 96.38 259 MET A N 1
ATOM 1954 C CA . MET A 1 259 ? -2.399 3.973 19.865 1.00 96.38 259 MET A CA 1
ATOM 1955 C C . MET A 1 259 ? -2.938 4.121 18.426 1.00 96.38 259 MET A C 1
ATOM 1957 O O . MET A 1 259 ? -2.227 4.509 17.503 1.00 96.38 259 MET A O 1
ATOM 1961 N N . SER A 1 260 ? -4.233 3.863 18.224 1.00 96.38 260 SER A N 1
ATOM 1962 C CA . SER A 1 260 ? -4.849 3.749 16.896 1.00 96.38 260 SER A CA 1
ATOM 1963 C C . SER A 1 260 ? -4.809 5.024 16.062 1.00 96.38 260 SER A C 1
ATOM 1965 O O . SER A 1 260 ? -4.680 4.955 14.840 1.00 96.38 260 SER A O 1
ATOM 1967 N N . MET A 1 261 ? -4.894 6.192 16.700 1.00 95.81 261 MET A N 1
ATOM 1968 C CA . MET A 1 261 ? -4.767 7.465 15.995 1.00 95.81 261 MET A CA 1
ATOM 1969 C C . MET A 1 261 ? -3.340 7.679 15.474 1.00 95.81 261 MET A C 1
ATOM 1971 O O . MET A 1 261 ? -3.181 8.149 14.350 1.00 95.81 261 MET A O 1
ATOM 1975 N N . ASN A 1 262 ? -2.316 7.303 16.246 1.00 96.62 262 ASN A N 1
ATOM 1976 C CA . ASN A 1 262 ? -0.918 7.398 15.822 1.00 96.62 262 ASN A CA 1
ATOM 1977 C C . ASN A 1 262 ? -0.667 6.484 14.619 1.00 96.62 262 ASN A C 1
ATOM 1979 O O . ASN A 1 262 ? -0.241 6.980 13.577 1.00 96.62 262 ASN A O 1
ATOM 1983 N N . ALA A 1 263 ? -1.091 5.218 14.716 1.00 98.19 263 ALA A N 1
ATOM 1984 C CA . ALA A 1 263 ? -1.031 4.253 13.616 1.00 98.19 263 ALA A CA 1
ATOM 1985 C C . ALA A 1 263 ? -1.684 4.805 12.338 1.00 98.19 263 ALA A C 1
ATOM 1987 O O . ALA A 1 263 ? -1.123 4.745 11.241 1.00 98.19 263 ALA A O 1
ATOM 1988 N N . ALA A 1 264 ? -2.872 5.409 12.469 1.00 97.44 264 ALA A N 1
ATOM 1989 C CA . ALA A 1 264 ? -3.584 5.997 11.341 1.00 97.44 264 ALA A CA 1
ATOM 1990 C C . ALA A 1 264 ? -2.841 7.200 10.726 1.00 97.44 264 ALA A C 1
ATOM 1992 O O . ALA A 1 264 ? -2.806 7.348 9.500 1.00 97.44 264 ALA A O 1
ATOM 1993 N N . LEU A 1 265 ? -2.234 8.056 11.552 1.00 97.06 265 LEU A N 1
ATOM 1994 C CA . LEU A 1 265 ? -1.460 9.214 11.101 1.00 97.06 265 LEU A CA 1
ATOM 1995 C C . LEU A 1 265 ? -0.148 8.806 10.418 1.00 97.06 265 LEU A C 1
ATOM 1997 O O . LEU A 1 265 ? 0.133 9.304 9.324 1.00 97.06 265 LEU A O 1
ATOM 2001 N N . HIS A 1 266 ? 0.614 7.878 11.001 1.00 98.38 266 HIS A N 1
ATOM 2002 C CA . HIS A 1 266 ? 1.831 7.345 10.386 1.00 98.38 266 HIS A CA 1
ATOM 2003 C C . HIS A 1 266 ? 1.524 6.620 9.075 1.00 98.38 266 HIS A C 1
ATOM 2005 O O . HIS A 1 266 ? 2.169 6.901 8.064 1.00 98.38 266 HIS A O 1
ATOM 2011 N N . GLY A 1 267 ? 0.471 5.797 9.033 1.00 97.69 267 GLY A N 1
ATOM 2012 C CA . GLY A 1 267 ? 0.026 5.149 7.798 1.00 97.69 267 GLY A CA 1
ATOM 2013 C C . GLY A 1 267 ? -0.306 6.154 6.691 1.00 97.69 267 GLY A C 1
ATOM 2014 O O . GLY A 1 267 ? 0.124 5.991 5.547 1.00 97.69 267 GLY A O 1
ATOM 2015 N N . ARG A 1 268 ? -0.986 7.263 7.017 1.00 96.38 268 ARG A N 1
ATOM 2016 C CA . ARG A 1 268 ? -1.228 8.348 6.049 1.00 96.38 268 ARG A CA 1
ATOM 2017 C C . ARG A 1 268 ? 0.047 9.026 5.563 1.00 96.38 268 ARG A C 1
ATOM 2019 O O . ARG A 1 268 ? 0.136 9.368 4.382 1.00 96.38 268 ARG A O 1
ATOM 2026 N N . GLN A 1 269 ? 1.019 9.233 6.444 1.00 93.94 269 GLN A N 1
ATOM 2027 C CA . GLN A 1 269 ? 2.300 9.818 6.067 1.00 93.94 269 GLN A CA 1
ATOM 2028 C C . GLN A 1 269 ? 3.098 8.883 5.145 1.00 93.94 269 GLN A C 1
ATOM 2030 O O . GLN A 1 269 ? 3.624 9.333 4.126 1.00 93.94 269 GLN A O 1
ATOM 2035 N N . ILE A 1 270 ? 3.112 7.580 5.439 1.00 97.62 270 ILE A N 1
ATOM 2036 C CA . ILE A 1 270 ? 3.726 6.551 4.592 1.00 97.62 270 ILE A CA 1
ATOM 2037 C C . ILE A 1 270 ? 3.092 6.540 3.199 1.00 97.62 270 ILE A C 1
ATOM 2039 O O . ILE A 1 270 ? 3.819 6.570 2.208 1.00 97.62 270 ILE A O 1
ATOM 2043 N N . ILE A 1 271 ? 1.758 6.576 3.091 1.00 91.19 271 ILE A N 1
ATOM 2044 C CA . ILE A 1 271 ? 1.069 6.645 1.790 1.00 91.19 271 ILE A CA 1
ATOM 2045 C C . ILE A 1 271 ? 1.489 7.896 1.008 1.00 91.19 271 ILE A C 1
ATOM 2047 O O . ILE A 1 271 ? 1.736 7.814 -0.196 1.00 91.19 271 ILE A O 1
ATOM 2051 N N . ALA A 1 272 ? 1.607 9.053 1.666 1.00 85.12 272 ALA A N 1
ATOM 2052 C CA . ALA A 1 272 ? 2.032 10.289 1.008 1.00 85.12 272 ALA A CA 1
ATOM 2053 C C . ALA A 1 272 ? 3.476 10.200 0.479 1.00 85.12 272 ALA A C 1
ATOM 2055 O O . ALA A 1 272 ? 3.769 10.658 -0.627 1.00 85.12 272 ALA A O 1
ATOM 2056 N N . HIS A 1 273 ? 4.387 9.584 1.231 1.00 87.00 273 HIS A N 1
ATOM 2057 C CA . HIS A 1 273 ? 5.755 9.333 0.776 1.00 87.00 273 HIS A CA 1
ATOM 2058 C C . HIS A 1 273 ? 5.795 8.313 -0.371 1.00 87.00 273 HIS A C 1
ATOM 2060 O O . HIS A 1 273 ? 6.387 8.591 -1.414 1.00 87.00 273 HIS A O 1
ATOM 2066 N N . ALA A 1 274 ? 5.094 7.186 -0.233 1.00 90.81 274 ALA A N 1
ATOM 2067 C CA . ALA A 1 274 ? 4.985 6.151 -1.259 1.00 90.81 274 ALA A CA 1
ATOM 2068 C C . ALA A 1 274 ? 4.366 6.677 -2.568 1.00 90.81 274 ALA A C 1
ATOM 2070 O O . ALA A 1 274 ? 4.798 6.291 -3.652 1.00 90.81 274 ALA A O 1
ATOM 2071 N N . SER A 1 275 ? 3.423 7.621 -2.481 1.00 86.50 275 SER A N 1
ATOM 2072 C CA . SER A 1 275 ? 2.824 8.293 -3.643 1.00 86.50 275 SER A CA 1
ATOM 2073 C C . SER A 1 275 ? 3.858 9.041 -4.483 1.00 86.50 275 SER A C 1
ATOM 2075 O O . SER A 1 275 ? 3.841 8.945 -5.708 1.00 86.50 275 SER A O 1
ATOM 2077 N N . HIS A 1 276 ? 4.798 9.743 -3.845 1.00 79.50 276 HIS A N 1
ATOM 2078 C CA . HIS A 1 276 ? 5.889 10.405 -4.562 1.00 79.50 276 HIS A CA 1
ATOM 2079 C C . HIS A 1 276 ? 6.857 9.396 -5.188 1.00 79.50 276 HIS A C 1
ATOM 2081 O O . HIS A 1 276 ? 7.288 9.598 -6.318 1.00 79.50 276 HIS A O 1
ATOM 2087 N N . VAL A 1 277 ? 7.174 8.305 -4.484 1.00 90.38 277 VAL A N 1
ATOM 2088 C CA . VAL A 1 277 ? 8.057 7.248 -5.004 1.00 90.38 277 VAL A CA 1
ATOM 2089 C C . VAL A 1 277 ? 7.457 6.626 -6.267 1.00 90.38 277 VAL A C 1
ATOM 2091 O O . VAL A 1 277 ? 8.114 6.597 -7.303 1.00 90.38 277 VAL A O 1
ATOM 2094 N N . ILE A 1 278 ? 6.184 6.229 -6.226 1.00 88.88 278 ILE A N 1
ATOM 2095 C CA . ILE A 1 278 ? 5.498 5.629 -7.379 1.00 88.88 278 ILE A CA 1
ATOM 2096 C C . ILE A 1 278 ? 5.327 6.642 -8.518 1.00 88.88 278 ILE A C 1
ATOM 2098 O O . ILE A 1 278 ? 5.473 6.283 -9.682 1.00 88.88 278 ILE A O 1
ATOM 2102 N N . ALA A 1 279 ? 5.102 7.925 -8.222 1.00 81.69 279 ALA A N 1
ATOM 2103 C CA . ALA A 1 279 ? 5.099 8.963 -9.252 1.00 81.69 279 ALA A CA 1
ATOM 2104 C C . ALA A 1 279 ? 6.456 9.087 -9.972 1.00 81.69 279 ALA A C 1
ATOM 2106 O O . ALA A 1 279 ? 6.493 9.231 -11.195 1.00 81.69 279 ALA A O 1
ATOM 2107 N N . ILE A 1 280 ? 7.566 9.004 -9.231 1.00 83.56 280 ILE A N 1
ATOM 2108 C CA . ILE A 1 280 ? 8.917 9.018 -9.810 1.00 83.56 280 ILE A CA 1
ATOM 2109 C C . ILE A 1 280 ? 9.154 7.747 -10.636 1.00 83.56 280 ILE A C 1
ATOM 2111 O O . ILE A 1 280 ? 9.712 7.840 -11.726 1.00 83.56 280 ILE A O 1
ATOM 2115 N N . GLU A 1 281 ? 8.688 6.583 -10.177 1.00 96.00 281 GLU A N 1
ATOM 2116 C CA . GLU A 1 281 ? 8.733 5.338 -10.955 1.00 96.00 281 GLU A CA 1
ATOM 2117 C C . GLU A 1 281 ? 8.013 5.475 -12.294 1.00 96.00 281 GLU A C 1
ATOM 2119 O O . GLU A 1 281 ? 8.605 5.186 -13.331 1.00 96.00 281 GLU A O 1
ATOM 2124 N N . LEU A 1 282 ? 6.771 5.962 -12.286 1.00 85.94 282 LEU A N 1
ATOM 2125 C CA . LEU A 1 282 ? 5.979 6.148 -13.501 1.00 85.94 282 LEU A CA 1
ATOM 2126 C C . LEU A 1 282 ? 6.667 7.108 -14.480 1.00 85.94 282 LEU A C 1
ATOM 2128 O O . LEU A 1 282 ? 6.682 6.853 -15.684 1.00 85.94 282 LEU A O 1
ATOM 2132 N N . LEU A 1 283 ? 7.281 8.180 -13.972 1.00 82.31 283 LEU A N 1
ATOM 2133 C CA . LEU A 1 283 ? 8.046 9.124 -14.782 1.00 82.31 283 LEU A CA 1
ATOM 2134 C C . LEU A 1 283 ? 9.304 8.481 -15.387 1.00 82.31 283 LEU A C 1
ATOM 2136 O O . LEU A 1 283 ? 9.527 8.601 -16.591 1.00 82.31 283 LEU A O 1
ATOM 2140 N N . CYS A 1 284 ? 10.112 7.780 -14.587 1.00 86.81 284 CYS A N 1
ATOM 2141 C CA . CYS A 1 284 ? 11.291 7.071 -15.086 1.00 86.81 284 CYS A CA 1
ATOM 2142 C C . CYS A 1 284 ? 10.904 6.018 -16.128 1.00 86.81 284 CYS A C 1
ATOM 2144 O O . CYS A 1 284 ? 11.528 5.930 -17.182 1.00 86.81 284 CYS A O 1
ATOM 2146 N N . ALA A 1 285 ? 9.862 5.233 -15.854 1.00 88.25 285 ALA A N 1
ATOM 2147 C CA . ALA A 1 285 ? 9.403 4.189 -16.756 1.00 88.25 285 ALA A CA 1
ATOM 2148 C C . ALA A 1 285 ? 8.888 4.793 -18.069 1.00 88.25 285 ALA A C 1
ATOM 2150 O O . ALA A 1 285 ? 9.192 4.281 -19.141 1.00 88.25 285 ALA A O 1
ATOM 2151 N N . HIS A 1 286 ? 8.181 5.924 -18.005 1.00 83.12 286 HIS A N 1
ATOM 2152 C CA . HIS A 1 286 ? 7.744 6.661 -19.187 1.00 83.12 286 HIS A CA 1
ATOM 2153 C C . HIS A 1 286 ? 8.921 7.105 -20.066 1.00 83.12 286 HIS A C 1
ATOM 2155 O O . HIS A 1 286 ? 8.922 6.817 -21.263 1.00 83.12 286 HIS A O 1
ATOM 2161 N N . LEU A 1 287 ? 9.928 7.761 -19.481 1.00 82.56 287 LEU A N 1
ATOM 2162 C CA . LEU A 1 287 ? 11.116 8.220 -20.211 1.00 82.56 287 LEU A CA 1
ATOM 2163 C C . LEU A 1 287 ? 11.892 7.046 -20.820 1.00 82.56 287 LEU A C 1
ATOM 2165 O O . LEU A 1 287 ? 12.293 7.094 -21.981 1.00 82.56 287 LEU A O 1
ATOM 2169 N N . ALA A 1 288 ? 12.046 5.961 -20.062 1.00 89.06 288 ALA A N 1
ATOM 2170 C CA . ALA A 1 288 ? 12.701 4.753 -20.538 1.00 89.06 288 ALA A CA 1
ATOM 2171 C C . ALA A 1 288 ? 11.961 4.124 -21.728 1.00 89.06 288 ALA A C 1
ATOM 2173 O O . ALA A 1 288 ? 12.581 3.801 -22.739 1.00 89.06 288 ALA A O 1
ATOM 2174 N N . LEU A 1 289 ? 10.634 3.998 -21.650 1.00 82.62 289 LEU A N 1
ATOM 2175 C CA . LEU A 1 289 ? 9.816 3.482 -22.749 1.00 82.62 289 LEU A CA 1
ATOM 2176 C C . LEU A 1 289 ? 9.887 4.385 -23.980 1.00 82.62 289 LEU A C 1
ATOM 2178 O O . LEU A 1 289 ? 10.057 3.884 -25.088 1.00 82.62 289 LEU A O 1
ATOM 2182 N N . GLN A 1 290 ? 9.817 5.707 -23.806 1.00 81.19 290 GLN A N 1
ATOM 2183 C CA . GLN A 1 290 ? 10.002 6.645 -24.915 1.00 81.19 290 GLN A CA 1
ATOM 2184 C C . GLN A 1 290 ? 11.356 6.449 -25.594 1.00 81.19 290 GLN A C 1
ATOM 2186 O O . GLN A 1 290 ? 11.416 6.381 -26.821 1.00 81.19 290 GLN A O 1
ATOM 2191 N N . TRP A 1 291 ? 12.426 6.299 -24.812 1.00 84.38 291 TRP A N 1
ATOM 2192 C CA . TRP A 1 291 ? 13.754 6.040 -25.351 1.00 84.38 291 TRP A CA 1
ATOM 2193 C C . TRP A 1 291 ? 13.805 4.720 -26.132 1.00 84.38 291 TRP A C 1
ATOM 2195 O O . TRP A 1 291 ? 14.316 4.699 -27.253 1.00 84.38 291 TRP A O 1
ATOM 2205 N N . ARG A 1 292 ? 13.218 3.636 -25.600 1.00 83.38 292 ARG A N 1
ATOM 2206 C CA . ARG A 1 292 ? 13.127 2.336 -26.294 1.00 83.38 292 ARG A CA 1
ATOM 2207 C C . ARG A 1 292 ? 12.391 2.450 -27.622 1.00 83.38 292 ARG A C 1
ATOM 2209 O O . ARG A 1 292 ? 12.869 1.925 -28.620 1.00 83.38 292 ARG A O 1
ATOM 2216 N N . LEU A 1 293 ? 11.254 3.145 -27.636 1.00 78.00 293 LEU A N 1
ATOM 2217 C CA . LEU A 1 293 ? 10.419 3.323 -28.825 1.00 78.00 293 LEU A CA 1
ATOM 2218 C C . LEU A 1 293 ? 11.103 4.186 -29.894 1.00 78.00 293 LEU A C 1
ATOM 2220 O O . LEU A 1 293 ? 11.037 3.846 -31.072 1.00 78.00 293 LEU A O 1
ATOM 2224 N N . LYS A 1 294 ? 11.797 5.265 -29.505 1.00 76.12 294 LYS A N 1
ATOM 2225 C CA . LYS A 1 294 ? 12.582 6.098 -30.437 1.00 76.12 294 LYS A CA 1
ATOM 2226 C C . LYS A 1 294 ? 13.736 5.314 -31.069 1.00 76.12 294 LYS A C 1
ATOM 2228 O O . LYS A 1 294 ? 13.991 5.448 -32.260 1.00 76.12 294 LYS A O 1
ATOM 2233 N N . ASN A 1 295 ? 14.409 4.480 -30.279 1.00 73.94 295 ASN A N 1
ATOM 2234 C CA . ASN A 1 295 ? 15.592 3.731 -30.707 1.00 73.94 295 ASN A CA 1
ATOM 2235 C C . ASN A 1 295 ? 15.268 2.332 -31.236 1.00 73.94 295 ASN A C 1
ATOM 2237 O O . ASN A 1 295 ? 16.175 1.550 -31.505 1.00 73.94 295 ASN A O 1
ATOM 2241 N N . LEU A 1 296 ? 13.990 2.004 -31.414 1.00 66.62 296 LEU A N 1
ATOM 2242 C CA . LEU A 1 296 ? 13.541 0.664 -31.781 1.00 66.62 296 LEU A CA 1
ATOM 2243 C C . LEU A 1 296 ? 14.025 0.270 -33.186 1.00 66.62 296 LEU A C 1
ATOM 2245 O O . LEU A 1 296 ? 14.451 -0.859 -33.392 1.00 66.62 296 LEU A O 1
ATOM 2249 N N . THR A 1 297 ? 14.073 1.212 -34.131 1.00 51.44 297 THR A N 1
ATOM 2250 C CA . THR A 1 297 ? 14.685 1.023 -35.460 1.00 51.44 297 THR A CA 1
ATOM 2251 C C . THR A 1 297 ? 16.197 0.807 -35.377 1.00 51.44 297 THR A C 1
ATOM 2253 O O . THR A 1 297 ? 16.707 -0.122 -35.990 1.00 51.44 297 THR A O 1
ATOM 2256 N N . HIS A 1 298 ? 16.913 1.586 -34.558 1.00 51.75 298 HIS A N 1
ATOM 2257 C CA . HIS A 1 298 ? 18.358 1.419 -34.362 1.00 51.75 298 HIS A CA 1
ATOM 2258 C C . HIS A 1 298 ? 18.696 0.096 -33.648 1.00 51.75 298 HIS A C 1
ATOM 2260 O O . HIS A 1 298 ? 19.670 -0.567 -33.994 1.00 51.75 298 HIS A O 1
ATOM 2266 N N . LEU A 1 299 ? 17.868 -0.337 -32.692 1.00 50.59 299 LEU A N 1
ATOM 2267 C CA . LEU A 1 299 ? 17.979 -1.637 -32.021 1.00 50.59 299 LEU A CA 1
ATOM 2268 C C . LEU A 1 299 ? 17.738 -2.807 -32.987 1.00 50.59 299 LEU A C 1
ATOM 2270 O O . LEU A 1 299 ? 18.392 -3.840 -32.856 1.00 50.59 299 LEU A O 1
ATOM 2274 N N . LEU A 1 300 ? 16.841 -2.649 -33.965 1.00 49.69 300 LEU A N 1
ATOM 2275 C CA . LEU A 1 300 ? 16.568 -3.653 -34.999 1.00 49.69 300 LEU A CA 1
ATOM 2276 C C . LEU A 1 300 ? 17.640 -3.691 -36.109 1.00 49.69 300 LEU A C 1
ATOM 2278 O O . LEU A 1 300 ? 17.888 -4.767 -36.659 1.00 49.69 300 LEU A O 1
ATOM 2282 N N . ASP A 1 301 ? 18.272 -2.553 -36.422 1.00 40.34 301 ASP A N 1
ATOM 2283 C CA . ASP A 1 301 ? 19.216 -2.408 -37.542 1.00 40.34 301 ASP A CA 1
ATOM 2284 C C . ASP A 1 301 ? 20.704 -2.542 -37.136 1.00 40.34 301 ASP A C 1
ATOM 2286 O O . ASP A 1 301 ? 21.507 -3.017 -37.938 1.00 40.34 301 ASP A O 1
ATOM 2290 N N . HIS A 1 302 ? 21.089 -2.191 -35.900 1.00 40.50 302 HIS A N 1
ATOM 2291 C CA . HIS A 1 302 ? 22.484 -2.238 -35.414 1.00 40.50 302 HIS A CA 1
ATOM 2292 C C . HIS A 1 302 ? 22.790 -3.386 -34.448 1.00 40.50 302 HIS A C 1
ATOM 2294 O O . HIS A 1 302 ? 23.872 -3.430 -33.859 1.00 40.50 302 HIS A O 1
ATOM 2300 N N . THR A 1 303 ? 21.881 -4.344 -34.290 1.00 39.06 303 THR A N 1
ATOM 2301 C CA . THR A 1 303 ? 22.205 -5.587 -33.591 1.00 39.06 303 THR A CA 1
ATOM 2302 C C . THR A 1 303 ? 22.972 -6.532 -34.518 1.00 39.06 303 THR A C 1
ATOM 2304 O O . THR A 1 303 ? 22.443 -6.907 -35.570 1.00 39.06 303 THR A O 1
ATOM 2307 N N . PRO A 1 304 ? 24.205 -6.955 -34.169 1.00 33.94 304 PRO A N 1
ATOM 2308 C CA . PRO A 1 304 ? 24.881 -8.016 -34.898 1.00 33.94 304 PRO A CA 1
ATOM 2309 C C . PRO A 1 304 ? 24.021 -9.281 -34.827 1.00 33.94 304 PRO A C 1
ATOM 2311 O O . PRO A 1 304 ? 23.823 -9.856 -33.760 1.00 33.94 304 PRO A O 1
ATOM 2314 N N . LEU A 1 305 ? 23.492 -9.700 -35.975 1.00 40.12 305 LEU A N 1
ATOM 2315 C CA . LEU A 1 305 ? 22.806 -10.976 -36.171 1.00 40.12 305 LEU A CA 1
ATOM 2316 C C . LEU A 1 305 ? 23.812 -12.117 -36.146 1.00 40.12 305 LEU A C 1
ATOM 2318 O O . LEU A 1 305 ? 24.088 -12.728 -37.177 1.00 40.12 305 LEU A O 1
ATOM 2322 N N . ASP A 1 306 ? 24.399 -12.406 -34.994 1.00 37.34 306 ASP A N 1
ATOM 2323 C CA . ASP A 1 306 ? 25.051 -13.694 -34.874 1.00 37.34 306 ASP A CA 1
ATOM 2324 C C . ASP A 1 306 ? 25.269 -14.145 -33.429 1.00 37.34 306 ASP A C 1
ATOM 2326 O O . ASP A 1 306 ? 26.340 -13.902 -32.868 1.00 37.34 306 ASP A O 1
ATOM 2330 N N . PRO A 1 307 ? 24.331 -14.902 -32.831 1.00 41.19 307 PRO A N 1
ATOM 2331 C CA . PRO A 1 307 ? 24.665 -15.721 -31.667 1.00 41.19 307 PRO A CA 1
ATOM 2332 C C . PRO A 1 307 ? 25.696 -16.823 -32.011 1.00 41.19 307 PRO A C 1
ATOM 2334 O O . PRO A 1 307 ? 26.187 -17.508 -31.118 1.00 41.19 307 PRO A O 1
ATOM 2337 N N . TYR A 1 308 ? 26.064 -16.990 -33.291 1.00 37.81 308 TYR A N 1
ATOM 2338 C CA . TYR A 1 308 ? 26.972 -18.012 -33.805 1.00 37.81 308 TYR A CA 1
ATOM 2339 C C . TYR A 1 308 ? 28.199 -17.447 -34.528 1.00 37.81 308 TYR A C 1
ATOM 2341 O O . TYR A 1 308 ? 28.776 -18.137 -35.371 1.00 37.81 308 TYR A O 1
ATOM 2349 N N . THR A 1 309 ? 28.683 -16.253 -34.174 1.00 41.19 309 THR A N 1
ATOM 2350 C CA . THR A 1 309 ? 29.970 -15.736 -34.694 1.00 41.19 309 THR A CA 1
ATOM 2351 C C . THR A 1 309 ? 31.167 -16.643 -34.350 1.00 41.19 309 THR A C 1
ATOM 2353 O O . THR A 1 309 ? 32.252 -16.481 -34.906 1.00 41.19 309 THR A O 1
ATOM 2356 N N . HIS A 1 310 ? 30.964 -17.655 -33.497 1.00 41.50 310 HIS A N 1
ATOM 2357 C CA . HIS A 1 310 ? 31.923 -18.722 -33.202 1.00 41.50 310 HIS A CA 1
ATOM 2358 C C . HIS A 1 310 ? 31.645 -20.074 -33.895 1.00 41.50 310 HIS A C 1
ATOM 2360 O O . HIS A 1 310 ? 32.438 -20.999 -33.723 1.00 41.50 310 HIS A O 1
ATOM 2366 N N . ILE A 1 311 ? 30.579 -20.220 -34.695 1.00 39.03 311 ILE A N 1
ATOM 2367 C CA . ILE A 1 311 ? 30.336 -21.427 -35.504 1.00 39.03 311 ILE A CA 1
ATOM 2368 C C . ILE A 1 311 ? 30.753 -21.152 -36.958 1.00 39.03 311 ILE A C 1
ATOM 2370 O O . ILE A 1 311 ? 30.205 -20.244 -37.587 1.00 39.03 311 ILE A O 1
ATOM 2374 N N . PRO A 1 312 ? 31.691 -21.933 -37.528 1.00 37.56 312 PRO A N 1
ATOM 2375 C CA . PRO A 1 312 ? 32.144 -21.759 -38.905 1.00 37.56 312 PRO A CA 1
ATOM 2376 C C . PRO A 1 312 ? 30.985 -21.778 -39.913 1.00 37.56 312 PRO A C 1
ATOM 2378 O O . PRO A 1 312 ? 30.080 -22.608 -39.809 1.00 37.56 312 PRO A O 1
ATOM 2381 N N . LEU A 1 313 ? 31.069 -20.922 -40.940 1.00 43.22 313 LEU A N 1
ATOM 2382 C CA . LEU A 1 313 ? 30.091 -20.740 -42.032 1.00 43.22 313 LEU A CA 1
ATOM 2383 C C . LEU A 1 313 ? 29.620 -22.029 -42.743 1.00 43.22 313 LEU A C 1
ATOM 2385 O O . LEU A 1 313 ? 28.639 -21.993 -43.478 1.00 43.22 313 LEU A O 1
ATOM 2389 N N . ALA A 1 314 ? 30.285 -23.166 -42.537 1.00 45.78 314 ALA A N 1
ATOM 2390 C CA . ALA A 1 314 ? 29.988 -24.432 -43.203 1.00 45.78 314 ALA A CA 1
ATOM 2391 C C . ALA A 1 314 ? 28.701 -25.140 -42.720 1.00 45.78 314 ALA A C 1
ATOM 2393 O O . ALA A 1 314 ? 28.262 -26.071 -43.387 1.00 45.78 314 ALA A O 1
ATOM 2394 N N . ASN A 1 315 ? 28.092 -24.715 -41.602 1.00 44.31 315 ASN A N 1
ATOM 2395 C CA . ASN A 1 315 ? 26.970 -25.429 -40.965 1.00 44.31 315 ASN A CA 1
ATOM 2396 C C . ASN A 1 315 ? 25.619 -24.687 -40.947 1.00 44.31 315 ASN A C 1
ATOM 2398 O O . ASN A 1 315 ? 24.686 -25.163 -40.305 1.00 44.31 315 ASN A O 1
ATOM 2402 N N . ARG A 1 316 ? 25.467 -23.545 -41.631 1.00 47.38 316 ARG A N 1
ATOM 2403 C CA . ARG A 1 316 ? 24.170 -22.839 -41.682 1.00 47.38 316 ARG A CA 1
ATOM 2404 C C . ARG A 1 316 ? 23.290 -23.407 -42.787 1.00 47.38 316 ARG A C 1
ATOM 2406 O O . ARG A 1 316 ? 23.700 -23.443 -43.948 1.00 47.38 316 ARG A O 1
ATOM 2413 N N . THR A 1 317 ? 22.071 -23.825 -42.449 1.00 45.97 317 THR A N 1
ATOM 2414 C CA . THR A 1 317 ? 21.074 -24.168 -43.466 1.00 45.97 317 THR A CA 1
ATOM 2415 C C . THR A 1 317 ? 20.356 -22.904 -43.929 1.00 45.97 317 THR A C 1
ATOM 2417 O O . THR A 1 317 ? 20.039 -22.021 -43.140 1.00 45.97 317 THR A O 1
ATOM 2420 N N . ARG A 1 318 ? 20.081 -22.805 -45.234 1.00 43.81 318 ARG A N 1
ATOM 2421 C CA . ARG A 1 318 ? 19.440 -21.644 -45.892 1.00 43.81 318 ARG A CA 1
ATOM 2422 C C . ARG A 1 318 ? 18.057 -21.272 -45.313 1.00 43.81 318 ARG A C 1
ATOM 2424 O O . ARG A 1 318 ? 17.511 -20.227 -45.644 1.00 43.81 318 ARG A O 1
ATOM 2431 N N . THR A 1 319 ? 17.489 -22.141 -44.482 1.00 41.06 319 THR A N 1
ATOM 2432 C CA . THR A 1 319 ? 16.225 -21.991 -43.754 1.00 41.06 319 THR A CA 1
ATOM 2433 C C . THR A 1 319 ? 16.326 -21.085 -42.524 1.00 41.06 319 THR A C 1
ATOM 2435 O O . THR A 1 319 ? 15.346 -20.417 -42.209 1.00 41.06 319 THR A O 1
ATOM 2438 N N . ASP A 1 320 ? 17.490 -20.985 -41.879 1.00 39.88 320 ASP A N 1
ATOM 2439 C CA . ASP A 1 320 ? 17.641 -20.246 -40.614 1.00 39.88 320 ASP A CA 1
ATOM 2440 C C . ASP A 1 320 ? 17.622 -18.718 -40.823 1.00 39.88 320 ASP A C 1
ATOM 2442 O O . ASP A 1 320 ? 17.006 -17.978 -40.054 1.00 39.88 320 ASP A O 1
ATOM 2446 N N . GLU A 1 321 ? 18.198 -18.229 -41.926 1.00 37.91 321 GLU A N 1
ATOM 2447 C CA . GLU A 1 321 ? 18.181 -16.799 -42.280 1.00 37.91 321 GLU A CA 1
ATOM 2448 C C . GLU A 1 321 ? 16.791 -16.310 -42.723 1.00 37.91 321 GLU A C 1
ATOM 2450 O O . GLU A 1 321 ? 16.395 -15.184 -42.418 1.00 37.91 321 GLU A O 1
ATOM 2455 N N . ALA A 1 322 ? 16.011 -17.162 -43.398 1.00 33.69 322 ALA A N 1
ATOM 2456 C CA . ALA A 1 322 ? 14.668 -16.815 -43.866 1.00 33.69 322 ALA A CA 1
ATOM 2457 C C . ALA A 1 322 ? 13.655 -16.708 -42.710 1.00 33.69 322 ALA A C 1
ATOM 2459 O O . ALA A 1 322 ? 12.787 -15.833 -42.729 1.00 33.69 322 ALA A O 1
ATOM 2460 N N . VAL A 1 323 ? 13.784 -17.553 -41.678 1.00 33.78 323 VAL A N 1
ATOM 2461 C CA . VAL A 1 323 ? 12.931 -17.514 -40.475 1.00 33.78 323 VAL A CA 1
ATOM 2462 C C . VAL A 1 323 ? 13.190 -16.242 -39.659 1.00 33.78 323 VAL A C 1
ATOM 2464 O O . VAL A 1 323 ? 12.240 -15.568 -39.257 1.00 33.78 323 VAL A O 1
ATOM 2467 N N . LEU A 1 324 ? 14.459 -15.856 -39.485 1.00 35.72 324 LEU A N 1
ATOM 2468 C CA . LEU A 1 324 ? 14.847 -14.638 -38.762 1.00 35.72 324 LEU A CA 1
ATOM 2469 C C . LEU A 1 324 ? 14.448 -13.354 -39.510 1.00 35.72 324 LEU A C 1
ATOM 2471 O O . LEU A 1 324 ? 14.000 -12.389 -38.888 1.00 35.72 324 LEU A O 1
ATOM 2475 N N . PHE A 1 325 ? 14.551 -13.336 -40.844 1.00 34.12 325 PHE A N 1
ATOM 2476 C CA . PHE A 1 325 ? 14.111 -12.201 -41.663 1.00 34.12 325 PHE A CA 1
ATOM 2477 C C . PHE A 1 325 ? 12.586 -11.997 -41.607 1.00 34.12 325 PHE A C 1
ATOM 2479 O O . PHE A 1 325 ? 12.116 -10.872 -41.431 1.00 34.12 325 PHE A O 1
ATOM 2486 N N . HIS A 1 326 ? 11.798 -13.077 -41.670 1.00 33.25 326 HIS A N 1
ATOM 2487 C CA . HIS A 1 326 ? 10.336 -12.994 -41.576 1.00 33.25 326 HIS A CA 1
ATOM 2488 C C . HIS A 1 326 ? 9.829 -12.592 -40.181 1.00 33.25 326 HIS A C 1
ATOM 2490 O O . HIS A 1 326 ? 8.828 -11.879 -40.086 1.00 33.25 326 HIS A O 1
ATOM 2496 N N . GLN A 1 327 ? 10.523 -12.976 -39.103 1.00 40.94 327 GLN A N 1
ATOM 2497 C CA . GLN A 1 327 ? 10.190 -12.518 -37.748 1.00 40.94 327 GLN A CA 1
ATOM 2498 C C . GLN A 1 327 ? 10.411 -11.004 -37.577 1.00 40.94 327 GLN A C 1
ATOM 2500 O O . GLN A 1 327 ? 9.581 -10.331 -36.968 1.00 40.94 327 GLN A O 1
ATOM 2505 N N . ARG A 1 328 ? 11.468 -10.437 -38.175 1.00 41.31 328 ARG A N 1
ATOM 2506 C CA . ARG A 1 328 ? 11.773 -8.991 -38.123 1.00 41.31 328 ARG A CA 1
ATOM 2507 C C . ARG A 1 328 ? 10.701 -8.127 -38.786 1.00 41.31 328 ARG A C 1
ATOM 2509 O O . ARG A 1 328 ? 10.216 -7.175 -38.177 1.00 41.31 328 ARG A O 1
ATOM 2516 N N . GLU A 1 329 ? 10.302 -8.479 -40.006 1.00 41.28 329 GLU A N 1
ATOM 2517 C CA . GLU A 1 329 ? 9.262 -7.752 -40.750 1.00 41.28 329 GLU A CA 1
ATOM 2518 C C . GLU A 1 329 ? 7.866 -7.933 -40.129 1.00 41.28 329 GLU A C 1
ATOM 2520 O O . GLU A 1 329 ? 7.043 -7.022 -40.186 1.00 41.28 329 GLU A O 1
ATOM 2525 N N . GLY A 1 330 ? 7.602 -9.069 -39.469 1.00 44.00 330 GLY A N 1
ATOM 2526 C CA . GLY A 1 330 ? 6.348 -9.319 -38.749 1.00 44.00 330 GLY A CA 1
ATOM 2527 C C . GLY A 1 330 ? 6.212 -8.563 -37.418 1.00 44.00 330 GLY A C 1
ATOM 2528 O O . GLY A 1 330 ? 5.090 -8.236 -37.021 1.00 44.00 330 GLY A O 1
ATOM 2529 N N . LEU A 1 331 ? 7.330 -8.261 -36.742 1.00 40.38 331 LEU A N 1
ATOM 2530 C CA . LEU A 1 331 ? 7.365 -7.5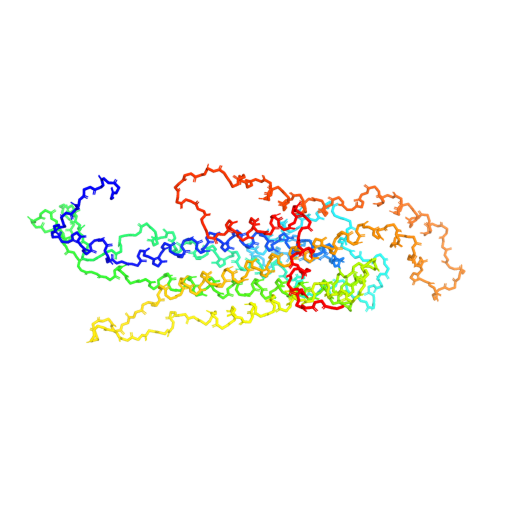50 -35.454 1.00 40.38 331 LEU A CA 1
ATOM 2531 C C . LEU A 1 331 ? 7.330 -6.020 -35.607 1.00 40.38 331 LEU A C 1
ATOM 2533 O O . LEU A 1 331 ? 6.740 -5.344 -34.764 1.00 40.38 331 LEU A O 1
ATOM 2537 N N . ARG A 1 332 ? 7.883 -5.460 -36.694 1.00 48.22 332 ARG A N 1
ATOM 2538 C CA . ARG A 1 332 ? 7.903 -4.003 -36.958 1.00 48.22 332 ARG A CA 1
ATOM 2539 C C . ARG A 1 332 ? 6.516 -3.325 -36.869 1.00 48.22 332 ARG A C 1
ATOM 2541 O O . ARG A 1 332 ? 6.422 -2.297 -36.204 1.00 48.22 332 ARG A O 1
ATOM 2548 N N . PRO A 1 333 ? 5.419 -3.875 -37.434 1.00 48.69 333 PRO A N 1
ATOM 2549 C CA . PRO A 1 333 ? 4.078 -3.288 -37.313 1.00 48.69 333 PRO A CA 1
ATOM 2550 C C . PRO A 1 333 ? 3.452 -3.432 -35.919 1.00 48.69 333 PRO A C 1
ATOM 2552 O O . PRO A 1 333 ? 2.464 -2.755 -35.620 1.00 48.69 333 PRO A O 1
ATOM 2555 N N . GLN A 1 334 ? 3.965 -4.355 -35.102 1.00 46.62 334 GLN A N 1
ATOM 2556 C CA . GLN A 1 334 ? 3.454 -4.692 -33.769 1.00 46.62 334 GLN A CA 1
ATOM 2557 C C . GLN A 1 334 ? 4.209 -3.948 -32.657 1.00 46.62 334 GLN A C 1
ATOM 2559 O O . GLN A 1 334 ? 3.707 -3.863 -31.537 1.00 46.62 334 GLN A O 1
ATOM 2564 N N . ALA A 1 335 ? 5.371 -3.366 -32.976 1.00 52.53 335 ALA A N 1
ATOM 2565 C CA . ALA A 1 335 ? 6.260 -2.714 -32.028 1.00 52.53 335 ALA A CA 1
ATOM 2566 C C . ALA A 1 335 ? 5.568 -1.611 -31.201 1.00 52.53 335 ALA A C 1
ATOM 2568 O O . ALA A 1 335 ? 5.011 -0.663 -31.753 1.00 52.53 335 ALA A O 1
ATOM 2569 N N . GLY A 1 336 ? 5.614 -1.729 -29.869 1.00 53.72 336 GLY A N 1
ATOM 2570 C CA . GLY A 1 336 ? 5.132 -0.701 -28.932 1.00 53.72 336 GLY A CA 1
ATOM 2571 C C . GLY A 1 336 ? 3.618 -0.656 -28.683 1.00 53.72 336 GLY A C 1
ATOM 2572 O O . GLY A 1 336 ? 3.145 0.248 -27.989 1.00 53.72 336 GLY A O 1
ATOM 2573 N N . ARG A 1 337 ? 2.837 -1.614 -29.206 1.00 57.22 337 ARG A N 1
ATOM 2574 C CA . ARG A 1 337 ? 1.370 -1.625 -29.038 1.00 57.22 337 ARG A CA 1
ATOM 2575 C C . ARG A 1 337 ? 0.925 -1.871 -27.590 1.00 57.22 337 ARG A C 1
ATOM 2577 O O . ARG A 1 337 ? 0.047 -1.157 -27.122 1.00 57.22 337 ARG A O 1
ATOM 2584 N N . GLY A 1 338 ? 1.539 -2.781 -26.838 1.00 52.56 338 GLY A N 1
ATOM 2585 C CA . GLY A 1 338 ? 1.180 -3.009 -25.422 1.00 52.56 338 GLY A CA 1
ATOM 2586 C C . GLY A 1 338 ? 1.622 -1.900 -24.479 1.00 52.56 338 GLY A C 1
ATOM 2587 O O . GLY A 1 338 ? 0.842 -1.484 -23.627 1.00 52.56 338 GLY A O 1
ATOM 2588 N N . THR A 1 339 ? 2.794 -1.311 -24.716 1.00 58.47 339 THR A N 1
ATOM 2589 C CA . THR A 1 339 ? 3.248 -0.104 -24.010 1.00 58.47 339 THR A CA 1
ATOM 2590 C C . THR A 1 339 ? 2.234 1.026 -24.102 1.00 58.47 339 THR A C 1
ATOM 2592 O O . THR A 1 339 ? 2.022 1.763 -23.137 1.00 58.47 339 THR A O 1
ATOM 2595 N N . SER A 1 340 ? 1.544 1.129 -25.241 1.00 58.56 340 SER A N 1
ATOM 2596 C CA . SER A 1 340 ? 0.471 2.100 -25.422 1.00 58.56 340 SER A CA 1
ATOM 2597 C C . SER A 1 340 ? -0.726 1.847 -24.502 1.00 58.56 340 SER A C 1
ATOM 2599 O O . SER A 1 340 ? -1.342 2.815 -24.084 1.00 58.56 340 SER A O 1
ATOM 2601 N N . ALA A 1 341 ? -1.031 0.607 -24.100 1.00 57.69 341 ALA A N 1
ATOM 2602 C CA . ALA A 1 341 ? -2.151 0.307 -23.207 1.00 57.69 341 ALA A CA 1
ATOM 2603 C C . ALA A 1 341 ? -1.867 0.734 -21.758 1.00 57.69 341 ALA A C 1
ATOM 2605 O O . ALA A 1 341 ? -2.694 1.417 -21.153 1.00 57.69 341 ALA A O 1
ATOM 2606 N N . ALA A 1 342 ? -0.686 0.407 -21.216 1.00 56.66 342 ALA A N 1
ATOM 2607 C CA . ALA A 1 342 ? -0.262 0.875 -19.892 1.00 56.66 342 ALA A CA 1
ATOM 2608 C C . ALA A 1 342 ? -0.125 2.410 -19.854 1.00 56.66 342 ALA A C 1
ATOM 2610 O O . ALA A 1 342 ? -0.623 3.068 -18.937 1.00 56.66 342 ALA A O 1
ATOM 2611 N N . LEU A 1 343 ? 0.473 2.998 -20.896 1.00 57.22 343 LEU A N 1
ATOM 2612 C CA . LEU A 1 343 ? 0.596 4.448 -21.038 1.00 57.22 343 LEU A CA 1
ATOM 2613 C C . LEU A 1 343 ? -0.771 5.129 -21.212 1.00 57.22 343 LEU A C 1
ATOM 2615 O O . LEU A 1 343 ? -1.018 6.165 -20.602 1.00 57.22 343 LEU A O 1
ATOM 2619 N N . SER A 1 344 ? -1.679 4.538 -21.991 1.00 59.59 344 SER A N 1
ATOM 2620 C CA . SER A 1 344 ? -3.048 5.025 -22.191 1.00 59.59 344 SER A CA 1
ATOM 2621 C C . SER A 1 344 ? -3.872 4.903 -20.916 1.00 59.59 344 SER A C 1
ATOM 2623 O O . SER A 1 344 ? -4.702 5.768 -20.659 1.00 59.59 344 SER A O 1
ATOM 2625 N N . ALA A 1 345 ? -3.654 3.876 -20.090 1.00 56.09 345 ALA A N 1
ATOM 2626 C CA . ALA A 1 345 ? -4.303 3.758 -18.787 1.00 56.09 345 ALA A CA 1
ATOM 2627 C C . ALA A 1 345 ? -3.897 4.918 -17.868 1.00 56.09 345 ALA A C 1
ATOM 2629 O O . ALA A 1 345 ? -4.763 5.530 -17.246 1.00 56.09 345 ALA A O 1
ATOM 2630 N N . ILE A 1 346 ? -2.612 5.290 -17.863 1.00 55.75 346 ILE A N 1
ATOM 2631 C CA . ILE A 1 346 ? -2.132 6.492 -17.168 1.00 55.75 346 ILE A CA 1
ATOM 2632 C C . ILE A 1 346 ? -2.761 7.737 -17.781 1.00 55.75 346 ILE A C 1
ATOM 2634 O O . ILE A 1 346 ? -3.396 8.500 -17.069 1.00 55.75 346 ILE A O 1
ATOM 2638 N N . GLN A 1 347 ? -2.648 7.937 -19.094 1.00 53.41 347 GLN A N 1
ATOM 2639 C CA . GLN A 1 347 ? -3.202 9.113 -19.771 1.00 53.41 347 GLN A CA 1
ATOM 2640 C C . GLN A 1 347 ? -4.716 9.251 -19.567 1.00 53.41 347 GLN A C 1
ATOM 2642 O O . GLN A 1 347 ? -5.198 10.365 -19.415 1.00 53.41 347 GLN A O 1
ATOM 2647 N N . SER A 1 348 ? -5.459 8.146 -19.499 1.00 52.03 348 SER A N 1
ATOM 2648 C CA . SER A 1 348 ? -6.903 8.132 -19.235 1.00 52.03 348 SER A CA 1
ATOM 2649 C C . SER A 1 348 ? -7.218 8.423 -17.769 1.00 52.03 348 SER A C 1
ATOM 2651 O O . SER A 1 348 ? -8.109 9.222 -17.489 1.00 52.03 348 SER A O 1
ATOM 2653 N N . ALA A 1 349 ? -6.467 7.836 -16.830 1.00 48.50 349 ALA A N 1
ATOM 2654 C CA . ALA A 1 349 ? -6.572 8.160 -15.405 1.00 48.50 349 ALA A CA 1
ATOM 2655 C C . ALA A 1 349 ? -6.254 9.641 -15.136 1.00 48.50 349 ALA A C 1
ATOM 2657 O O . ALA A 1 349 ? -6.860 10.270 -14.275 1.00 48.50 349 ALA A O 1
ATOM 2658 N N . LEU A 1 350 ? -5.339 10.202 -15.922 1.00 45.12 350 LEU A N 1
ATOM 2659 C CA . LEU A 1 350 ? -4.946 11.602 -15.909 1.00 45.12 350 LEU A CA 1
ATOM 2660 C C . LEU A 1 350 ? -5.987 12.519 -16.590 1.00 45.12 350 LEU A C 1
ATOM 2662 O O . LEU A 1 350 ? -6.295 13.590 -16.072 1.00 45.12 350 LEU A O 1
ATOM 2666 N N . ALA A 1 351 ? -6.582 12.093 -17.710 1.00 42.84 351 ALA A N 1
ATOM 2667 C CA . ALA A 1 351 ? -7.575 12.857 -18.475 1.00 42.84 351 ALA A CA 1
ATOM 2668 C C . ALA A 1 351 ? -8.981 12.868 -17.847 1.00 42.84 351 ALA A C 1
ATOM 2670 O O . ALA A 1 351 ? -9.766 13.770 -18.129 1.00 42.84 351 ALA A O 1
ATOM 2671 N N . GLY A 1 352 ? -9.306 11.897 -16.987 1.00 42.59 352 GLY A N 1
ATOM 2672 C CA . GLY A 1 352 ? -10.559 11.855 -16.224 1.00 42.59 352 GLY A CA 1
ATOM 2673 C C . GLY A 1 352 ? -10.629 12.840 -15.048 1.00 42.59 352 GLY A C 1
ATOM 2674 O O . GLY A 1 352 ? -11.635 12.869 -14.340 1.00 42.59 352 GLY A O 1
ATOM 2675 N N . LEU A 1 353 ? -9.578 13.635 -14.818 1.00 41.72 353 LEU A N 1
ATOM 2676 C CA . LEU A 1 353 ? -9.528 14.632 -13.750 1.00 41.72 353 LEU A CA 1
ATOM 2677 C C . LEU A 1 353 ? -10.195 15.938 -14.223 1.00 41.72 353 LEU A C 1
ATOM 2679 O O . LEU A 1 353 ? -9.787 16.486 -15.251 1.00 41.72 353 LEU A O 1
ATOM 2683 N N . PRO A 1 354 ? -11.210 16.467 -13.510 1.00 34.50 354 PRO A N 1
ATOM 2684 C CA . PRO A 1 354 ? -11.850 17.717 -13.904 1.00 34.50 354 PRO A CA 1
ATOM 2685 C C . PRO A 1 354 ? -10.833 18.875 -13.906 1.00 34.50 354 PRO A C 1
ATOM 2687 O O . PRO A 1 354 ? -9.948 18.915 -13.043 1.00 34.50 354 PRO A O 1
ATOM 2690 N N . PRO A 1 355 ? -10.940 19.845 -14.838 1.00 35.94 355 PRO A N 1
ATOM 2691 C CA . PRO A 1 355 ? -10.144 21.063 -14.766 1.00 35.94 355 PRO A CA 1
ATOM 2692 C C . PRO A 1 355 ? -10.439 21.775 -13.441 1.00 35.94 355 PRO A C 1
ATOM 2694 O O . PRO A 1 355 ? -11.589 21.856 -13.016 1.00 35.94 355 PRO A O 1
ATOM 2697 N N . LEU A 1 356 ? -9.392 22.273 -12.775 1.00 38.25 356 LEU A N 1
ATOM 2698 C CA . LEU A 1 356 ? -9.482 23.035 -11.524 1.00 38.25 356 LEU A CA 1
ATOM 2699 C C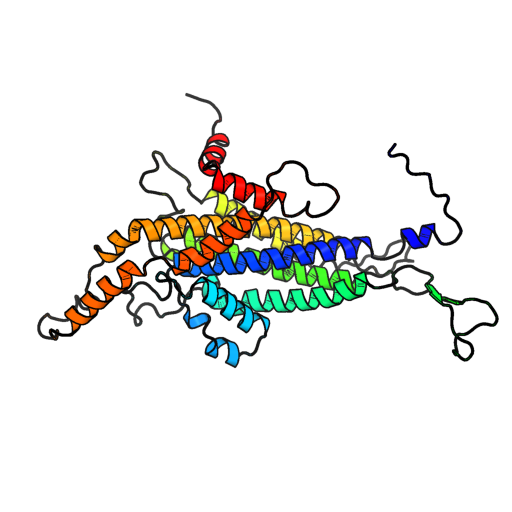 . LEU A 1 356 ? -10.231 24.358 -11.761 1.00 38.25 356 LEU A C 1
ATOM 2701 O O . LEU A 1 356 ? -9.633 25.412 -11.950 1.00 38.25 356 LEU A O 1
ATOM 2705 N N . GLY A 1 357 ? -11.555 24.277 -11.762 1.00 35.53 357 GLY A N 1
ATOM 2706 C CA . GLY A 1 357 ? -12.490 25.381 -11.882 1.00 35.53 357 GLY A CA 1
ATOM 2707 C C . GLY A 1 357 ? -13.857 24.883 -11.438 1.00 35.53 357 GLY A C 1
ATOM 2708 O O . GLY A 1 357 ? -14.524 24.177 -12.181 1.00 35.53 357 GLY A O 1
ATOM 2709 N N . ASP A 1 358 ? -14.219 25.235 -10.205 1.00 36.19 358 ASP A N 1
ATOM 2710 C CA . ASP A 1 358 ? -15.532 25.041 -9.578 1.00 36.19 358 ASP A CA 1
ATOM 2711 C C . ASP A 1 358 ? -15.970 23.591 -9.280 1.00 36.19 358 ASP A C 1
ATOM 2713 O O . ASP A 1 358 ? -16.798 23.008 -9.972 1.00 36.19 358 ASP A O 1
ATOM 2717 N N . ALA A 1 359 ? -15.510 23.032 -8.150 1.00 30.72 359 ALA A N 1
ATOM 2718 C CA . ALA A 1 359 ? -16.125 21.843 -7.543 1.00 30.72 359 ALA A CA 1
ATOM 2719 C C . ALA A 1 359 ? -16.536 22.095 -6.071 1.00 30.72 359 ALA A C 1
ATOM 2721 O O . ALA A 1 359 ? -15.703 22.528 -5.263 1.00 30.72 359 ALA A O 1
ATOM 2722 N N . PRO A 1 360 ? -17.805 21.837 -5.690 1.00 32.38 360 PRO A N 1
ATOM 2723 C CA . PRO A 1 360 ? -18.300 22.011 -4.328 1.00 32.38 360 PRO A CA 1
ATOM 2724 C C . PRO A 1 360 ? -17.996 20.801 -3.416 1.00 32.38 360 PRO A C 1
ATOM 2726 O O . PRO A 1 360 ? -17.980 19.659 -3.848 1.00 32.38 360 PRO A O 1
ATOM 2729 N N . ALA A 1 361 ? -17.813 21.104 -2.125 1.00 35.50 361 ALA A N 1
ATOM 2730 C CA . ALA A 1 361 ? -17.908 20.255 -0.924 1.00 35.50 361 ALA A CA 1
ATOM 2731 C C . ALA A 1 361 ? -17.168 18.885 -0.850 1.00 35.50 361 ALA A C 1
ATOM 2733 O O . ALA A 1 361 ? -17.628 17.856 -1.324 1.00 35.50 361 ALA A O 1
ATOM 2734 N N . VAL A 1 362 ? -16.110 18.883 -0.023 1.00 35.28 362 VAL A N 1
ATOM 2735 C CA . VAL A 1 362 ? -15.634 17.812 0.896 1.00 35.28 362 VAL A CA 1
ATOM 2736 C C . VAL A 1 362 ? -15.096 16.492 0.314 1.00 35.28 362 VAL A C 1
ATOM 2738 O O . VAL A 1 362 ? -14.375 15.802 1.029 1.00 35.28 362 VAL A O 1
ATOM 2741 N N . VAL A 1 363 ? -15.294 16.161 -0.958 1.00 37.84 363 VAL A N 1
ATOM 2742 C CA . VAL A 1 363 ? -14.698 14.941 -1.535 1.00 37.84 363 VAL A CA 1
ATOM 2743 C C . VAL A 1 363 ? -13.343 15.268 -2.183 1.00 37.84 363 VAL A C 1
ATOM 2745 O O . VAL A 1 363 ? -13.228 16.218 -2.950 1.00 37.84 363 VAL A O 1
ATOM 2748 N N . ASP A 1 364 ? -12.320 14.476 -1.847 1.00 40.66 364 ASP A N 1
ATOM 2749 C CA . ASP A 1 364 ? -11.081 14.305 -2.629 1.00 40.66 364 ASP A CA 1
ATOM 2750 C C . ASP A 1 364 ? -9.925 15.326 -2.465 1.00 40.66 364 ASP A C 1
ATOM 2752 O O . ASP A 1 364 ? -9.307 15.762 -3.432 1.00 40.66 364 ASP A O 1
ATOM 2756 N N . ARG A 1 365 ? -9.567 15.734 -1.234 1.00 39.44 365 ARG A N 1
ATOM 2757 C CA . ARG A 1 365 ? -8.465 16.710 -1.015 1.00 39.44 365 ARG A CA 1
ATOM 2758 C C . ARG A 1 365 ? -7.077 16.141 -0.720 1.00 39.44 365 ARG A C 1
ATOM 2760 O O . ARG A 1 365 ? -6.133 16.926 -0.641 1.00 39.44 365 ARG A O 1
ATOM 2767 N N . PHE A 1 366 ? -6.915 14.834 -0.538 1.00 39.47 366 PHE A N 1
ATOM 2768 C CA . PHE A 1 366 ? -5.667 14.310 0.030 1.00 39.47 366 PHE A CA 1
ATOM 2769 C C . PHE A 1 366 ? -4.703 13.662 -0.976 1.00 39.47 366 PHE A C 1
ATOM 2771 O O . PHE A 1 366 ? -3.501 13.677 -0.718 1.00 39.47 366 PHE A O 1
ATOM 2778 N N . THR A 1 367 ? -5.177 13.227 -2.146 1.00 41.84 367 THR A N 1
ATOM 2779 C CA . THR A 1 367 ? -4.359 12.590 -3.204 1.00 41.84 367 THR A CA 1
ATOM 2780 C C . THR A 1 367 ? -4.429 13.320 -4.556 1.00 41.84 367 THR A C 1
ATOM 2782 O O . THR A 1 367 ? -3.406 13.428 -5.240 1.00 41.84 367 THR A O 1
ATOM 2785 N N . GLN A 1 368 ? -5.569 13.940 -4.895 1.00 43.09 368 GLN A N 1
ATOM 2786 C CA . GLN A 1 368 ? -5.757 14.788 -6.090 1.00 43.09 368 GLN A CA 1
ATOM 2787 C C . GLN A 1 368 ? -4.662 15.846 -6.320 1.00 43.09 368 GLN A C 1
ATOM 2789 O O . GLN A 1 368 ? -4.207 15.977 -7.458 1.00 43.09 368 GLN A O 1
ATOM 2794 N N . PRO A 1 369 ? -4.168 16.587 -5.302 1.00 44.88 369 PRO A N 1
ATOM 2795 C CA . PRO A 1 369 ? -3.186 17.634 -5.560 1.00 44.88 369 PRO A CA 1
ATOM 2796 C C . PRO A 1 369 ? -1.856 17.085 -6.080 1.00 44.88 369 PRO A C 1
ATOM 2798 O O . PRO A 1 369 ? -1.191 17.777 -6.840 1.00 44.88 369 PRO A O 1
ATOM 2801 N N . TYR A 1 370 ? -1.468 15.864 -5.693 1.00 44.31 370 TYR A N 1
ATOM 2802 C CA . TYR A 1 370 ? -0.155 15.288 -6.001 1.00 44.31 370 TYR A CA 1
ATOM 2803 C C . TYR A 1 370 ? -0.144 14.574 -7.357 1.00 44.31 370 TYR A C 1
ATOM 2805 O O . TYR A 1 370 ? 0.770 14.795 -8.151 1.00 44.31 370 TYR A O 1
ATOM 2813 N N . ILE A 1 371 ? -1.203 13.821 -7.680 1.00 44.09 371 ILE A N 1
ATOM 2814 C CA . ILE A 1 371 ? -1.391 13.224 -9.014 1.00 44.09 371 ILE A CA 1
ATOM 2815 C C . ILE A 1 371 ? -1.694 14.320 -10.046 1.00 44.09 371 ILE A C 1
ATOM 2817 O O . ILE A 1 371 ? -1.103 14.324 -11.122 1.00 44.09 371 ILE A O 1
ATOM 2821 N N . GLY A 1 372 ? -2.507 15.321 -9.689 1.00 43.94 372 GLY A N 1
ATOM 2822 C CA . GLY A 1 372 ? -2.744 16.514 -10.504 1.00 43.94 372 GLY A CA 1
ATOM 2823 C C . GLY A 1 372 ? -1.484 17.362 -10.725 1.00 43.94 372 GLY A C 1
ATOM 2824 O O . GLY A 1 372 ? -1.326 17.946 -11.794 1.00 43.94 372 GLY A O 1
ATOM 2825 N N . ARG A 1 373 ? -0.536 17.389 -9.773 1.00 44.47 373 ARG A N 1
ATOM 2826 C CA . ARG A 1 373 ? 0.775 18.040 -9.964 1.00 44.47 373 ARG A CA 1
ATOM 2827 C C . ARG A 1 373 ? 1.620 17.291 -10.988 1.00 44.47 373 ARG A C 1
ATOM 2829 O O . ARG A 1 373 ? 2.170 17.922 -11.879 1.00 44.47 373 ARG A O 1
ATOM 2836 N N . VAL A 1 374 ? 1.707 15.964 -10.881 1.00 42.84 374 VAL A N 1
ATOM 2837 C CA . VAL A 1 374 ? 2.427 15.115 -11.847 1.00 42.84 374 VAL A CA 1
ATOM 2838 C C . VAL A 1 374 ? 1.782 15.226 -13.227 1.00 42.84 374 VAL A C 1
ATOM 2840 O O . VAL A 1 374 ? 2.484 15.411 -14.213 1.00 42.84 374 VAL A O 1
ATOM 2843 N N . HIS A 1 375 ? 0.451 15.250 -13.291 1.00 41.78 375 HIS A N 1
ATOM 2844 C CA . HIS A 1 375 ? -0.319 15.525 -14.500 1.00 41.78 375 HIS A CA 1
ATOM 2845 C C . HIS A 1 375 ? 0.037 16.875 -15.129 1.00 41.78 375 HIS A C 1
ATOM 2847 O O . HIS A 1 375 ? 0.369 16.940 -16.307 1.00 41.78 375 HIS A O 1
ATOM 2853 N N . GLN A 1 376 ? 0.026 17.948 -14.335 1.00 41.50 376 GLN A N 1
ATOM 2854 C CA . GLN A 1 376 ? 0.355 19.297 -14.788 1.00 41.50 376 GLN A CA 1
ATOM 2855 C C . GLN A 1 376 ? 1.820 19.396 -15.251 1.00 41.50 376 GLN A C 1
ATOM 2857 O O . GLN A 1 376 ? 2.107 20.079 -16.231 1.00 41.50 376 GLN A O 1
ATOM 2862 N N . LEU A 1 377 ? 2.733 18.671 -14.596 1.00 40.12 377 LEU A N 1
ATOM 2863 C CA . LEU A 1 377 ? 4.157 18.602 -14.941 1.00 40.12 377 LEU A CA 1
ATOM 2864 C C . LEU A 1 377 ? 4.433 17.766 -16.206 1.00 40.12 377 LEU A C 1
ATOM 2866 O O . LEU A 1 377 ? 5.325 18.125 -16.977 1.00 40.12 377 LEU A O 1
ATOM 2870 N N . LEU A 1 378 ? 3.659 16.700 -16.442 1.00 40.12 378 LEU A N 1
ATOM 2871 C CA . LEU A 1 378 ? 3.709 15.864 -17.648 1.00 40.12 378 LEU A CA 1
ATOM 2872 C C . LEU A 1 378 ? 3.047 16.552 -18.854 1.00 40.12 378 LEU A C 1
ATOM 2874 O O . LEU A 1 378 ? 3.588 16.512 -19.956 1.00 40.12 378 LEU A O 1
ATOM 2878 N N . GLN A 1 379 ? 1.904 17.218 -18.659 1.00 39.41 379 GLN A N 1
ATOM 2879 C CA . GLN A 1 379 ? 1.145 17.863 -19.737 1.00 39.41 379 GLN A CA 1
ATOM 2880 C C . GLN A 1 379 ? 1.775 19.162 -20.247 1.00 39.41 379 GLN A C 1
ATOM 2882 O O . GLN A 1 379 ? 1.618 19.496 -21.417 1.00 39.41 379 GLN A O 1
ATOM 2887 N N . GLN A 1 380 ? 2.474 19.918 -19.397 1.00 38.06 380 GLN A N 1
ATOM 2888 C CA . GLN A 1 380 ? 3.002 21.232 -19.780 1.00 38.06 380 GLN A CA 1
ATOM 2889 C C . GLN A 1 380 ? 4.459 21.203 -20.284 1.00 38.06 380 GLN A C 1
ATOM 2891 O O . GLN A 1 380 ? 5.019 22.267 -20.534 1.00 38.06 380 GLN A O 1
ATOM 2896 N N . GLN A 1 381 ? 5.107 20.033 -20.411 1.00 42.03 381 GLN A N 1
ATOM 2897 C CA . GLN A 1 381 ? 6.567 19.923 -20.635 1.00 42.03 381 GLN A CA 1
ATOM 2898 C C . GLN A 1 381 ? 7.402 20.743 -19.617 1.00 42.03 381 GLN A C 1
ATOM 2900 O O . GLN A 1 381 ? 8.559 21.095 -19.854 1.00 42.03 381 GLN A O 1
ATOM 2905 N N . THR A 1 382 ? 6.824 21.085 -18.461 1.00 42.25 382 THR A N 1
ATOM 2906 C CA . THR A 1 382 ? 7.405 22.027 -17.494 1.00 42.25 382 THR A CA 1
ATOM 2907 C C . THR A 1 382 ? 8.237 21.355 -16.416 1.00 42.25 382 THR A C 1
ATOM 2909 O O . THR A 1 382 ? 8.888 22.079 -15.669 1.00 42.25 382 THR A O 1
ATOM 2912 N N . LEU A 1 383 ? 8.308 20.020 -16.342 1.00 39.88 383 LEU A N 1
ATOM 2913 C CA . LEU A 1 383 ? 9.246 19.354 -15.428 1.00 39.88 383 LEU A CA 1
ATOM 2914 C C . LEU A 1 383 ? 10.704 19.723 -15.762 1.00 39.88 383 LEU A C 1
ATOM 2916 O O . LEU A 1 383 ? 11.480 20.021 -14.860 1.00 39.88 383 LEU A O 1
ATOM 2920 N N . VAL A 1 384 ? 11.033 19.844 -17.055 1.00 42.94 384 VAL A N 1
ATOM 2921 C CA . VAL A 1 384 ? 12.328 20.364 -17.525 1.00 42.94 384 VAL A CA 1
ATOM 2922 C C . VAL A 1 384 ? 12.545 21.788 -16.995 1.00 42.94 384 VAL A C 1
ATOM 2924 O O . VAL A 1 384 ? 13.556 22.071 -16.362 1.00 42.94 384 VAL A O 1
ATOM 2927 N N . LYS A 1 385 ? 11.552 22.678 -17.132 1.00 34.31 385 LYS A N 1
ATOM 2928 C CA . LYS A 1 385 ? 11.642 24.065 -16.637 1.00 34.31 385 LYS A CA 1
ATOM 2929 C C . LYS A 1 385 ? 11.659 24.190 -15.107 1.00 34.31 385 LYS A C 1
ATOM 2931 O O . LYS A 1 385 ? 12.286 25.115 -14.609 1.00 34.31 385 LYS A O 1
ATOM 2936 N N . ALA A 1 386 ? 10.998 23.309 -14.357 1.00 37.31 386 ALA A N 1
ATOM 2937 C CA . ALA A 1 386 ? 10.983 23.335 -12.892 1.00 37.31 386 ALA A CA 1
ATOM 2938 C C . ALA A 1 386 ? 12.327 22.887 -12.295 1.00 37.31 386 ALA A C 1
ATOM 2940 O O . ALA A 1 386 ? 12.748 23.436 -11.280 1.00 37.31 386 ALA A O 1
ATOM 2941 N N . VAL A 1 387 ? 13.024 21.964 -12.966 1.00 42.06 387 VAL A N 1
ATOM 2942 C CA . VAL A 1 387 ? 14.408 21.594 -12.640 1.00 42.06 387 VAL A CA 1
ATOM 2943 C C . VAL A 1 387 ? 15.366 22.733 -12.999 1.00 42.06 387 VAL A C 1
ATOM 2945 O O . VAL A 1 387 ? 16.185 23.102 -12.167 1.00 42.06 387 VAL A O 1
ATOM 2948 N N . TYR A 1 388 ? 15.202 23.387 -14.156 1.00 33.88 388 TYR A N 1
ATOM 2949 C CA . TYR A 1 388 ? 16.006 24.570 -14.504 1.00 33.88 388 TYR A CA 1
ATOM 2950 C C . TYR A 1 388 ? 15.783 25.762 -13.557 1.00 33.88 388 TYR A C 1
ATOM 2952 O O . TYR A 1 388 ? 16.726 26.475 -13.235 1.00 33.88 388 TYR A O 1
ATOM 2960 N N . LYS A 1 389 ? 14.561 25.968 -13.050 1.00 31.12 389 LYS A N 1
ATOM 2961 C CA . LYS A 1 389 ? 14.243 27.092 -12.151 1.00 31.12 389 LYS A CA 1
ATOM 2962 C C . LYS A 1 389 ? 14.701 26.884 -10.699 1.00 31.12 389 LYS A C 1
ATOM 2964 O O . LYS A 1 389 ? 14.660 27.830 -9.922 1.00 31.12 389 LYS A O 1
ATOM 2969 N N . ALA A 1 390 ? 15.124 25.673 -10.331 1.00 36.62 390 ALA A N 1
ATOM 2970 C CA . ALA A 1 390 ? 15.729 25.370 -9.031 1.00 36.62 390 ALA A CA 1
ATOM 2971 C C . ALA A 1 390 ? 17.270 25.475 -9.041 1.00 36.62 390 ALA A C 1
ATOM 2973 O O . ALA A 1 390 ? 17.888 25.285 -7.996 1.00 36.62 390 ALA A O 1
ATOM 2974 N N . VAL A 1 391 ? 17.881 25.776 -10.197 1.00 35.62 391 VAL A N 1
ATOM 2975 C CA . VAL A 1 391 ? 19.345 25.873 -10.382 1.00 35.62 391 VAL A CA 1
ATOM 2976 C C . VAL A 1 391 ? 19.791 27.295 -10.766 1.00 35.62 391 VAL A C 1
ATOM 2978 O O . VAL A 1 391 ? 20.974 27.536 -10.965 1.00 35.62 391 VAL A O 1
ATOM 2981 N N . ASP A 1 392 ? 18.883 28.272 -10.800 1.00 31.11 392 ASP A N 1
ATOM 2982 C CA . ASP A 1 392 ? 19.254 29.673 -11.029 1.00 31.11 392 ASP A CA 1
ATOM 2983 C C . ASP A 1 392 ? 19.561 30.366 -9.688 1.00 31.11 392 ASP A C 1
ATOM 2985 O O . ASP A 1 392 ? 18.712 31.031 -9.089 1.00 31.11 392 ASP A O 1
ATOM 2989 N N . LEU A 1 393 ? 20.774 30.128 -9.179 1.00 32.62 393 LEU A N 1
ATOM 2990 C CA . LEU A 1 393 ? 21.449 31.035 -8.253 1.00 32.62 393 LEU A CA 1
ATOM 2991 C C . LEU A 1 393 ? 22.684 31.607 -8.958 1.00 32.62 393 LEU A C 1
ATOM 2993 O O . LEU A 1 393 ? 23.681 30.916 -9.150 1.00 32.62 393 LEU A O 1
ATOM 2997 N N . ASP A 1 394 ? 22.541 32.892 -9.280 1.00 30.03 394 ASP A N 1
ATOM 2998 C CA . ASP A 1 394 ? 23.530 33.911 -9.629 1.00 30.03 394 ASP A CA 1
ATOM 2999 C C . ASP A 1 394 ? 24.280 33.777 -10.963 1.00 30.03 394 ASP A C 1
ATOM 3001 O O . ASP A 1 394 ? 25.253 33.045 -11.126 1.00 30.03 394 ASP A O 1
ATOM 3005 N N . GLY A 1 395 ? 23.831 34.605 -11.912 1.00 40.47 395 GLY A N 1
ATOM 3006 C CA . GLY A 1 395 ? 24.432 34.770 -13.225 1.00 40.47 395 GLY A CA 1
ATOM 3007 C C . GLY A 1 395 ? 25.833 35.382 -13.211 1.00 40.47 395 GLY A C 1
ATOM 3008 O O . GLY A 1 395 ? 26.063 36.436 -12.616 1.00 40.47 395 GLY A O 1
ATOM 3009 N N . GLN A 1 396 ? 26.714 34.745 -13.981 1.00 29.84 396 GLN A N 1
ATOM 3010 C CA . GLN A 1 396 ? 27.697 35.331 -14.895 1.00 29.84 396 GLN A CA 1
ATOM 3011 C C . GLN A 1 396 ? 27.892 34.381 -16.074 1.00 29.84 396 GLN A C 1
ATOM 3013 O O . GLN A 1 396 ? 27.881 33.151 -15.837 1.00 29.84 396 GLN A O 1
#

Sequence (396 aa):
MRGIPRMVLGAKEGLGLNNGATFGTAVAALALHDAENLTRHAEIGAAMCLEALLGFRDAFLPHVQAVRGQIGQMATAERVLRFVQDGTLADGDLHRDPNTLPPQDAYSLRTVPQTIGAIWDTLAFVRQLITRELNAATDNPLIFDLPEGDPLHLPRAYKTISGGNFHGTPIGYAMDFLSIVITDLASMSERRIYRLVSQPESHGLPPMLIEEEAFGQPSGMMIPQYVASALVSACKTLAHPDSVDSIPTSAGREDFVSMSMNAALHGRQIIAHASHVIAIELLCAHLALQWRLKNLTHLLDHTPLDPYTHIPLANRTRTDEAVLFHQREGLRPQAGRGTSAALSAIQSALAGLPPLGDAPAVVDRFTQPYIGRVHQLLQQQTLVKAVYKAVDLDGQ